Protein AF-A0A084IIQ9-F1 (afdb_monomer_lite)

Radius of gyration: 28.23 Å; chains: 1; bounding box: 60×78×90 Å

Structure (mmCIF, N/CA/C/O backbone):
data_AF-A0A084IIQ9-F1
#
_entry.id   AF-A0A084IIQ9-F1
#
loop_
_atom_site.group_PDB
_atom_site.id
_atom_site.type_symbol
_atom_site.label_atom_id
_atom_site.label_alt_id
_atom_site.label_comp_id
_atom_site.label_asym_id
_atom_site.label_entity_id
_atom_site.label_seq_id
_atom_site.pdbx_PDB_ins_code
_atom_site.Cartn_x
_atom_site.Cartn_y
_atom_site.Cartn_z
_atom_site.occupancy
_atom_site.B_iso_or_equiv
_atom_site.auth_seq_id
_atom_site.auth_comp_id
_atom_site.auth_asym_id
_atom_site.auth_atom_id
_atom_site.pdbx_PDB_model_num
ATOM 1 N N . MET A 1 1 ? -0.889 47.487 -22.069 1.00 46.62 1 MET A N 1
ATOM 2 C CA . MET A 1 1 ? -0.281 46.454 -21.205 1.00 46.62 1 MET A CA 1
ATOM 3 C C . MET A 1 1 ? 0.003 45.260 -22.097 1.00 46.62 1 MET A C 1
ATOM 5 O O . MET A 1 1 ? -0.938 44.614 -22.533 1.00 46.62 1 MET A O 1
ATOM 9 N N . ASN A 1 2 ? 1.267 45.083 -22.487 1.00 39.47 2 ASN A N 1
ATOM 10 C CA . ASN A 1 2 ? 1.692 44.071 -23.455 1.00 39.47 2 ASN A CA 1
ATOM 11 C C . ASN A 1 2 ? 1.788 42.705 -22.773 1.00 39.47 2 ASN A C 1
ATOM 13 O O . ASN A 1 2 ? 2.542 42.555 -21.815 1.00 39.47 2 ASN A O 1
ATOM 17 N N . GLN A 1 3 ? 1.028 41.733 -23.275 1.00 45.38 3 GLN A N 1
ATOM 18 C CA . GLN A 1 3 ? 1.189 40.323 -22.935 1.00 45.38 3 GLN A CA 1
ATOM 19 C C . GLN A 1 3 ? 2.325 39.754 -23.789 1.00 45.38 3 GLN A C 1
ATOM 21 O O . GLN A 1 3 ? 2.250 39.767 -25.017 1.00 45.38 3 GLN A O 1
ATOM 26 N N . SER A 1 4 ? 3.389 39.298 -23.133 1.00 41.50 4 SER A N 1
ATOM 27 C CA . SER A 1 4 ? 4.458 38.528 -23.768 1.00 41.50 4 SER A CA 1
ATOM 28 C C . SER A 1 4 ? 4.008 37.070 -23.931 1.00 41.50 4 SER A C 1
ATOM 30 O O . SER A 1 4 ? 3.464 36.515 -22.974 1.00 41.50 4 SER A O 1
ATOM 32 N N . PRO A 1 5 ? 4.222 36.434 -25.094 1.00 53.44 5 PRO A N 1
ATOM 33 C CA . PRO A 1 5 ? 3.907 35.023 -25.284 1.00 53.44 5 PRO A CA 1
ATOM 34 C C . PRO A 1 5 ? 4.903 34.139 -24.518 1.00 53.44 5 PRO A C 1
ATOM 36 O O . PRO A 1 5 ? 6.109 34.388 -24.527 1.00 53.44 5 PRO A O 1
ATOM 39 N N . VAL A 1 6 ? 4.376 33.118 -23.841 1.00 45.47 6 VAL A N 1
ATOM 40 C CA . VAL A 1 6 ? 5.144 32.052 -23.181 1.00 45.47 6 VAL A CA 1
ATOM 41 C C . VAL A 1 6 ? 5.704 31.125 -24.271 1.00 45.47 6 VAL A C 1
ATOM 43 O O . VAL A 1 6 ? 4.953 30.774 -25.181 1.00 45.47 6 VAL A O 1
ATOM 46 N N . PRO A 1 7 ? 6.995 30.751 -24.238 1.00 45.56 7 PRO A N 1
ATOM 47 C CA . PRO A 1 7 ? 7.568 29.867 -25.243 1.00 45.56 7 PRO A CA 1
ATOM 48 C C . PRO A 1 7 ? 7.088 28.427 -25.029 1.00 45.56 7 PRO A C 1
ATOM 50 O O . PRO A 1 7 ? 7.316 27.845 -23.970 1.00 45.56 7 PRO A O 1
ATOM 53 N N . ASP A 1 8 ? 6.458 27.862 -26.058 1.00 42.31 8 ASP A N 1
ATOM 54 C CA . ASP A 1 8 ? 6.234 26.424 -26.211 1.00 42.31 8 ASP A CA 1
ATOM 55 C C . ASP A 1 8 ? 7.598 25.723 -26.286 1.00 42.31 8 ASP A C 1
ATOM 57 O O . ASP A 1 8 ? 8.321 25.817 -27.283 1.00 42.31 8 ASP A O 1
ATOM 61 N N . THR A 1 9 ? 7.996 25.043 -25.212 1.00 41.66 9 THR A N 1
ATOM 62 C CA . THR A 1 9 ? 9.122 24.105 -25.242 1.00 41.66 9 THR A CA 1
ATOM 63 C C . THR A 1 9 ? 8.653 22.792 -25.849 1.00 41.66 9 THR A C 1
ATOM 65 O O . THR A 1 9 ? 8.338 21.835 -25.146 1.00 41.66 9 THR A O 1
ATOM 68 N N . ASP A 1 10 ? 8.629 22.769 -27.178 1.00 39.53 10 ASP A N 1
ATOM 69 C CA . ASP A 1 10 ? 8.542 21.557 -27.984 1.00 39.53 10 ASP A CA 1
ATOM 70 C C . ASP A 1 10 ? 9.721 20.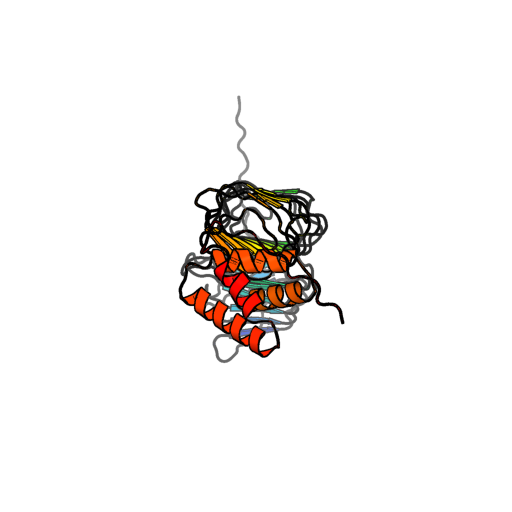637 -27.617 1.00 39.53 10 ASP A C 1
ATOM 72 O O . ASP A 1 10 ? 10.882 20.892 -27.958 1.00 39.53 10 ASP A O 1
ATOM 76 N N . HIS A 1 11 ? 9.438 19.559 -26.883 1.00 45.47 11 HIS A N 1
ATOM 77 C CA . HIS A 1 11 ? 10.379 18.466 -26.665 1.00 45.47 11 HIS A CA 1
ATOM 78 C C . HIS A 1 11 ? 10.622 17.751 -27.999 1.00 45.47 11 HIS A C 1
ATOM 80 O O . HIS A 1 11 ? 9.992 16.742 -28.308 1.00 45.47 11 HIS A O 1
ATOM 86 N N . GLN A 1 12 ? 11.555 18.270 -28.801 1.00 37.19 12 GLN A N 1
ATOM 87 C CA . GLN A 1 12 ? 12.036 17.566 -29.983 1.00 37.19 12 GLN A CA 1
ATOM 88 C C . GLN A 1 12 ? 12.604 16.200 -29.558 1.00 37.19 12 GLN A C 1
ATOM 90 O O . GLN A 1 12 ? 13.538 16.154 -28.747 1.00 37.19 12 GLN A O 1
ATOM 95 N N . PRO A 1 13 ? 12.079 15.079 -30.088 1.00 46.62 13 PRO A N 1
ATOM 96 C CA . PRO A 1 13 ? 12.610 13.760 -29.795 1.00 46.62 13 PRO A CA 1
ATOM 97 C C . PRO A 1 13 ? 14.047 13.690 -30.312 1.00 46.62 13 PRO A C 1
ATOM 99 O O . PRO A 1 13 ? 14.313 13.746 -31.511 1.00 46.62 13 PRO A O 1
ATOM 102 N N . SER A 1 14 ? 14.996 13.603 -29.380 1.00 53.78 14 SER A N 1
ATOM 103 C CA . SER A 1 14 ? 16.407 13.396 -29.683 1.00 53.78 14 SER A CA 1
ATOM 104 C C . SER A 1 14 ? 16.555 12.127 -30.525 1.00 53.78 14 SER A C 1
ATOM 106 O O . SER A 1 14 ? 16.294 11.023 -30.047 1.00 53.78 14 SER A O 1
ATOM 108 N N . CYS A 1 15 ? 16.983 12.281 -31.779 1.00 44.16 15 CYS A N 1
ATOM 109 C CA . CYS A 1 15 ? 17.329 11.181 -32.676 1.00 44.16 15 CYS A CA 1
ATOM 110 C C . CYS A 1 15 ? 18.582 10.447 -32.158 1.00 44.16 15 CYS A C 1
ATOM 112 O O . CYS A 1 15 ? 19.686 10.615 -32.682 1.00 44.16 15 CYS A O 1
ATOM 114 N N . ARG A 1 16 ? 18.435 9.641 -31.099 1.00 61.78 16 ARG A N 1
ATOM 115 C CA . ARG A 1 16 ? 19.479 8.729 -30.617 1.00 61.78 16 ARG A CA 1
ATOM 116 C C . ARG A 1 16 ? 19.756 7.695 -31.714 1.00 61.78 16 ARG A C 1
ATOM 118 O O . ARG A 1 16 ? 18.841 7.041 -32.210 1.00 61.78 16 ARG A O 1
ATOM 125 N N . ARG A 1 17 ? 21.029 7.547 -32.106 1.00 60.53 17 ARG A N 1
ATOM 126 C CA . ARG A 1 17 ? 21.465 6.490 -33.036 1.00 60.53 17 ARG A CA 1
ATOM 127 C C . ARG A 1 17 ? 21.003 5.130 -32.492 1.00 60.53 17 ARG A C 1
ATOM 129 O O . ARG A 1 17 ? 21.258 4.867 -31.316 1.00 60.53 17 ARG A O 1
ATOM 136 N N . PRO A 1 18 ? 20.370 4.268 -33.309 1.00 60.81 18 PRO A N 1
ATOM 137 C CA . PRO A 1 18 ? 19.913 2.968 -32.844 1.00 60.81 18 PRO A CA 1
ATOM 138 C C . PRO A 1 18 ? 21.125 2.147 -32.401 1.00 60.81 18 PRO A C 1
ATOM 140 O O . PRO A 1 18 ? 21.998 1.817 -33.206 1.00 60.81 18 PRO A O 1
ATOM 143 N N . GLY A 1 19 ? 21.203 1.865 -31.099 1.00 71.69 19 GLY A N 1
ATOM 144 C CA . GLY A 1 19 ? 22.172 0.925 -30.550 1.00 71.69 19 GLY A CA 1
ATOM 145 C C . GLY A 1 19 ? 21.992 -0.461 -31.173 1.00 71.69 19 GLY A C 1
ATOM 146 O O . GLY A 1 19 ? 20.952 -0.769 -31.761 1.00 71.69 19 GLY A O 1
ATOM 147 N N . ALA A 1 20 ? 23.013 -1.312 -31.053 1.00 81.44 20 ALA A N 1
ATOM 148 C CA . ALA A 1 20 ? 22.884 -2.711 -31.442 1.00 81.44 20 ALA A CA 1
ATOM 149 C C . ALA A 1 20 ? 21.659 -3.325 -30.743 1.00 81.44 20 ALA A C 1
ATOM 151 O O . ALA A 1 20 ? 21.501 -3.172 -29.530 1.00 81.44 20 ALA A O 1
ATOM 152 N N . ARG A 1 21 ? 20.790 -3.994 -31.512 1.00 87.75 21 ARG A N 1
ATOM 153 C CA . ARG A 1 21 ? 19.578 -4.617 -30.967 1.00 87.75 21 ARG A CA 1
ATOM 154 C C . ARG A 1 21 ? 19.957 -5.602 -29.849 1.00 87.75 21 ARG A C 1
ATOM 156 O O . ARG A 1 21 ? 20.894 -6.385 -30.051 1.00 87.75 21 ARG A O 1
ATOM 163 N N . PRO A 1 22 ? 19.259 -5.582 -28.699 1.00 91.50 22 PRO A N 1
ATOM 164 C CA . PRO A 1 22 ? 19.501 -6.546 -27.634 1.00 91.50 22 PRO A CA 1
ATOM 165 C C . PRO A 1 22 ? 19.290 -7.971 -28.164 1.00 91.50 22 PRO A C 1
ATOM 167 O O . PRO A 1 22 ? 18.373 -8.233 -28.942 1.00 91.50 22 PRO A O 1
ATOM 170 N N . LYS A 1 23 ? 20.172 -8.897 -27.779 1.00 94.12 23 LYS A N 1
ATOM 171 C CA . LYS A 1 23 ? 20.067 -10.308 -28.171 1.00 94.12 23 LYS A CA 1
ATOM 172 C C . LYS A 1 23 ? 19.203 -11.042 -27.153 1.00 94.12 23 LYS A C 1
ATOM 174 O O . LYS A 1 23 ? 19.655 -11.283 -26.038 1.00 94.12 23 LYS A O 1
ATOM 179 N N . LEU A 1 24 ? 17.990 -11.402 -27.553 1.00 96.38 24 LEU A N 1
ATOM 180 C CA . LEU A 1 24 ? 17.062 -12.165 -26.724 1.00 96.38 24 LEU A CA 1
ATOM 181 C C . LEU A 1 24 ? 17.251 -13.670 -26.921 1.00 96.38 24 LEU A C 1
ATOM 183 O O . LEU A 1 24 ? 17.437 -14.143 -28.044 1.00 96.38 24 LEU A O 1
ATOM 187 N N . LYS A 1 25 ? 17.169 -14.432 -25.829 1.00 96.69 25 LYS A N 1
ATOM 188 C CA . LYS A 1 25 ? 17.083 -15.895 -25.858 1.00 96.69 25 LYS A CA 1
ATOM 189 C C . LYS A 1 25 ? 15.618 -16.290 -25.699 1.00 96.69 25 LYS A C 1
ATOM 191 O O . LYS A 1 25 ? 15.070 -16.128 -24.618 1.00 96.69 25 LYS A O 1
ATOM 196 N N . ARG A 1 26 ? 14.994 -16.792 -26.763 1.00 95.75 26 ARG A N 1
ATOM 197 C CA . ARG A 1 26 ? 13.593 -17.242 -26.739 1.00 95.75 26 ARG A CA 1
ATOM 198 C C . ARG A 1 26 ? 13.432 -18.563 -25.987 1.00 95.75 26 ARG A C 1
ATOM 200 O O . ARG A 1 26 ? 14.339 -19.399 -26.019 1.00 95.75 26 ARG A O 1
ATOM 207 N N . ASP A 1 27 ? 12.278 -18.743 -25.357 1.00 92.81 27 ASP A N 1
ATOM 208 C CA . ASP A 1 27 ? 11.794 -20.048 -24.905 1.00 92.81 27 ASP A CA 1
ATOM 209 C C . ASP A 1 27 ? 10.733 -20.619 -25.868 1.00 92.81 27 ASP A C 1
ATOM 211 O O . ASP A 1 27 ? 10.528 -20.103 -26.967 1.00 92.81 27 ASP A O 1
ATOM 215 N N . HIS A 1 28 ? 10.111 -21.739 -25.492 1.00 84.94 28 HIS A N 1
ATOM 216 C CA . HIS A 1 28 ? 9.113 -22.434 -26.313 1.00 84.94 28 HIS A CA 1
ATOM 217 C C . HIS A 1 28 ? 7.677 -21.892 -26.165 1.00 84.94 28 HIS A C 1
ATOM 219 O O . HIS A 1 28 ? 6.777 -22.427 -26.808 1.00 84.94 28 HIS A O 1
ATOM 225 N N . SER A 1 29 ? 7.454 -20.869 -25.338 1.00 88.25 29 SER A N 1
ATOM 226 C CA . SER A 1 29 ? 6.131 -20.412 -24.890 1.00 88.25 29 SER A CA 1
ATOM 227 C C . SER A 1 29 ? 5.914 -18.912 -25.130 1.00 88.25 29 SER A C 1
ATOM 229 O O . SER A 1 29 ? 5.262 -18.242 -24.330 1.00 88.25 29 SER A O 1
ATOM 231 N N . ASP A 1 30 ? 6.477 -18.379 -26.217 1.00 89.12 30 ASP A N 1
ATOM 232 C CA . ASP A 1 30 ? 6.467 -16.947 -26.560 1.00 89.12 30 ASP A CA 1
ATOM 233 C C . ASP A 1 30 ? 7.113 -16.043 -25.491 1.00 89.12 30 ASP A C 1
ATOM 235 O O . ASP A 1 30 ? 6.855 -14.835 -25.437 1.00 89.12 30 ASP A O 1
ATOM 239 N N . GLY A 1 31 ? 7.968 -16.616 -24.642 1.00 95.56 31 GLY A N 1
ATOM 240 C CA . GLY A 1 31 ? 8.790 -15.911 -23.674 1.00 95.56 31 GLY A CA 1
ATOM 241 C C . GLY A 1 31 ? 10.207 -15.659 -24.186 1.00 95.56 31 GLY A C 1
ATOM 242 O O . GLY A 1 31 ? 10.683 -16.245 -25.171 1.00 95.56 31 GLY A O 1
ATOM 243 N N . ALA A 1 32 ? 10.902 -14.739 -23.525 1.00 97.69 32 ALA A N 1
ATOM 244 C CA . ALA A 1 32 ? 12.292 -14.439 -23.812 1.00 97.69 32 ALA A CA 1
ATOM 245 C C . ALA A 1 32 ? 13.073 -14.051 -22.559 1.00 97.69 32 ALA A C 1
ATOM 247 O O . ALA A 1 32 ? 12.538 -13.492 -21.607 1.00 97.69 32 ALA A O 1
ATOM 248 N N . PHE A 1 33 ? 14.381 -14.271 -22.621 1.00 97.88 33 PHE A N 1
ATOM 249 C CA . PHE A 1 33 ? 15.340 -13.815 -21.629 1.00 97.88 33 PHE A CA 1
ATOM 250 C C . PHE A 1 33 ? 16.270 -12.772 -22.246 1.00 97.88 33 PHE A C 1
ATOM 252 O O . PHE A 1 33 ? 16.843 -12.999 -23.320 1.00 97.88 33 PHE A O 1
ATOM 259 N N . LEU A 1 34 ? 16.489 -11.672 -21.529 1.00 97.62 34 LEU A N 1
ATOM 260 C CA . LEU A 1 34 ? 17.611 -10.766 -21.748 1.00 97.62 34 LEU A CA 1
ATOM 261 C C . LEU A 1 34 ? 18.610 -10.968 -20.606 1.00 97.62 34 LEU A C 1
ATOM 263 O O . LEU A 1 34 ? 18.353 -10.576 -19.470 1.00 97.62 34 LEU A O 1
ATOM 267 N N . ILE A 1 35 ? 19.742 -11.605 -20.911 1.00 97.44 35 ILE A N 1
ATOM 268 C CA . ILE A 1 35 ? 20.746 -11.990 -19.911 1.00 97.44 35 ILE A CA 1
ATOM 269 C C . ILE A 1 35 ? 22.044 -11.236 -20.165 1.00 97.44 35 ILE A C 1
ATOM 271 O O . ILE A 1 35 ? 22.569 -11.272 -21.281 1.00 97.44 35 ILE A O 1
ATOM 275 N N . GLY A 1 36 ? 22.601 -10.601 -19.131 1.00 95.38 36 GLY A N 1
ATOM 276 C CA . GLY A 1 36 ? 23.948 -10.032 -19.212 1.00 95.38 36 GLY A CA 1
ATOM 277 C C . GLY A 1 36 ? 24.076 -8.855 -20.179 1.00 95.38 36 GLY A C 1
ATOM 278 O O . GLY A 1 36 ? 25.163 -8.631 -20.722 1.00 95.38 36 GLY A O 1
ATOM 279 N N . HIS A 1 37 ? 22.986 -8.125 -20.443 1.00 96.12 37 HIS A N 1
ATOM 280 C CA . HIS A 1 37 ? 23.020 -6.960 -21.325 1.00 96.12 37 HIS A CA 1
ATOM 281 C C . HIS A 1 37 ? 23.962 -5.893 -20.764 1.00 96.12 37 HIS A C 1
ATOM 283 O O . HIS A 1 37 ? 23.861 -5.496 -19.604 1.00 96.12 37 HIS A O 1
ATOM 289 N N . ARG A 1 38 ? 24.892 -5.433 -21.606 1.00 94.44 38 ARG A N 1
ATOM 290 C CA . ARG A 1 38 ? 25.949 -4.471 -21.239 1.00 94.44 38 ARG A CA 1
ATOM 291 C C . ARG A 1 38 ? 25.661 -3.041 -21.704 1.00 94.44 38 ARG A C 1
ATOM 293 O O . ARG A 1 38 ? 26.490 -2.156 -21.547 1.00 94.44 38 ARG A O 1
ATOM 300 N N . GLY A 1 39 ? 24.527 -2.813 -22.360 1.00 95.06 39 GLY A N 1
ATOM 301 C CA . GLY A 1 39 ? 24.124 -1.469 -22.766 1.00 95.06 39 GLY A CA 1
ATOM 302 C C . GLY A 1 39 ? 23.380 -0.747 -21.638 1.00 95.06 39 GLY A C 1
ATOM 303 O O . GLY A 1 39 ? 22.670 -1.405 -20.880 1.00 95.06 39 GLY A O 1
ATOM 304 N N . PRO A 1 40 ? 23.466 0.594 -21.561 1.00 96.75 40 PRO A N 1
ATOM 305 C CA . PRO A 1 40 ? 22.658 1.383 -20.630 1.00 96.75 40 PRO A CA 1
ATOM 306 C C . PRO A 1 40 ? 21.173 1.401 -21.000 1.00 96.75 40 PRO A C 1
ATOM 308 O O . PRO A 1 40 ? 20.329 1.719 -20.173 1.00 96.75 40 PRO A O 1
ATOM 311 N N . THR A 1 41 ? 20.854 1.061 -22.246 1.00 97.00 41 THR A N 1
ATOM 312 C CA . THR A 1 41 ? 19.505 1.074 -22.805 1.00 97.00 41 THR A CA 1
ATOM 313 C C . THR A 1 41 ? 19.224 -0.253 -23.499 1.00 97.00 41 THR A C 1
ATOM 315 O O . THR A 1 41 ? 20.116 -0.831 -24.134 1.00 97.00 41 THR A O 1
ATOM 318 N N . ALA A 1 42 ? 17.991 -0.739 -23.400 1.00 96.94 42 ALA A N 1
ATOM 319 C CA . ALA A 1 42 ? 17.482 -1.849 -24.196 1.00 96.94 42 ALA A CA 1
ATOM 320 C C . ALA A 1 42 ? 16.098 -1.488 -24.736 1.00 96.94 42 ALA A C 1
ATOM 322 O O . ALA A 1 42 ? 15.206 -1.142 -23.970 1.00 96.94 42 ALA A O 1
ATOM 323 N N . VAL A 1 43 ? 15.931 -1.583 -26.054 1.00 97.12 43 VAL A N 1
ATOM 324 C CA . VAL A 1 43 ? 14.639 -1.398 -26.725 1.00 97.12 43 VAL A CA 1
ATOM 325 C C . VAL A 1 43 ? 14.221 -2.744 -27.294 1.00 97.12 43 VAL A C 1
ATOM 327 O O . VAL A 1 43 ? 14.947 -3.321 -28.110 1.00 97.12 43 VAL A O 1
ATOM 330 N N . ILE A 1 44 ? 13.074 -3.247 -26.851 1.00 97.31 44 ILE A N 1
ATOM 331 C CA . ILE A 1 44 ? 12.488 -4.508 -27.297 1.00 97.31 44 ILE A CA 1
ATOM 332 C C . ILE A 1 44 ? 11.094 -4.189 -27.833 1.00 97.31 44 ILE A C 1
ATOM 334 O O . ILE A 1 44 ? 10.229 -3.709 -27.111 1.00 97.31 44 ILE A O 1
ATOM 338 N N . ALA A 1 45 ? 10.897 -4.442 -29.122 1.00 96.81 45 ALA A N 1
ATOM 339 C CA . ALA A 1 45 ? 9.641 -4.203 -29.822 1.00 96.81 45 ALA A CA 1
ATOM 340 C C . ALA A 1 45 ? 9.218 -5.504 -30.507 1.00 96.81 45 ALA A C 1
ATOM 342 O O . ALA A 1 45 ? 9.448 -5.699 -31.702 1.00 96.81 45 ALA A O 1
ATOM 343 N N . GLU A 1 46 ? 8.694 -6.433 -29.711 1.00 96.25 46 GLU A N 1
ATOM 344 C CA . GLU A 1 46 ? 8.267 -7.755 -30.160 1.00 96.25 46 GLU A CA 1
ATOM 345 C C . GLU A 1 46 ? 6.774 -7.944 -29.836 1.00 96.25 46 GLU A C 1
ATOM 347 O O . GLU A 1 46 ? 6.438 -8.334 -28.717 1.00 96.25 46 GLU A O 1
ATOM 352 N N . PRO A 1 47 ? 5.866 -7.684 -30.798 1.00 95.94 47 PRO A N 1
ATOM 353 C CA . PRO A 1 47 ? 4.418 -7.670 -30.563 1.00 95.94 47 PRO A CA 1
ATOM 354 C C . PRO A 1 47 ? 3.815 -9.004 -30.125 1.00 95.94 47 PRO A C 1
ATOM 356 O O . PRO A 1 47 ? 2.693 -9.021 -29.641 1.00 95.94 47 PRO A O 1
ATOM 359 N N . ASP A 1 48 ? 4.534 -10.112 -30.292 1.00 96.00 48 ASP A N 1
ATOM 360 C CA . ASP A 1 48 ? 4.076 -11.442 -29.884 1.00 96.00 48 ASP A CA 1
ATOM 361 C C . ASP A 1 48 ? 4.650 -11.871 -28.521 1.00 96.00 48 ASP A C 1
ATOM 363 O O . ASP A 1 48 ? 4.236 -12.891 -27.976 1.00 96.00 48 ASP A O 1
ATOM 367 N N . LEU A 1 49 ? 5.580 -11.095 -27.946 1.00 96.88 49 LEU A N 1
ATOM 368 C CA . LEU A 1 49 ? 6.275 -11.432 -26.703 1.00 96.88 49 LEU A CA 1
ATOM 369 C C . LEU A 1 49 ? 5.326 -11.375 -25.502 1.00 96.88 49 LEU A C 1
ATOM 371 O O . LEU A 1 49 ? 4.821 -10.306 -25.157 1.00 96.88 49 LEU A O 1
ATOM 375 N N . ARG A 1 50 ? 5.105 -12.526 -24.859 1.00 97.25 50 ARG A N 1
ATOM 376 C CA . ARG A 1 50 ? 4.199 -12.677 -23.706 1.00 97.25 50 ARG A CA 1
ATOM 377 C C . ARG A 1 50 ? 4.890 -12.527 -22.361 1.00 97.25 50 ARG A C 1
ATOM 379 O O . ARG A 1 50 ? 4.288 -11.995 -21.431 1.00 97.25 50 ARG A O 1
ATOM 386 N N . CYS A 1 51 ? 6.139 -12.974 -22.271 1.00 97.94 51 CYS A N 1
ATOM 387 C CA . CYS A 1 51 ? 6.940 -12.916 -21.054 1.00 97.94 51 CYS A CA 1
ATOM 388 C C . CYS A 1 51 ? 8.356 -12.436 -21.377 1.00 97.94 51 CYS A C 1
ATOM 390 O O . CYS A 1 51 ? 8.952 -12.880 -22.359 1.00 97.94 51 CYS A O 1
ATOM 392 N N . LEU A 1 52 ? 8.914 -11.569 -20.539 1.00 98.31 52 LEU A N 1
ATOM 393 C CA . LEU A 1 52 ? 10.301 -11.135 -20.626 1.00 98.31 52 LEU A CA 1
ATOM 394 C C . LEU A 1 52 ? 10.964 -11.217 -19.255 1.00 98.31 52 LEU A C 1
ATOM 396 O O . LEU A 1 52 ? 10.577 -10.504 -18.332 1.00 98.31 52 LEU A O 1
ATOM 400 N N . ASP A 1 53 ? 12.024 -12.010 -19.166 1.00 98.38 53 ASP A N 1
ATOM 401 C CA . ASP A 1 53 ? 12.869 -12.086 -17.982 1.00 98.38 53 ASP A CA 1
ATOM 402 C C . ASP A 1 53 ? 14.178 -11.320 -18.222 1.00 98.38 53 ASP A C 1
ATOM 404 O O . ASP A 1 53 ? 15.001 -11.688 -19.069 1.00 98.38 53 ASP A O 1
ATOM 408 N N . LEU A 1 54 ? 14.395 -10.254 -17.453 1.00 98.19 54 LEU A N 1
ATOM 409 C CA . LEU A 1 54 ? 15.659 -9.530 -17.389 1.00 98.19 54 LEU A CA 1
ATOM 410 C C . LEU A 1 54 ? 16.489 -10.070 -16.239 1.00 98.19 54 LEU A C 1
ATOM 412 O O . LEU A 1 54 ? 16.102 -9.968 -15.074 1.00 98.19 54 LEU A O 1
ATOM 416 N N . VAL A 1 55 ? 17.647 -10.631 -16.574 1.00 97.75 55 VAL A N 1
ATOM 417 C CA . VAL A 1 55 ? 18.512 -11.305 -15.608 1.00 97.75 55 VAL A CA 1
ATOM 418 C C . VAL A 1 55 ? 19.929 -10.763 -15.716 1.00 97.75 55 VAL A C 1
ATOM 420 O O . VAL A 1 55 ? 20.529 -10.767 -16.792 1.00 97.75 55 VAL A O 1
ATOM 423 N N . ASP A 1 56 ? 20.466 -10.311 -14.585 1.00 97.25 56 ASP A N 1
ATOM 424 C CA . ASP A 1 56 ? 21.868 -9.915 -14.429 1.00 97.25 56 ASP A CA 1
ATOM 425 C C . ASP A 1 56 ? 22.316 -8.903 -15.497 1.00 97.25 56 ASP A C 1
ATOM 427 O O . ASP A 1 56 ? 23.332 -9.082 -16.171 1.00 97.25 56 ASP A O 1
ATOM 431 N N . CYS A 1 57 ? 21.535 -7.835 -15.680 1.00 97.44 57 CYS A N 1
ATOM 432 C CA . CYS A 1 57 ? 21.836 -6.727 -16.592 1.00 97.44 57 CYS A CA 1
ATOM 433 C C . CYS A 1 57 ? 22.295 -5.493 -15.788 1.00 97.44 57 CYS A C 1
ATOM 435 O O . CYS A 1 57 ? 21.556 -4.514 -15.682 1.00 97.44 57 CYS A O 1
ATOM 437 N N . PRO A 1 58 ? 23.507 -5.498 -15.194 1.00 96.69 58 PRO A N 1
ATOM 438 C CA . PRO A 1 58 ? 23.899 -4.528 -14.170 1.00 96.69 58 PRO A CA 1
ATOM 439 C C . PRO A 1 58 ? 24.072 -3.098 -14.678 1.00 96.69 58 PRO A C 1
ATOM 441 O O . PRO A 1 58 ? 24.064 -2.171 -13.877 1.00 96.69 58 PRO A O 1
ATOM 444 N N . GLN A 1 59 ? 24.264 -2.918 -15.985 1.00 96.94 59 GLN A N 1
ATOM 445 C CA . GLN A 1 59 ? 24.461 -1.607 -16.605 1.00 96.94 59 GLN A CA 1
ATOM 446 C C . GLN A 1 59 ? 23.175 -1.039 -17.205 1.00 96.94 59 GLN A C 1
ATOM 448 O O . GLN A 1 59 ? 23.173 0.127 -17.585 1.00 96.94 59 GLN A O 1
ATOM 453 N N . LEU A 1 60 ? 22.108 -1.838 -17.305 1.00 97.62 60 LEU A N 1
ATOM 454 C CA . LEU A 1 60 ? 20.853 -1.418 -17.916 1.00 97.62 60 LEU A CA 1
ATOM 455 C C . LEU A 1 60 ? 20.160 -0.387 -17.022 1.00 97.62 60 LEU A C 1
ATOM 457 O O . LEU A 1 60 ? 19.751 -0.717 -15.915 1.00 97.62 60 LEU A O 1
ATOM 461 N N . ALA A 1 61 ? 20.019 0.836 -17.527 1.00 97.69 61 ALA A N 1
ATOM 462 C CA . ALA A 1 61 ? 19.355 1.946 -16.855 1.00 97.69 61 ALA A CA 1
ATOM 463 C C . ALA A 1 61 ? 17.938 2.200 -17.391 1.00 97.69 61 ALA A C 1
ATOM 465 O O . ALA A 1 61 ? 17.034 2.497 -16.613 1.00 97.69 61 ALA A O 1
ATOM 466 N N . GLU A 1 62 ? 17.738 2.039 -18.702 1.00 98.12 62 GLU A N 1
ATOM 467 C CA . GLU A 1 62 ? 16.467 2.295 -19.387 1.00 98.12 62 GLU A CA 1
ATOM 468 C C . GLU A 1 62 ? 16.023 1.061 -20.188 1.00 98.12 62 GLU A C 1
ATOM 470 O O . GLU A 1 62 ? 16.762 0.559 -21.042 1.00 98.12 62 GLU A O 1
ATOM 475 N N . LEU A 1 63 ? 14.797 0.598 -19.952 1.00 98.38 63 LEU A N 1
ATOM 476 C CA . LEU A 1 63 ? 14.153 -0.474 -20.707 1.00 98.38 63 LEU A CA 1
ATOM 477 C C . LEU A 1 63 ? 12.916 0.065 -21.425 1.00 98.38 63 LEU A C 1
ATOM 479 O O . LEU A 1 63 ? 12.020 0.602 -20.782 1.00 98.38 63 LEU A O 1
ATOM 483 N N . ASP A 1 64 ? 12.838 -0.114 -22.739 1.00 98.44 64 ASP A N 1
ATOM 484 C CA . ASP A 1 64 ? 11.675 0.267 -23.541 1.00 98.44 64 ASP A CA 1
ATOM 485 C C . ASP A 1 64 ? 10.996 -0.968 -24.142 1.00 98.44 64 ASP A C 1
ATOM 487 O O . ASP A 1 64 ? 11.599 -1.695 -24.936 1.00 98.44 64 ASP A O 1
ATOM 491 N N . LEU A 1 65 ? 9.746 -1.191 -23.729 1.00 98.38 65 LEU A N 1
ATOM 492 C CA . LEU A 1 65 ? 8.860 -2.290 -24.120 1.00 98.38 65 LEU A CA 1
ATOM 493 C C . LEU A 1 65 ? 7.590 -1.777 -24.809 1.00 98.38 65 LEU A C 1
ATOM 495 O O . LEU A 1 65 ? 6.616 -2.515 -24.930 1.00 98.38 65 LEU A O 1
ATOM 499 N N . THR A 1 66 ? 7.558 -0.515 -25.243 1.00 98.12 66 THR A N 1
ATOM 500 C CA . THR A 1 66 ? 6.360 0.109 -25.834 1.00 98.12 66 THR A CA 1
ATOM 501 C C . THR A 1 66 ? 5.848 -0.613 -27.081 1.00 98.12 66 THR A C 1
ATOM 503 O O . THR A 1 66 ? 4.654 -0.565 -27.362 1.00 98.12 66 THR A O 1
ATOM 506 N N . GLY A 1 67 ? 6.728 -1.312 -27.808 1.00 97.25 67 GLY A N 1
ATOM 507 C CA . GLY A 1 67 ? 6.385 -2.128 -28.978 1.00 97.25 67 GLY A CA 1
ATOM 508 C C . GLY A 1 67 ? 6.010 -3.585 -28.676 1.00 97.25 67 GLY A C 1
ATOM 509 O O . GLY A 1 67 ? 5.931 -4.382 -29.611 1.00 97.25 67 GLY A O 1
ATOM 510 N N . CYS A 1 68 ? 5.848 -3.959 -27.405 1.00 97.69 68 CYS A N 1
ATOM 511 C CA . CYS A 1 68 ? 5.424 -5.294 -26.979 1.00 97.69 68 CYS A CA 1
ATOM 512 C C . CYS A 1 68 ? 3.907 -5.364 -26.733 1.00 97.69 68 CYS A C 1
ATOM 514 O O . CYS A 1 68 ? 3.177 -4.381 -26.861 1.00 97.69 68 CYS A O 1
ATOM 516 N N . ARG A 1 69 ? 3.430 -6.552 -26.353 1.00 97.00 69 ARG A N 1
ATOM 517 C CA . ARG A 1 69 ? 2.033 -6.784 -25.974 1.00 97.00 69 ARG A CA 1
ATOM 518 C C . ARG A 1 69 ? 1.634 -6.000 -24.721 1.00 97.00 69 ARG A C 1
ATOM 520 O O . ARG A 1 69 ? 2.401 -6.002 -23.759 1.00 97.00 69 ARG A O 1
ATOM 527 N N . PRO A 1 70 ? 0.417 -5.438 -24.655 1.00 96.62 70 PRO A N 1
ATOM 528 C CA . PRO A 1 70 ? -0.058 -4.768 -23.448 1.00 96.62 70 PRO A CA 1
ATOM 529 C C . PRO A 1 70 ? -0.148 -5.646 -22.199 1.00 96.62 70 PRO A C 1
ATOM 531 O O . PRO A 1 70 ? 0.066 -5.148 -21.104 1.00 96.62 70 PRO A O 1
ATOM 534 N N . ASP A 1 71 ? -0.430 -6.942 -22.355 1.00 96.56 71 ASP A N 1
ATOM 535 C CA . ASP A 1 71 ? -0.535 -7.934 -21.277 1.00 96.56 71 ASP A CA 1
ATOM 536 C C . ASP A 1 71 ? 0.802 -8.636 -20.958 1.00 96.56 71 ASP A C 1
ATOM 538 O O . ASP A 1 71 ? 0.811 -9.735 -20.408 1.00 96.56 71 ASP A O 1
ATOM 542 N N . LEU A 1 72 ? 1.938 -8.027 -21.325 1.00 97.81 72 LEU A N 1
ATOM 543 C CA . LEU A 1 72 ? 3.277 -8.577 -21.101 1.00 97.81 72 LEU A CA 1
ATOM 544 C C . LEU A 1 72 ? 3.545 -8.833 -19.609 1.00 97.81 72 LEU A C 1
ATOM 546 O O . LEU A 1 72 ? 3.350 -7.958 -18.762 1.00 97.81 72 LEU A O 1
ATOM 550 N N . HIS A 1 73 ? 4.093 -10.008 -19.308 1.00 98.25 73 HIS A N 1
ATOM 551 C CA . HIS A 1 73 ? 4.681 -10.318 -18.011 1.00 98.25 73 HIS A CA 1
ATOM 552 C C . HIS A 1 73 ? 6.173 -9.979 -18.024 1.00 98.25 73 HIS A C 1
ATOM 554 O O . HIS A 1 73 ? 6.932 -10.507 -18.834 1.00 98.25 73 HIS A O 1
ATOM 560 N N . LEU A 1 74 ? 6.602 -9.102 -17.125 1.00 98.56 74 LEU A N 1
ATOM 561 C CA . LEU A 1 74 ? 7.981 -8.649 -17.011 1.00 98.56 74 LEU A CA 1
ATOM 562 C C . LEU A 1 74 ? 8.564 -9.103 -15.676 1.00 98.56 74 LEU A C 1
ATOM 564 O O . LEU A 1 74 ? 8.067 -8.677 -14.640 1.00 98.56 74 LEU A O 1
ATOM 568 N N . THR A 1 75 ? 9.649 -9.872 -15.683 1.00 98.50 75 THR A N 1
ATOM 569 C CA . THR A 1 75 ? 10.429 -10.168 -14.472 1.00 98.50 75 THR A CA 1
ATOM 570 C C . THR A 1 75 ? 11.767 -9.451 -14.539 1.00 98.50 75 THR A C 1
ATOM 572 O O . THR A 1 75 ? 12.482 -9.558 -15.533 1.00 98.50 75 THR A O 1
ATOM 575 N N . VAL A 1 76 ? 12.149 -8.749 -13.477 1.00 98.38 76 VAL A N 1
ATOM 576 C CA . VAL A 1 76 ? 13.441 -8.062 -13.374 1.00 98.38 76 VAL A CA 1
ATOM 577 C C . VAL A 1 76 ? 14.206 -8.596 -12.176 1.00 98.38 76 VAL A C 1
ATOM 579 O O . VAL A 1 76 ? 13.729 -8.497 -11.051 1.00 98.38 76 VAL A O 1
ATOM 582 N N . ARG A 1 77 ? 15.417 -9.111 -12.405 1.00 97.88 77 ARG A N 1
ATOM 583 C CA . ARG A 1 77 ? 16.320 -9.581 -11.348 1.00 97.88 77 ARG A CA 1
ATOM 584 C C . ARG A 1 77 ? 17.758 -9.167 -11.629 1.00 97.88 77 ARG A C 1
ATOM 586 O O . ARG A 1 77 ? 18.244 -9.294 -12.753 1.00 97.88 77 ARG A O 1
ATOM 593 N N . GLY A 1 78 ? 18.460 -8.693 -10.601 1.00 96.06 78 GLY A N 1
ATOM 594 C CA . GLY A 1 78 ? 19.887 -8.362 -10.718 1.00 96.06 78 GLY A CA 1
ATOM 595 C C . GLY A 1 78 ? 20.168 -7.189 -11.668 1.00 96.06 78 GLY A C 1
ATOM 596 O O . GLY A 1 78 ? 21.168 -7.194 -12.385 1.00 96.06 78 GLY A O 1
ATOM 597 N N . CYS A 1 79 ? 19.278 -6.189 -11.698 1.00 97.69 79 CYS A N 1
ATOM 598 C CA . CYS A 1 79 ? 19.383 -4.995 -12.549 1.00 97.69 79 CYS A CA 1
ATOM 599 C C . CYS A 1 79 ? 19.493 -3.698 -11.707 1.00 97.69 79 CYS A C 1
ATOM 601 O O . CYS A 1 79 ? 18.582 -2.869 -11.738 1.00 97.69 79 CYS A O 1
ATOM 603 N N . PRO A 1 80 ? 20.584 -3.504 -10.936 1.00 96.50 80 PRO A N 1
ATOM 604 C CA . PRO A 1 80 ? 20.728 -2.406 -9.971 1.00 96.50 80 PRO A CA 1
ATOM 605 C C . PRO A 1 80 ? 20.758 -0.994 -10.576 1.00 96.50 80 PRO A C 1
ATOM 607 O O . PRO A 1 80 ? 20.513 -0.019 -9.872 1.00 96.50 80 PRO A O 1
ATOM 610 N N . ALA A 1 81 ? 21.105 -0.856 -11.859 1.00 96.62 81 ALA A N 1
ATOM 611 C CA . ALA A 1 81 ? 21.120 0.441 -12.537 1.00 96.62 81 ALA A CA 1
ATOM 612 C C . ALA A 1 81 ? 19.749 0.843 -13.105 1.00 96.62 81 ALA A C 1
ATOM 614 O O . ALA A 1 81 ? 19.595 1.992 -13.521 1.00 96.62 81 ALA A O 1
ATOM 615 N N . LEU A 1 82 ? 18.773 -0.075 -13.136 1.00 97.94 82 LEU A N 1
ATOM 616 C CA . LEU A 1 82 ? 17.497 0.139 -13.813 1.00 97.94 82 LEU A CA 1
ATOM 617 C C . LEU A 1 82 ? 16.675 1.197 -13.078 1.00 97.94 82 LEU A C 1
ATOM 619 O O . LEU A 1 82 ? 16.226 0.979 -11.953 1.00 97.94 82 LEU A O 1
ATOM 623 N N . SER A 1 83 ? 16.451 2.325 -13.740 1.00 97.25 83 SER A N 1
ATOM 624 C CA . SER A 1 83 ? 15.727 3.469 -13.186 1.00 97.25 83 SER A CA 1
ATOM 625 C C . SER A 1 83 ? 14.503 3.860 -14.006 1.00 97.25 83 SER A C 1
ATOM 627 O O . SER A 1 83 ? 13.659 4.608 -13.511 1.00 97.25 83 SER A O 1
ATOM 629 N N . LEU A 1 84 ? 14.360 3.332 -15.227 1.00 97.88 84 LEU A N 1
ATOM 630 C CA . LEU A 1 84 ? 13.231 3.627 -16.101 1.00 97.88 84 LEU A CA 1
ATOM 631 C C . LEU A 1 84 ? 12.785 2.401 -16.906 1.00 97.88 84 LEU A C 1
ATOM 633 O O . LEU A 1 84 ? 13.586 1.764 -17.590 1.00 97.88 84 LEU A O 1
ATOM 637 N N . ILE A 1 85 ? 11.484 2.114 -16.865 1.00 98.50 85 ILE A N 1
ATOM 638 C CA . ILE A 1 85 ? 10.809 1.122 -17.706 1.00 98.50 85 ILE A CA 1
ATOM 639 C C . ILE A 1 85 ? 9.686 1.828 -18.467 1.00 98.50 85 ILE A C 1
ATOM 641 O O . ILE A 1 85 ? 8.820 2.445 -17.852 1.00 98.50 85 ILE A O 1
ATOM 645 N N . HIS A 1 86 ? 9.662 1.708 -19.791 1.00 98.56 86 HIS A N 1
ATOM 646 C CA . HIS A 1 86 ? 8.516 2.079 -20.613 1.00 98.56 86 HIS A CA 1
ATOM 647 C C . HIS A 1 86 ? 7.726 0.827 -20.982 1.00 98.56 86 HIS A C 1
ATOM 649 O O . HIS A 1 86 ? 8.257 -0.096 -21.591 1.00 98.56 86 HIS A O 1
ATOM 655 N N . LEU A 1 87 ? 6.454 0.810 -20.613 1.00 98.50 87 LEU A N 1
ATOM 656 C CA . LEU A 1 87 ? 5.483 -0.229 -20.910 1.00 98.50 87 LEU A CA 1
ATOM 657 C C . LEU A 1 87 ? 4.543 0.225 -22.037 1.00 98.50 87 LEU A C 1
ATOM 659 O O . LEU A 1 87 ? 4.418 1.427 -22.306 1.00 98.50 87 LEU A O 1
ATOM 663 N N . PRO A 1 88 ? 3.831 -0.715 -22.677 1.00 97.50 88 PRO A N 1
ATOM 664 C CA . PRO A 1 88 ? 2.725 -0.383 -23.566 1.00 97.50 88 PRO A CA 1
ATOM 665 C C . PRO A 1 88 ? 1.625 0.435 -22.868 1.00 97.50 88 PRO A C 1
ATOM 667 O O . PRO A 1 88 ? 1.452 0.391 -21.646 1.00 97.50 88 PRO A O 1
ATOM 670 N N . HIS A 1 89 ? 0.867 1.182 -23.670 1.00 96.31 89 HIS A N 1
ATOM 671 C CA . HIS A 1 89 ? -0.253 2.006 -23.216 1.00 96.31 89 HIS A CA 1
ATOM 672 C C . HIS A 1 89 ? -1.549 1.470 -23.828 1.00 96.31 89 HIS A C 1
ATOM 674 O O . HIS A 1 89 ? -1.838 1.745 -24.987 1.00 96.31 89 HIS A O 1
ATOM 680 N N . GLU A 1 90 ? -2.326 0.715 -23.053 1.00 95.50 90 GLU A N 1
ATOM 681 C CA . GLU A 1 90 ? -3.628 0.178 -23.471 1.00 95.50 90 GLU A CA 1
ATOM 682 C C . GLU A 1 90 ? -4.672 0.403 -22.362 1.00 95.50 90 GLU A C 1
ATOM 684 O O . GLU A 1 90 ? -4.465 -0.064 -21.248 1.00 95.50 90 GLU A O 1
ATOM 689 N N . PRO A 1 91 ? -5.752 1.173 -22.554 1.00 91.38 91 PRO A N 1
ATOM 690 C CA . PRO A 1 91 ? -6.625 1.582 -21.444 1.00 91.38 91 PRO A CA 1
ATOM 691 C C . PRO A 1 91 ? -7.256 0.434 -20.641 1.00 91.38 91 PRO A C 1
ATOM 693 O O . PRO A 1 91 ? -7.450 0.573 -19.435 1.00 91.38 91 PRO A O 1
ATOM 696 N N . ASP A 1 92 ? -7.538 -0.696 -21.294 1.00 93.25 92 ASP A N 1
ATOM 697 C CA . ASP A 1 92 ? -8.292 -1.807 -20.702 1.00 93.25 92 ASP A CA 1
ATOM 698 C C . ASP A 1 92 ? -7.407 -2.963 -20.192 1.00 93.25 92 ASP A C 1
ATOM 700 O O . ASP A 1 92 ? -7.907 -3.920 -19.593 1.00 93.25 92 ASP A O 1
ATOM 704 N N . THR A 1 93 ? -6.091 -2.904 -20.412 1.00 95.31 93 THR A N 1
ATOM 705 C CA . THR A 1 93 ? -5.136 -3.931 -19.966 1.00 95.31 93 THR A CA 1
ATOM 706 C C . THR A 1 93 ? -3.748 -3.337 -19.735 1.00 95.31 93 THR A C 1
ATOM 708 O O . THR A 1 93 ? -3.412 -2.278 -20.244 1.00 95.31 93 THR A O 1
ATOM 711 N N . GLY A 1 94 ? -2.912 -3.991 -18.944 1.00 96.62 94 GLY A N 1
ATOM 712 C CA . GLY A 1 94 ? -1.579 -3.481 -18.650 1.00 96.62 94 GLY A CA 1
ATOM 713 C C . GLY A 1 94 ? -0.607 -4.596 -18.336 1.00 96.62 94 GLY A C 1
ATOM 714 O O . GLY A 1 94 ? -1.004 -5.740 -18.103 1.00 96.62 94 GLY A O 1
ATOM 715 N N . ALA A 1 95 ? 0.672 -4.241 -18.296 1.00 98.00 95 ALA A N 1
ATOM 716 C CA . ALA A 1 95 ? 1.712 -5.211 -18.019 1.00 98.00 95 ALA A CA 1
ATOM 717 C C . ALA A 1 95 ? 1.637 -5.668 -16.557 1.00 98.00 95 ALA A C 1
ATOM 719 O O . ALA A 1 95 ? 1.191 -4.929 -15.668 1.00 98.00 95 ALA A O 1
ATOM 720 N N . ILE A 1 96 ? 2.112 -6.882 -16.308 1.00 98.00 96 ILE A N 1
ATOM 721 C CA . ILE A 1 96 ? 2.334 -7.399 -14.960 1.00 98.00 96 ILE A CA 1
ATOM 722 C C . ILE A 1 96 ? 3.836 -7.393 -14.727 1.00 98.00 96 ILE A C 1
ATOM 724 O O . ILE A 1 96 ? 4.582 -8.041 -15.457 1.00 98.00 96 ILE A O 1
ATOM 728 N N . VAL A 1 97 ? 4.282 -6.639 -13.727 1.00 98.50 97 VAL A N 1
ATOM 729 C CA . VAL A 1 97 ? 5.706 -6.461 -13.444 1.00 98.50 97 VAL A CA 1
ATOM 730 C C . VAL A 1 97 ? 6.065 -7.152 -12.133 1.00 98.50 97 VAL A C 1
ATOM 732 O O . VAL A 1 97 ? 5.441 -6.913 -11.103 1.00 98.50 97 VAL A O 1
ATOM 735 N N . HIS A 1 98 ? 7.099 -7.983 -12.177 1.00 98.50 98 HIS A N 1
ATOM 736 C CA . HIS A 1 98 ? 7.723 -8.642 -11.042 1.00 98.50 98 HIS A CA 1
ATOM 737 C C . HIS A 1 98 ? 9.134 -8.076 -10.858 1.00 98.50 98 HIS A C 1
ATOM 739 O O . HIS A 1 98 ? 9.974 -8.199 -11.751 1.00 98.50 98 HIS A O 1
ATOM 745 N N . LEU A 1 99 ? 9.406 -7.442 -9.721 1.00 98.25 99 LEU A N 1
ATOM 746 C CA . LEU A 1 99 ? 10.712 -6.857 -9.412 1.00 98.25 99 LEU A CA 1
ATOM 747 C C . LEU A 1 99 ? 11.381 -7.621 -8.274 1.00 98.25 99 LEU A C 1
ATOM 749 O O . LEU A 1 99 ? 10.827 -7.728 -7.186 1.00 98.25 99 LEU A O 1
ATOM 753 N N . ASP A 1 100 ? 12.602 -8.082 -8.499 1.00 97.50 100 ASP A N 1
ATOM 754 C CA . ASP A 1 100 ? 13.491 -8.604 -7.466 1.00 97.50 100 ASP A CA 1
ATOM 755 C C . ASP A 1 100 ? 14.776 -7.769 -7.447 1.00 97.50 100 ASP A C 1
ATOM 757 O O . ASP A 1 100 ? 15.768 -8.045 -8.135 1.00 97.50 100 ASP A O 1
ATOM 761 N N . CYS A 1 101 ? 14.714 -6.681 -6.681 1.00 94.00 101 CYS A N 1
ATOM 762 C CA . CYS A 1 101 ? 15.813 -5.740 -6.486 1.00 94.00 101 CYS A CA 1
ATOM 763 C C . CYS A 1 101 ? 16.610 -6.039 -5.203 1.00 94.00 101 CYS A C 1
ATOM 765 O O . CYS A 1 101 ? 17.564 -5.320 -4.895 1.00 94.00 101 CYS A O 1
ATOM 767 N N . GLY A 1 102 ? 16.239 -7.072 -4.437 1.00 92.88 102 GLY A N 1
ATOM 768 C CA . GLY A 1 102 ? 16.853 -7.374 -3.144 1.00 92.88 102 GLY A CA 1
ATOM 769 C C . GLY A 1 102 ? 16.791 -6.187 -2.171 1.00 92.88 102 GLY A C 1
ATOM 770 O O . GLY A 1 102 ? 15.753 -5.548 -1.985 1.00 92.88 102 GLY A O 1
ATOM 771 N N . ASP A 1 103 ? 17.938 -5.865 -1.573 1.00 92.56 103 ASP A N 1
ATOM 772 C CA . ASP A 1 103 ? 18.094 -4.744 -0.634 1.00 92.56 103 ASP A CA 1
ATOM 773 C C . ASP A 1 103 ? 18.409 -3.406 -1.327 1.00 92.56 103 ASP A C 1
ATOM 775 O O . ASP A 1 103 ? 18.628 -2.389 -0.660 1.00 92.56 103 ASP A O 1
ATOM 779 N N . ALA A 1 104 ? 18.445 -3.373 -2.665 1.00 90.06 104 ALA A N 1
ATOM 780 C CA . ALA A 1 104 ? 18.742 -2.153 -3.400 1.00 90.06 104 ALA A CA 1
ATOM 781 C C . ALA A 1 104 ? 17.661 -1.088 -3.155 1.00 90.06 104 ALA A C 1
ATOM 783 O O . ALA A 1 104 ? 16.459 -1.346 -3.249 1.00 90.06 104 ALA A O 1
ATOM 784 N N . ARG A 1 105 ? 18.109 0.140 -2.872 1.00 88.44 105 ARG A N 1
ATOM 785 C CA . ARG A 1 105 ? 17.265 1.331 -2.672 1.00 88.44 105 ARG A CA 1
ATOM 786 C C . ARG A 1 105 ? 17.289 2.234 -3.906 1.00 88.44 105 ARG A C 1
ATOM 788 O O . ARG A 1 10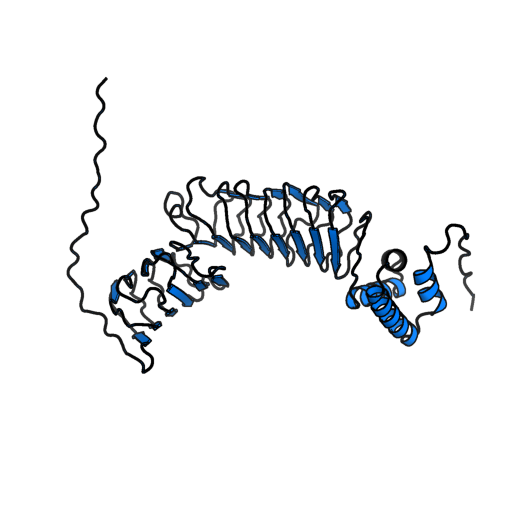5 ? 17.512 3.435 -3.792 1.00 88.44 105 ARG A O 1
ATOM 795 N N . GLN A 1 106 ? 17.144 1.640 -5.087 1.00 91.38 106 GLN A N 1
ATOM 796 C CA . GLN A 1 106 ? 17.142 2.391 -6.341 1.00 91.38 106 GLN A CA 1
ATOM 797 C C . GLN A 1 106 ? 15.794 3.079 -6.568 1.00 91.38 106 GLN A C 1
ATOM 799 O O . GLN A 1 106 ? 14.747 2.533 -6.223 1.00 91.38 106 GLN A O 1
ATOM 804 N N . THR A 1 107 ? 15.831 4.258 -7.182 1.00 95.06 107 THR A N 1
ATOM 805 C CA . THR A 1 107 ? 14.629 4.905 -7.710 1.00 95.06 107 THR A CA 1
ATOM 806 C C . THR A 1 107 ? 14.275 4.275 -9.051 1.00 95.06 107 THR A C 1
ATOM 808 O O . THR A 1 107 ? 15.140 4.159 -9.919 1.00 95.06 107 THR A O 1
ATOM 811 N N . LEU A 1 108 ? 13.012 3.903 -9.233 1.00 96.62 108 LEU A N 1
ATOM 812 C CA . LEU A 1 108 ? 12.485 3.321 -10.458 1.00 96.62 108 LEU A CA 1
ATOM 813 C C . LEU A 1 108 ? 11.205 4.042 -10.881 1.00 96.62 108 LEU A C 1
ATOM 815 O O . LEU A 1 108 ? 10.236 4.132 -10.129 1.00 96.62 108 LEU A O 1
ATOM 819 N N . HIS A 1 109 ? 11.200 4.497 -12.127 1.00 97.25 109 HIS A N 1
ATOM 820 C CA . HIS A 1 109 ? 10.022 4.985 -12.820 1.00 97.25 109 HIS A CA 1
ATOM 821 C C . HIS A 1 109 ? 9.523 3.919 -13.790 1.00 97.25 109 HIS A C 1
ATOM 823 O O . HIS A 1 109 ? 10.281 3.389 -14.601 1.00 97.25 109 HIS A O 1
ATOM 829 N N . ILE A 1 110 ? 8.227 3.649 -13.752 1.00 97.81 110 ILE A N 1
ATOM 830 C CA . ILE A 1 110 ? 7.538 2.837 -14.746 1.00 97.81 110 ILE A CA 1
ATOM 831 C C . ILE A 1 110 ? 6.559 3.758 -15.463 1.00 97.81 110 ILE A C 1
ATOM 833 O O . ILE A 1 110 ? 5.712 4.371 -14.820 1.00 97.81 110 ILE A O 1
ATOM 837 N N . ARG A 1 111 ? 6.678 3.882 -16.782 1.00 98.00 111 ARG A N 1
ATOM 838 C CA . ARG A 1 111 ? 5.780 4.680 -17.622 1.00 98.00 111 ARG A CA 1
ATOM 839 C C . ARG A 1 111 ? 4.925 3.760 -18.474 1.00 98.00 111 ARG A C 1
ATOM 841 O O . ARG A 1 111 ? 5.461 2.816 -19.038 1.00 98.00 111 ARG A O 1
ATOM 848 N N . GLY A 1 112 ? 3.632 4.035 -18.589 1.00 97.25 112 GLY A N 1
ATOM 849 C CA . GLY A 1 112 ? 2.670 3.175 -19.285 1.00 97.25 112 GLY A CA 1
ATOM 850 C C . GLY A 1 112 ? 1.653 2.539 -18.346 1.00 97.25 112 GLY A C 1
ATOM 851 O O . GLY A 1 112 ? 1.479 2.985 -17.209 1.00 97.25 112 GLY A O 1
ATOM 852 N N . HIS A 1 113 ? 0.931 1.531 -18.833 1.00 97.75 113 HIS A N 1
ATOM 853 C CA . HIS A 1 113 ? -0.180 0.935 -18.092 1.00 97.75 113 HIS A CA 1
ATOM 854 C C . HIS A 1 113 ? 0.230 -0.353 -17.377 1.00 97.75 113 HIS A C 1
ATOM 856 O O . HIS A 1 113 ? 0.763 -1.289 -17.972 1.00 97.75 113 HIS A O 1
ATOM 862 N N . LEU A 1 114 ? -0.058 -0.392 -16.080 1.00 97.38 114 LEU A N 1
ATOM 863 C CA . LEU A 1 114 ? 0.207 -1.505 -15.179 1.00 97.38 114 LEU A CA 1
ATOM 864 C C . LEU A 1 114 ? -1.103 -2.185 -14.799 1.00 97.38 114 LEU A C 1
ATOM 866 O O . LEU A 1 114 ? -2.018 -1.551 -14.272 1.00 97.38 114 LEU A O 1
ATOM 870 N N . HIS A 1 115 ? -1.170 -3.496 -14.995 1.00 96.81 115 HIS A N 1
ATOM 871 C CA . HIS A 1 115 ? -2.226 -4.308 -14.404 1.00 96.81 115 HIS A CA 1
ATOM 872 C C . HIS A 1 115 ? -1.848 -4.770 -12.993 1.00 96.81 115 HIS A C 1
ATOM 874 O O . HIS A 1 115 ? -2.703 -4.835 -12.109 1.00 96.81 115 HIS A O 1
ATOM 880 N N . GLY A 1 116 ? -0.566 -5.050 -12.754 1.00 96.62 116 GLY A N 1
ATOM 881 C CA . GLY A 1 116 ? -0.068 -5.454 -11.446 1.00 96.62 116 GLY A CA 1
ATOM 882 C C . GLY A 1 116 ? 1.426 -5.224 -11.284 1.00 96.62 116 GLY A C 1
ATOM 883 O O . GLY A 1 116 ? 2.176 -5.173 -12.258 1.00 96.62 116 GLY A O 1
ATOM 884 N N . LEU A 1 117 ? 1.835 -5.078 -10.031 1.00 98.06 117 LEU A N 1
ATOM 885 C CA . LEU A 1 117 ? 3.218 -4.943 -9.616 1.00 98.06 117 LEU A CA 1
ATOM 886 C C . LEU A 1 117 ? 3.430 -5.776 -8.354 1.00 98.06 117 LEU A C 1
ATOM 888 O O . LEU A 1 117 ? 2.796 -5.518 -7.333 1.00 98.06 117 LEU A O 1
ATOM 892 N N . ASP A 1 118 ? 4.325 -6.749 -8.431 1.00 97.88 118 ASP A N 1
ATOM 893 C CA . ASP A 1 118 ? 4.810 -7.545 -7.306 1.00 97.88 118 ASP A CA 1
ATOM 894 C C . ASP A 1 118 ? 6.310 -7.295 -7.174 1.00 97.88 118 ASP A C 1
ATOM 896 O O . ASP A 1 118 ? 7.057 -7.470 -8.132 1.00 97.88 118 ASP A O 1
ATOM 900 N N . ALA A 1 119 ? 6.757 -6.791 -6.033 1.00 97.56 119 ALA A N 1
ATOM 901 C CA . ALA A 1 119 ? 8.110 -6.283 -5.899 1.00 97.56 119 ALA A CA 1
ATOM 902 C C . ALA A 1 119 ? 8.727 -6.652 -4.555 1.00 97.56 119 ALA A C 1
ATOM 904 O O . ALA A 1 119 ? 8.133 -6.436 -3.501 1.00 97.56 119 ALA A O 1
ATOM 905 N N . TYR A 1 120 ? 9.968 -7.126 -4.606 1.00 97.00 120 TYR A N 1
ATOM 906 C CA . TYR A 1 120 ? 10.898 -7.180 -3.492 1.00 97.00 120 TYR A CA 1
ATOM 907 C C . TYR A 1 120 ? 11.945 -6.074 -3.683 1.00 97.00 120 TYR A C 1
ATOM 909 O O . TYR A 1 120 ? 12.840 -6.184 -4.523 1.00 97.00 120 TYR A O 1
ATOM 917 N N . ILE A 1 121 ? 11.803 -4.971 -2.946 1.00 94.94 121 ILE A N 1
ATOM 918 C CA . ILE A 1 121 ? 12.673 -3.790 -3.052 1.00 94.94 121 ILE A CA 1
ATOM 919 C C . ILE A 1 121 ? 12.983 -3.240 -1.664 1.00 94.94 121 ILE A C 1
ATOM 921 O O . ILE A 1 121 ? 12.145 -3.312 -0.764 1.00 94.94 121 ILE A O 1
ATOM 925 N N . ALA A 1 122 ? 14.195 -2.709 -1.479 1.00 93.50 122 ALA A N 1
ATOM 926 C CA . ALA A 1 122 ? 14.674 -2.227 -0.185 1.00 93.50 122 ALA A CA 1
ATOM 927 C C . ALA A 1 122 ? 14.485 -3.252 0.962 1.00 93.50 122 ALA A C 1
ATOM 929 O O . ALA A 1 122 ? 14.242 -2.868 2.106 1.00 93.50 122 ALA A O 1
ATOM 930 N N . GLY A 1 123 ? 14.582 -4.553 0.655 1.00 93.75 123 GLY A N 1
ATOM 931 C CA . GLY A 1 123 ? 14.435 -5.643 1.626 1.00 93.75 123 GLY A CA 1
ATOM 932 C C . GLY A 1 123 ? 12.990 -5.967 2.029 1.00 93.75 123 GLY A C 1
ATOM 933 O O . GLY A 1 123 ? 12.769 -6.668 3.020 1.00 93.75 123 GLY A O 1
ATOM 934 N N . ARG A 1 124 ? 11.986 -5.456 1.302 1.00 94.50 124 ARG A N 1
ATOM 935 C CA . ARG A 1 124 ? 10.563 -5.645 1.617 1.00 94.50 124 ARG A CA 1
ATOM 936 C C . ARG A 1 124 ? 9.767 -6.140 0.410 1.00 94.50 124 ARG A C 1
ATOM 938 O O . ARG A 1 124 ? 9.893 -5.564 -0.670 1.00 94.50 124 ARG A O 1
ATOM 945 N N . PRO A 1 125 ? 8.885 -7.140 0.595 1.00 95.62 125 PRO A N 1
ATOM 946 C CA . PRO A 1 125 ? 7.894 -7.481 -0.407 1.00 95.62 125 PRO A CA 1
ATOM 947 C C . PRO A 1 125 ? 6.692 -6.534 -0.325 1.00 95.62 125 PRO A C 1
ATOM 949 O O . PRO A 1 125 ? 6.176 -6.250 0.762 1.00 95.62 125 PRO A O 1
ATOM 952 N N . PHE A 1 126 ? 6.175 -6.124 -1.473 1.00 94.56 126 PHE A N 1
ATOM 953 C CA . PHE A 1 126 ? 4.831 -5.581 -1.596 1.00 94.56 126 PHE A CA 1
ATOM 954 C C . PHE A 1 126 ? 4.221 -6.013 -2.926 1.00 94.56 126 PHE A C 1
ATOM 956 O O . PHE A 1 126 ? 4.925 -6.271 -3.895 1.00 94.56 126 PHE A O 1
ATOM 963 N N . ALA A 1 127 ? 2.894 -6.054 -2.975 1.00 94.75 127 ALA A N 1
ATOM 964 C CA . ALA A 1 127 ? 2.177 -6.340 -4.202 1.00 94.75 127 ALA A CA 1
ATOM 965 C C . ALA A 1 127 ? 0.953 -5.439 -4.325 1.00 94.75 127 ALA A C 1
ATOM 967 O O . ALA A 1 127 ? 0.240 -5.183 -3.346 1.00 94.75 127 ALA A O 1
ATOM 968 N N . THR A 1 128 ? 0.690 -4.997 -5.546 1.00 94.19 128 THR A N 1
ATOM 969 C CA . THR A 1 128 ? -0.566 -4.374 -5.931 1.00 94.19 128 THR A CA 1
ATOM 970 C C . THR A 1 128 ? -1.042 -4.899 -7.279 1.00 94.19 128 THR A C 1
ATOM 972 O O . THR A 1 128 ? -0.260 -5.316 -8.128 1.00 94.19 128 THR A O 1
ATOM 975 N N . GLN A 1 129 ? -2.355 -4.900 -7.462 1.00 92.75 129 GLN A N 1
ATOM 976 C CA . GLN A 1 129 ? -3.000 -5.304 -8.697 1.00 92.75 129 GLN A CA 1
ATOM 977 C C . GLN A 1 129 ? -4.286 -4.505 -8.866 1.00 92.75 129 GLN A C 1
ATOM 979 O O . GLN A 1 129 ? -5.029 -4.269 -7.902 1.00 92.75 129 GLN A O 1
ATOM 984 N N . ALA A 1 130 ? -4.577 -4.140 -10.110 1.00 86.75 130 ALA A N 1
ATOM 985 C CA . ALA A 1 130 ? -5.861 -3.597 -10.491 1.00 86.75 130 ALA A CA 1
ATOM 986 C C . ALA A 1 130 ? -6.989 -4.549 -10.068 1.00 86.75 130 ALA A C 1
ATOM 988 O O . ALA A 1 130 ? -6.969 -5.755 -10.304 1.00 86.75 130 ALA A O 1
ATOM 989 N N . ARG A 1 131 ? -8.000 -4.001 -9.392 1.00 78.12 131 ARG A N 1
ATOM 990 C CA . ARG A 1 131 ? -9.019 -4.812 -8.702 1.00 78.12 131 ARG A CA 1
ATOM 991 C C . ARG A 1 131 ? -10.219 -5.183 -9.557 1.00 78.12 131 ARG A C 1
ATOM 993 O O . ARG A 1 131 ? -11.075 -5.945 -9.107 1.00 78.12 131 ARG A O 1
ATOM 1000 N N . ARG A 1 132 ? -10.352 -4.561 -10.721 1.00 83.75 132 ARG A N 1
ATOM 1001 C CA . ARG A 1 132 ? -11.473 -4.743 -11.639 1.00 83.75 132 ARG A CA 1
ATOM 1002 C C . ARG A 1 132 ? -10.910 -5.073 -13.009 1.00 83.75 132 ARG A C 1
ATOM 1004 O O . ARG A 1 132 ? -9.890 -4.513 -13.397 1.00 83.75 132 ARG A O 1
ATOM 1011 N N . ALA A 1 133 ? -11.604 -5.945 -13.731 1.00 82.12 133 ALA A N 1
ATOM 1012 C CA . ALA A 1 133 ? -11.357 -6.111 -15.156 1.00 82.12 133 ALA A CA 1
ATOM 1013 C C . ALA A 1 133 ? -11.470 -4.741 -15.848 1.00 82.12 133 ALA A C 1
ATOM 1015 O O . ALA A 1 133 ? -12.377 -3.972 -15.518 1.00 82.12 133 ALA A O 1
ATOM 1016 N N . GLY A 1 134 ? -10.527 -4.427 -16.736 1.00 85.69 134 GLY A N 1
ATOM 1017 C CA . GLY A 1 134 ? -10.457 -3.133 -17.421 1.00 85.69 134 GLY A CA 1
ATOM 1018 C C . GLY A 1 134 ? -9.876 -1.979 -16.596 1.00 85.69 134 GLY A C 1
ATOM 1019 O O . GLY A 1 134 ? -9.822 -0.862 -17.088 1.00 85.69 134 GLY A O 1
ATOM 1020 N N . GLN A 1 135 ? -9.463 -2.193 -15.339 1.00 90.44 135 GLN A N 1
ATOM 1021 C CA . GLN A 1 135 ? -8.736 -1.169 -14.585 1.00 90.44 135 GLN A CA 1
ATOM 1022 C C . GLN A 1 135 ? -7.226 -1.359 -14.773 1.00 90.44 135 GLN A C 1
ATOM 1024 O O . GLN A 1 135 ? -6.722 -2.480 -14.701 1.00 90.44 135 GLN A O 1
ATOM 1029 N N . VAL A 1 136 ? -6.511 -0.249 -14.947 1.00 94.81 136 VAL A N 1
ATOM 1030 C CA . VAL A 1 136 ? -5.046 -0.181 -14.978 1.00 94.81 136 VAL A CA 1
ATOM 1031 C C . VAL A 1 136 ? -4.556 0.962 -14.091 1.00 94.81 136 VAL A C 1
ATOM 1033 O O . VAL A 1 136 ? -5.273 1.937 -13.853 1.00 94.81 136 VAL A O 1
ATOM 1036 N N . LEU A 1 137 ? -3.338 0.834 -13.578 1.00 95.56 137 LEU A N 1
ATOM 1037 C CA . LEU A 1 137 ? -2.594 1.919 -12.949 1.00 95.56 137 LEU A CA 1
ATOM 1038 C C . LEU A 1 137 ? -1.744 2.590 -14.030 1.00 95.56 137 LEU A C 1
ATOM 1040 O O . LEU A 1 137 ? -1.040 1.915 -14.777 1.00 95.56 137 LEU A O 1
ATOM 1044 N N . VAL A 1 138 ? -1.824 3.913 -14.131 1.00 96.44 138 VAL A N 1
ATOM 1045 C CA . VAL A 1 138 ? -1.058 4.684 -15.117 1.00 96.44 138 VAL A CA 1
ATOM 1046 C C . VAL A 1 138 ? 0.212 5.180 -14.455 1.00 96.44 138 VAL A C 1
ATOM 1048 O O . VAL A 1 138 ? 0.135 5.991 -13.539 1.00 96.44 138 VAL A O 1
ATOM 1051 N N . ASN A 1 139 ? 1.361 4.713 -14.931 1.00 97.12 139 ASN A N 1
ATOM 1052 C CA . ASN A 1 139 ? 2.684 4.984 -14.378 1.00 97.12 139 ASN A CA 1
ATOM 1053 C C . ASN A 1 139 ? 2.869 4.512 -12.914 1.00 97.12 139 ASN A C 1
ATOM 1055 O O . ASN A 1 139 ? 1.930 4.412 -12.119 1.00 97.12 139 ASN A O 1
ATOM 1059 N N . ALA A 1 140 ? 4.116 4.252 -12.527 1.00 97.12 140 ALA A N 1
ATOM 1060 C CA . ALA A 1 140 ? 4.494 4.003 -11.140 1.00 97.12 140 ALA A CA 1
ATOM 1061 C C . ALA A 1 140 ? 5.815 4.679 -10.776 1.00 97.12 140 ALA A C 1
ATOM 1063 O O . ALA A 1 140 ? 6.760 4.682 -11.563 1.00 97.12 140 ALA A O 1
ATOM 1064 N N . TYR A 1 141 ? 5.861 5.242 -9.575 1.00 96.62 141 TYR A N 1
ATOM 1065 C CA . TYR A 1 141 ? 7.070 5.754 -8.950 1.00 96.62 141 TYR A CA 1
ATOM 1066 C C . TYR A 1 141 ? 7.421 4.879 -7.755 1.00 96.62 141 TYR A C 1
ATOM 1068 O O . TYR A 1 141 ? 6.584 4.675 -6.876 1.00 96.62 141 TYR A O 1
ATOM 1076 N N . LEU A 1 142 ? 8.646 4.370 -7.720 1.00 96.75 142 LEU A N 1
ATOM 1077 C CA . LEU A 1 142 ? 9.201 3.647 -6.587 1.00 96.75 142 LEU A CA 1
ATOM 1078 C C . LEU A 1 142 ? 10.492 4.359 -6.186 1.00 96.75 142 LEU A C 1
ATOM 1080 O O . LEU A 1 142 ? 11.433 4.397 -6.976 1.00 96.75 142 LEU A O 1
ATOM 1084 N N . GLY A 1 143 ? 10.573 4.915 -4.984 1.00 95.06 143 GLY A N 1
ATOM 1085 C CA . GLY A 1 143 ? 11.805 5.556 -4.538 1.00 95.06 143 GLY A CA 1
ATOM 1086 C C . GLY A 1 143 ? 11.727 6.183 -3.151 1.00 95.06 143 GLY A C 1
ATOM 1087 O O . GLY A 1 143 ? 10.689 6.129 -2.494 1.00 95.06 143 GLY A O 1
ATOM 1088 N N . PRO A 1 144 ? 12.816 6.822 -2.695 1.00 91.81 144 PRO A N 1
ATOM 1089 C CA . PRO A 1 144 ? 12.746 7.778 -1.594 1.00 91.81 144 PRO A CA 1
ATOM 1090 C C . PRO A 1 144 ? 11.852 8.976 -1.952 1.00 91.81 144 PRO A C 1
ATOM 1092 O O . PRO A 1 144 ? 11.411 9.126 -3.090 1.00 91.81 144 PRO A O 1
ATOM 1095 N N . TRP A 1 145 ? 11.589 9.867 -0.992 1.00 88.06 145 TRP A N 1
ATOM 1096 C CA . TRP A 1 145 ? 10.909 11.121 -1.314 1.00 88.06 145 TRP A CA 1
ATOM 1097 C C . TRP A 1 145 ? 11.729 11.946 -2.312 1.00 88.06 145 TRP A C 1
ATOM 1099 O O . TRP A 1 145 ? 12.909 12.213 -2.088 1.00 88.06 145 TRP A O 1
ATOM 1109 N N . ALA A 1 146 ? 11.076 12.396 -3.378 1.00 77.19 146 ALA A N 1
ATOM 1110 C CA . ALA A 1 146 ? 11.582 13.425 -4.268 1.00 77.19 146 ALA A CA 1
ATOM 1111 C C . ALA A 1 146 ? 10.615 14.611 -4.208 1.00 77.19 146 ALA A C 1
ATOM 1113 O O . ALA A 1 146 ? 9.432 14.463 -4.516 1.00 77.19 146 ALA A O 1
ATOM 1114 N N . GLU A 1 147 ? 11.099 15.780 -3.784 1.00 66.12 147 GLU A N 1
ATOM 1115 C CA . GLU A 1 147 ? 10.298 17.006 -3.812 1.00 66.12 147 GLU A CA 1
ATOM 1116 C C . GLU A 1 147 ? 9.885 17.356 -5.256 1.00 66.12 147 GLU A C 1
ATOM 1118 O O . GLU A 1 147 ? 10.675 17.217 -6.191 1.00 66.12 147 GLU A O 1
ATOM 1123 N N . GLY A 1 148 ? 8.657 17.858 -5.440 1.00 60.78 148 GLY A N 1
ATOM 1124 C CA . GLY A 1 148 ? 8.205 18.477 -6.694 1.00 60.78 148 GLY A CA 1
ATOM 1125 C C . GLY A 1 148 ? 7.272 17.633 -7.575 1.00 60.78 148 GLY A C 1
ATOM 1126 O O . GLY A 1 148 ? 6.533 16.772 -7.104 1.00 60.78 148 GLY A O 1
ATOM 1127 N N . GLU A 1 149 ? 7.270 17.938 -8.880 1.00 59.62 149 GLU A N 1
ATOM 1128 C CA . GLU A 1 149 ? 6.357 17.381 -9.899 1.00 59.62 149 GLU A CA 1
ATOM 1129 C C . GLU A 1 149 ? 6.568 15.889 -10.197 1.00 59.62 149 GLU A C 1
ATOM 1131 O O . GLU A 1 149 ? 5.730 15.261 -10.841 1.00 59.62 149 GLU A O 1
ATOM 1136 N N . ALA A 1 150 ? 7.652 15.294 -9.693 1.00 67.38 150 ALA A N 1
ATOM 1137 C CA . ALA A 1 150 ? 8.111 13.962 -10.080 1.00 67.38 150 ALA A CA 1
ATOM 1138 C C . ALA A 1 150 ? 7.095 12.836 -9.829 1.00 67.38 150 ALA A C 1
ATOM 1140 O O . ALA A 1 150 ? 7.153 11.820 -10.513 1.00 67.38 150 ALA A O 1
ATOM 1141 N N . ILE A 1 151 ? 6.163 13.000 -8.885 1.00 82.44 151 ILE A N 1
ATOM 1142 C CA . ILE A 1 151 ? 5.145 11.988 -8.557 1.00 82.44 151 ILE A CA 1
ATOM 1143 C C . ILE A 1 151 ? 3.742 12.332 -9.068 1.00 82.44 151 ILE A C 1
ATOM 1145 O O . ILE A 1 151 ? 2.853 11.488 -8.984 1.00 82.44 151 ILE A O 1
ATOM 1149 N N . LYS A 1 152 ? 3.529 13.538 -9.615 1.00 85.50 152 LYS A N 1
ATOM 1150 C CA . LYS A 1 152 ? 2.185 14.037 -9.951 1.00 85.50 152 LYS A CA 1
ATOM 1151 C C . LYS A 1 152 ? 1.469 13.165 -10.977 1.00 85.50 152 LYS A C 1
ATOM 1153 O O . LYS A 1 152 ? 0.289 12.888 -10.802 1.00 85.50 152 LYS A O 1
ATOM 1158 N N . ASP A 1 153 ? 2.191 12.661 -11.970 1.00 91.00 153 ASP A N 1
ATOM 1159 C CA . ASP A 1 153 ? 1.612 11.869 -13.063 1.00 91.00 153 ASP A CA 1
ATOM 1160 C C . ASP A 1 153 ? 1.591 10.358 -12.783 1.00 91.00 153 ASP A C 1
ATOM 1162 O O . ASP A 1 153 ? 1.326 9.558 -13.683 1.00 91.00 153 ASP A O 1
ATOM 1166 N N . HIS A 1 154 ? 1.905 9.941 -11.551 1.00 92.50 154 HIS A N 1
ATOM 1167 C CA . HIS A 1 154 ? 2.026 8.531 -11.193 1.00 92.50 154 HIS A CA 1
ATOM 1168 C C . HIS A 1 154 ? 0.798 8.045 -10.428 1.00 92.50 154 HIS A C 1
ATOM 1170 O O . HIS A 1 154 ? 0.525 8.474 -9.306 1.00 92.50 154 HIS A O 1
ATOM 1176 N N . GLY A 1 155 ? 0.078 7.103 -11.036 1.00 94.94 155 GLY A N 1
ATOM 1177 C CA . GLY A 1 155 ? -1.078 6.418 -10.471 1.00 94.94 155 GLY A CA 1
ATOM 1178 C C . GLY A 1 155 ? -0.717 5.516 -9.292 1.00 94.94 155 GLY A C 1
ATOM 1179 O O . GLY A 1 155 ? -1.523 5.380 -8.371 1.00 94.94 155 GLY A O 1
ATOM 1180 N N . LEU A 1 156 ? 0.495 4.958 -9.279 1.00 96.75 156 LEU A N 1
ATOM 1181 C CA . LEU A 1 156 ? 1.067 4.242 -8.139 1.00 96.75 156 LEU A CA 1
ATOM 1182 C C . LEU A 1 156 ? 2.313 4.965 -7.621 1.00 96.75 156 LEU A C 1
ATOM 1184 O O . LEU A 1 156 ? 3.246 5.219 -8.378 1.00 96.75 156 LEU A O 1
ATOM 1188 N N . VAL A 1 157 ? 2.352 5.242 -6.321 1.00 96.50 157 VAL A N 1
ATOM 1189 C CA . VAL A 1 157 ? 3.506 5.850 -5.653 1.00 96.50 157 VAL A CA 1
ATOM 1190 C C . VAL A 1 157 ? 3.915 4.976 -4.470 1.00 96.50 157 VAL A C 1
ATOM 1192 O O . VAL A 1 157 ? 3.112 4.710 -3.576 1.00 96.50 157 VAL A O 1
ATOM 1195 N N . VAL A 1 158 ? 5.167 4.524 -4.471 1.00 97.00 158 VAL A N 1
ATOM 1196 C CA . VAL A 1 158 ? 5.769 3.682 -3.434 1.00 97.00 158 VAL A CA 1
ATOM 1197 C C . VAL A 1 158 ? 6.967 4.416 -2.841 1.00 97.00 158 VAL A C 1
ATOM 1199 O O . VAL A 1 158 ? 7.932 4.689 -3.552 1.00 97.00 158 VAL A O 1
ATOM 1202 N N . LEU A 1 159 ? 6.893 4.740 -1.550 1.00 96.75 159 LEU A N 1
ATOM 1203 C CA . LEU A 1 159 ? 7.877 5.563 -0.845 1.00 96.75 159 LEU A CA 1
ATOM 1204 C C . LEU A 1 159 ? 8.515 4.815 0.325 1.00 96.75 159 LEU A C 1
ATOM 1206 O O . LEU A 1 159 ? 7.823 4.116 1.067 1.00 96.75 159 LEU A O 1
ATOM 1210 N N . TRP A 1 160 ? 9.816 5.016 0.534 1.00 96.12 160 TRP A N 1
ATOM 1211 C CA . TRP A 1 160 ? 10.535 4.467 1.687 1.00 96.12 160 TRP A CA 1
ATOM 1212 C C . TRP A 1 160 ? 11.712 5.333 2.145 1.00 96.12 160 TRP A C 1
ATOM 1214 O O . TRP A 1 160 ? 12.170 6.223 1.429 1.00 96.12 160 TRP A O 1
ATOM 1224 N N . GLY A 1 161 ? 12.240 5.036 3.335 1.00 94.12 161 GLY A N 1
ATOM 1225 C CA . GLY A 1 161 ? 13.420 5.698 3.890 1.00 94.12 161 GLY A CA 1
ATOM 1226 C C . GLY A 1 161 ? 13.119 7.057 4.524 1.00 94.12 161 GLY A C 1
ATOM 1227 O O . GLY A 1 161 ? 12.095 7.239 5.185 1.00 94.12 161 GLY A O 1
ATOM 1228 N N . ASP A 1 162 ? 14.041 8.006 4.353 1.00 93.31 162 ASP A N 1
ATOM 1229 C CA . ASP A 1 162 ? 13.970 9.331 4.974 1.00 93.31 162 ASP A CA 1
ATOM 1230 C C . ASP A 1 162 ? 12.978 10.228 4.223 1.00 93.31 162 ASP A C 1
ATOM 1232 O O . ASP A 1 162 ? 13.330 10.973 3.308 1.00 93.31 162 ASP A O 1
ATOM 1236 N N . LEU A 1 163 ? 11.704 10.128 4.602 1.00 94.81 163 LEU A N 1
ATOM 1237 C CA . LEU A 1 163 ? 10.647 11.001 4.100 1.00 94.81 163 LEU A CA 1
ATOM 1238 C C . LEU A 1 163 ? 10.583 12.310 4.905 1.00 94.81 163 LEU A C 1
ATOM 1240 O O . LEU A 1 163 ? 10.985 12.342 6.078 1.00 94.81 163 LEU A O 1
ATOM 1244 N N . PRO A 1 164 ? 10.032 13.393 4.318 1.00 95.06 164 PRO A N 1
ATOM 1245 C CA . PRO A 1 164 ? 9.684 14.579 5.085 1.00 95.06 164 PRO A CA 1
ATOM 1246 C C . PRO A 1 164 ? 8.759 14.187 6.236 1.00 95.06 164 PRO A C 1
ATOM 1248 O O . PRO A 1 164 ? 7.917 13.297 6.105 1.00 95.06 164 PRO A O 1
ATOM 1251 N N . ARG A 1 165 ? 8.882 14.888 7.368 1.00 97.00 165 ARG A N 1
ATOM 1252 C CA . ARG A 1 165 ? 8.003 14.659 8.525 1.00 97.00 165 ARG A CA 1
ATOM 1253 C C . ARG A 1 165 ? 6.533 14.776 8.136 1.00 97.00 165 ARG A C 1
ATOM 1255 O O . ARG A 1 165 ? 5.701 14.051 8.668 1.00 97.00 165 ARG A O 1
ATOM 1262 N N . HIS A 1 166 ? 6.220 15.689 7.219 1.00 96.56 166 HIS A N 1
ATOM 1263 C CA . HIS A 1 166 ? 4.882 15.891 6.685 1.00 96.56 166 HIS A CA 1
ATOM 1264 C C . HIS A 1 166 ? 4.885 15.542 5.195 1.00 96.56 166 HIS A C 1
ATOM 1266 O O . HIS A 1 166 ? 5.491 16.245 4.387 1.00 96.56 166 HIS A O 1
ATOM 1272 N N . LEU A 1 167 ? 4.212 14.451 4.842 1.00 95.50 167 LEU A N 1
ATOM 1273 C CA . LEU A 1 167 ? 4.010 14.025 3.466 1.00 95.50 167 LEU A CA 1
ATOM 1274 C C . LEU A 1 167 ? 2.651 14.528 2.980 1.00 95.50 167 LEU A C 1
ATOM 1276 O O . LEU A 1 167 ? 1.618 14.071 3.466 1.00 95.50 167 LEU A O 1
ATOM 1280 N N . THR A 1 168 ? 2.649 15.418 1.992 1.00 94.44 168 THR A N 1
ATOM 1281 C CA . THR A 1 168 ? 1.419 15.944 1.387 1.00 94.44 168 THR A CA 1
ATOM 1282 C C . THR A 1 168 ? 1.359 15.565 -0.087 1.00 94.44 168 THR A C 1
ATOM 1284 O O . THR A 1 168 ? 2.251 15.918 -0.859 1.00 94.44 168 THR A O 1
ATOM 1287 N N . LEU A 1 169 ? 0.293 14.874 -0.497 1.00 92.38 169 LEU A N 1
ATOM 1288 C CA . LEU A 1 169 ? -0.009 14.661 -1.912 1.00 92.38 169 LEU A CA 1
ATOM 1289 C C . LEU A 1 169 ? -0.726 15.884 -2.485 1.00 92.38 169 LEU A C 1
ATOM 1291 O O . LEU A 1 169 ? -1.712 16.365 -1.918 1.00 92.38 169 LEU A O 1
ATOM 1295 N N . ALA A 1 170 ? -0.231 16.376 -3.620 1.00 86.69 170 ALA A N 1
ATOM 1296 C CA . ALA A 1 170 ? -0.808 17.522 -4.308 1.00 86.69 170 ALA A CA 1
ATOM 1297 C C . ALA A 1 170 ? -2.243 17.231 -4.787 1.00 86.69 170 ALA A C 1
ATOM 1299 O O . ALA A 1 170 ? -2.573 16.099 -5.132 1.00 86.69 170 ALA A O 1
ATOM 1300 N N . HIS A 1 171 ? -3.096 18.260 -4.815 1.00 85.44 171 HIS A N 1
ATOM 1301 C CA . HIS A 1 171 ? -4.522 18.146 -5.167 1.00 85.44 171 HIS A CA 1
ATOM 1302 C C . HIS A 1 171 ? -4.761 17.726 -6.627 1.00 85.44 171 HIS A C 1
ATOM 1304 O O . HIS A 1 171 ? -5.831 17.225 -6.959 1.00 85.44 171 HIS A O 1
ATOM 1310 N N . ASP A 1 172 ? -3.778 17.964 -7.490 1.00 83.06 172 ASP A N 1
ATOM 1311 C CA . ASP A 1 172 ? -3.755 17.645 -8.917 1.00 83.06 172 ASP A CA 1
ATOM 1312 C C . ASP A 1 172 ? -3.063 16.304 -9.218 1.00 83.06 172 ASP A C 1
ATOM 1314 O O . ASP A 1 172 ? -2.941 15.934 -10.382 1.00 83.06 172 ASP A O 1
ATOM 1318 N N . ALA A 1 173 ? -2.613 15.562 -8.200 1.00 87.00 173 ALA A N 1
ATOM 1319 C CA . ALA A 1 173 ? -1.918 14.298 -8.411 1.00 87.00 173 ALA A CA 1
ATOM 1320 C C . ALA A 1 173 ? -2.845 13.227 -9.017 1.00 87.00 173 ALA A C 1
ATOM 1322 O O . ALA A 1 173 ? -3.948 12.973 -8.529 1.00 87.00 173 ALA A O 1
ATOM 1323 N N . ALA A 1 174 ? -2.351 12.526 -10.038 1.00 92.69 174 ALA A N 1
ATOM 1324 C CA . ALA A 1 174 ? -2.989 11.366 -10.660 1.00 92.69 174 ALA A CA 1
ATOM 1325 C C . ALA A 1 174 ? -2.931 10.102 -9.780 1.00 92.69 174 ALA A C 1
ATOM 1327 O O . ALA A 1 174 ? -3.481 9.060 -10.150 1.00 92.69 174 ALA A O 1
ATOM 1328 N N . THR A 1 175 ? -2.270 10.179 -8.622 1.00 95.00 175 THR A N 1
ATOM 1329 C CA . THR A 1 175 ? -2.082 9.065 -7.695 1.00 95.00 175 THR A CA 1
ATOM 1330 C C . THR A 1 175 ? -3.411 8.452 -7.279 1.00 95.00 175 THR A C 1
ATOM 1332 O O . THR A 1 175 ? -4.318 9.124 -6.794 1.00 95.00 175 THR A O 1
ATOM 1335 N N . ARG A 1 176 ? -3.512 7.136 -7.465 1.00 95.62 176 ARG A N 1
ATOM 1336 C CA . ARG A 1 176 ? -4.622 6.287 -7.021 1.00 95.62 176 ARG A CA 1
ATOM 1337 C C . ARG A 1 176 ? -4.203 5.387 -5.875 1.00 95.62 176 ARG A C 1
ATOM 1339 O O . ARG A 1 176 ? -5.026 5.090 -5.014 1.00 95.62 176 ARG A O 1
ATOM 1346 N N . GLU A 1 177 ? -2.944 4.975 -5.836 1.00 97.00 177 GLU A N 1
ATOM 1347 C CA . GLU A 1 177 ? -2.419 4.127 -4.777 1.00 97.00 177 GLU A CA 1
ATOM 1348 C C . GLU A 1 177 ? -1.128 4.696 -4.191 1.00 97.00 177 GLU A C 1
ATOM 1350 O O . GLU A 1 177 ? -0.189 5.015 -4.919 1.00 97.00 177 GLU A O 1
ATOM 1355 N N . LEU A 1 178 ? -1.095 4.800 -2.861 1.00 97.31 178 LEU A N 1
ATOM 1356 C CA . LEU A 1 178 ? 0.069 5.217 -2.088 1.00 97.31 178 LEU A CA 1
ATOM 1357 C C . LEU A 1 178 ? 0.505 4.075 -1.167 1.00 97.31 178 LEU A C 1
ATOM 1359 O O . LEU A 1 178 ? -0.270 3.612 -0.324 1.00 97.31 178 LEU A O 1
ATOM 1363 N N . ILE A 1 179 ? 1.755 3.648 -1.292 1.00 97.62 179 ILE A N 1
ATOM 1364 C CA . ILE A 1 179 ? 2.389 2.671 -0.408 1.00 97.62 179 ILE A CA 1
ATOM 1365 C C . ILE A 1 179 ? 3.593 3.347 0.242 1.00 97.62 179 ILE A C 1
ATOM 1367 O O . ILE A 1 179 ? 4.436 3.911 -0.443 1.00 97.62 179 ILE A O 1
ATOM 1371 N N . VAL A 1 180 ? 3.675 3.296 1.565 1.00 97.75 180 VAL A N 1
ATOM 1372 C CA . VAL A 1 180 ? 4.760 3.889 2.348 1.00 97.75 180 VAL A CA 1
ATOM 1373 C C . VAL A 1 180 ? 5.293 2.843 3.315 1.00 97.75 180 VAL A C 1
ATOM 1375 O O . VAL A 1 180 ? 4.501 2.219 4.030 1.00 97.75 180 VAL A O 1
ATOM 1378 N N . PHE A 1 181 ? 6.608 2.632 3.355 1.00 97.69 181 PHE A N 1
ATOM 1379 C CA . PHE A 1 181 ? 7.203 1.716 4.327 1.00 97.69 181 PHE A CA 1
ATOM 1380 C C . PHE A 1 181 ? 8.605 2.102 4.801 1.00 97.69 181 PHE A C 1
ATOM 1382 O O . PHE A 1 181 ? 9.342 2.773 4.089 1.00 97.69 181 PHE A O 1
ATOM 1389 N N . ASP A 1 182 ? 8.980 1.650 6.002 1.00 96.75 182 ASP A N 1
ATOM 1390 C CA . ASP A 1 182 ? 10.296 1.897 6.612 1.00 96.75 182 ASP A CA 1
ATOM 1391 C C . ASP A 1 182 ? 10.646 3.396 6.676 1.00 96.75 182 ASP A C 1
ATOM 1393 O O . ASP A 1 182 ? 11.699 3.839 6.211 1.00 96.75 182 ASP A O 1
ATOM 1397 N N . THR A 1 183 ? 9.733 4.186 7.253 1.00 96.94 183 THR A N 1
ATOM 1398 C CA . THR A 1 183 ? 9.816 5.655 7.315 1.00 96.94 183 THR A CA 1
ATOM 1399 C C . THR A 1 183 ? 9.823 6.139 8.768 1.00 96.94 183 THR A C 1
ATOM 1401 O O . THR A 1 183 ? 8.775 6.521 9.305 1.00 96.94 183 THR A O 1
ATOM 1404 N N . PRO A 1 184 ? 10.980 6.106 9.456 1.00 97.19 184 PRO A N 1
ATOM 1405 C CA . PRO A 1 184 ? 11.052 6.323 10.902 1.00 97.19 184 PRO A CA 1
ATOM 1406 C C . PRO A 1 184 ? 10.715 7.751 11.341 1.00 97.19 184 PRO A C 1
ATOM 1408 O O . PRO A 1 184 ? 10.328 7.948 12.488 1.00 97.19 184 PRO A O 1
ATOM 1411 N N . THR A 1 185 ? 10.853 8.733 10.448 1.00 97.12 185 THR A N 1
ATOM 1412 C CA . THR A 1 185 ? 10.670 10.168 10.724 1.00 97.12 185 THR A CA 1
ATOM 1413 C C . THR A 1 185 ? 9.336 10.729 10.244 1.00 97.12 185 THR A C 1
ATOM 1415 O O . THR A 1 185 ? 9.049 11.894 10.506 1.00 97.12 185 THR A O 1
ATOM 1418 N N . LEU A 1 186 ? 8.536 9.949 9.513 1.00 98.12 186 LEU A N 1
ATOM 1419 C CA . LEU A 1 186 ? 7.261 10.409 8.972 1.00 98.12 186 LEU A CA 1
ATOM 1420 C C . LEU A 1 186 ? 6.255 10.585 10.113 1.00 98.12 186 LEU A C 1
ATOM 1422 O O . LEU A 1 186 ? 5.911 9.611 10.772 1.00 98.12 186 LEU A O 1
ATOM 1426 N N . GLU A 1 187 ? 5.772 11.807 10.323 1.00 98.44 187 GLU A N 1
ATOM 1427 C CA . GLU A 1 187 ? 4.851 12.176 11.405 1.00 98.44 187 GLU A CA 1
ATOM 1428 C C . GLU A 1 187 ? 3.411 12.368 10.910 1.00 98.44 187 GLU A C 1
ATOM 1430 O O . GLU A 1 187 ? 2.467 12.066 11.647 1.00 98.44 187 GLU A O 1
ATOM 1435 N N . ILE A 1 188 ? 3.232 12.857 9.676 1.00 98.38 188 ILE A N 1
ATOM 1436 C CA . ILE A 1 188 ? 1.927 13.209 9.100 1.00 98.38 188 ILE A CA 1
ATOM 1437 C C . ILE A 1 188 ? 1.843 12.773 7.633 1.00 98.38 188 ILE A C 1
ATOM 1439 O O . ILE A 1 188 ? 2.757 13.036 6.854 1.00 98.38 188 ILE A O 1
ATOM 1443 N N . VAL A 1 189 ? 0.713 12.175 7.244 1.00 98.06 189 VAL A N 1
ATOM 1444 C CA . VAL A 1 189 ? 0.338 11.946 5.837 1.00 98.06 189 VAL A CA 1
ATOM 1445 C C . VAL A 1 189 ? -0.954 12.688 5.521 1.00 98.06 189 VAL A C 1
ATOM 1447 O O . VAL A 1 189 ? -1.974 12.450 6.167 1.00 98.06 189 VAL A O 1
ATOM 1450 N N . GLU A 1 190 ? -0.938 13.537 4.498 1.00 97.31 190 GLU A N 1
ATOM 1451 C CA . GLU A 1 190 ? -2.108 14.264 4.007 1.00 97.31 190 GLU A CA 1
ATOM 1452 C C . GLU A 1 190 ? -2.340 14.008 2.517 1.00 97.31 190 GLU A C 1
ATOM 1454 O O . GLU A 1 190 ? -1.433 14.125 1.693 1.00 97.31 190 GLU A O 1
ATOM 1459 N N . ALA A 1 191 ? -3.579 13.684 2.158 1.00 96.31 191 ALA A N 1
ATOM 1460 C CA . ALA A 1 191 ? -3.996 13.513 0.777 1.00 96.31 191 ALA A CA 1
ATOM 1461 C C . ALA A 1 191 ? -5.394 14.099 0.555 1.00 96.31 191 ALA A C 1
ATOM 1463 O O . ALA A 1 191 ? -6.395 13.603 1.081 1.00 96.31 191 ALA A O 1
ATOM 1464 N N . ALA A 1 192 ? -5.450 15.144 -0.270 1.00 95.25 192 ALA A N 1
ATOM 1465 C CA . ALA A 1 192 ? -6.694 15.767 -0.715 1.00 95.25 192 ALA A CA 1
ATOM 1466 C C . ALA A 1 192 ? -7.233 15.175 -2.032 1.00 95.25 192 ALA A C 1
ATOM 1468 O O . ALA A 1 192 ? -8.325 15.527 -2.471 1.00 95.25 192 ALA A O 1
ATOM 1469 N N . VAL A 1 193 ? -6.486 14.253 -2.646 1.00 94.44 193 VAL A N 1
ATOM 1470 C CA . VAL A 1 193 ? -6.898 13.475 -3.822 1.00 94.44 193 VAL A CA 1
ATOM 1471 C C . VAL A 1 193 ? -7.605 12.185 -3.423 1.00 94.44 193 VAL A C 1
ATOM 1473 O O . VAL A 1 193 ? -7.368 11.638 -2.345 1.00 94.44 193 VAL A O 1
ATOM 1476 N N . SER A 1 194 ? -8.472 11.685 -4.304 1.00 96.00 194 SER A N 1
ATOM 1477 C CA . SER A 1 194 ? -9.195 10.435 -4.067 1.00 96.00 194 SER A CA 1
ATOM 1478 C C . SER A 1 194 ? -8.341 9.215 -4.399 1.00 96.00 194 SER A C 1
ATOM 1480 O O . SER A 1 194 ? -7.966 9.003 -5.557 1.00 96.00 194 SER A O 1
ATOM 1482 N N . LEU A 1 195 ? -8.086 8.395 -3.379 1.00 96.56 195 LEU A N 1
ATOM 1483 C CA . LEU A 1 195 ? -7.216 7.223 -3.452 1.00 96.56 195 LEU A CA 1
ATOM 1484 C C . LEU A 1 195 ? -8.025 5.916 -3.417 1.00 96.56 195 LEU A C 1
ATOM 1486 O O . LEU A 1 195 ? -8.960 5.735 -2.635 1.00 96.56 195 LEU A O 1
ATOM 1490 N N . ASP A 1 196 ? -7.627 4.943 -4.226 1.00 94.62 196 ASP A N 1
ATOM 1491 C CA . ASP A 1 196 ? -8.116 3.566 -4.153 1.00 94.62 196 ASP A CA 1
ATOM 1492 C C . ASP A 1 196 ? -7.475 2.791 -2.990 1.00 94.62 196 ASP A C 1
ATOM 1494 O O . ASP A 1 196 ? -8.106 1.896 -2.400 1.00 94.62 196 ASP A O 1
ATOM 1498 N N . ALA A 1 197 ? -6.226 3.118 -2.653 1.00 96.12 197 ALA A N 1
ATOM 1499 C CA . ALA A 1 197 ? -5.503 2.492 -1.557 1.00 96.12 197 ALA A CA 1
ATOM 1500 C C . ALA A 1 197 ? -4.438 3.406 -0.946 1.00 96.12 197 ALA A C 1
ATOM 1502 O O . ALA A 1 197 ? -3.690 4.074 -1.651 1.00 96.12 197 ALA A O 1
ATOM 1503 N N . VAL A 1 198 ? -4.339 3.359 0.378 1.00 98.00 198 VAL A N 1
ATOM 1504 C CA . VAL A 1 198 ? -3.216 3.880 1.156 1.00 98.00 198 VAL A CA 1
ATOM 1505 C C . VAL A 1 198 ? -2.734 2.768 2.073 1.00 98.00 198 VAL A C 1
ATOM 1507 O O . VAL A 1 198 ? -3.525 2.222 2.845 1.00 98.00 198 VAL A O 1
ATOM 1510 N N . SER A 1 199 ? -1.456 2.419 1.992 1.00 97.94 199 SER A N 1
ATOM 1511 C CA . SER A 1 199 ? -0.826 1.428 2.860 1.00 97.94 199 SER A CA 1
ATOM 1512 C C . SER A 1 199 ? 0.410 2.028 3.507 1.00 97.94 199 SER A C 1
ATOM 1514 O O . SER A 1 199 ? 1.331 2.412 2.799 1.00 97.94 199 SER A O 1
ATOM 1516 N N . VAL A 1 200 ? 0.449 2.078 4.836 1.00 98.31 200 VAL A N 1
ATOM 1517 C CA . VAL A 1 200 ? 1.612 2.533 5.604 1.00 98.31 200 VAL A CA 1
ATOM 1518 C C . VAL A 1 200 ? 2.104 1.405 6.503 1.00 98.31 200 VAL A C 1
ATOM 1520 O O . VAL A 1 200 ? 1.323 0.822 7.257 1.00 98.31 200 VAL A O 1
ATOM 1523 N N . THR A 1 201 ? 3.389 1.076 6.418 1.00 98.12 201 THR A N 1
ATOM 1524 C CA . THR A 1 201 ? 4.010 -0.002 7.199 1.00 98.12 201 THR A CA 1
ATOM 1525 C C . THR A 1 201 ? 5.291 0.485 7.865 1.00 98.12 201 THR A C 1
ATOM 1527 O O . THR A 1 201 ? 6.070 1.169 7.226 1.00 98.12 201 THR A O 1
ATOM 1530 N N . ASP A 1 202 ? 5.550 0.137 9.126 1.00 97.88 202 ASP A N 1
ATOM 1531 C CA . ASP A 1 202 ? 6.812 0.506 9.799 1.00 97.88 202 ASP A CA 1
ATOM 1532 C C . ASP A 1 202 ? 7.095 2.024 9.792 1.00 97.88 202 ASP A C 1
ATOM 1534 O O . ASP A 1 202 ? 8.170 2.490 9.412 1.00 97.88 202 ASP A O 1
ATOM 1538 N N . ALA A 1 203 ? 6.104 2.804 10.231 1.00 98.19 203 ALA A N 1
ATOM 1539 C CA . ALA A 1 203 ? 6.197 4.257 10.386 1.00 98.19 203 ALA A CA 1
ATOM 1540 C C . ALA A 1 203 ? 6.011 4.639 11.869 1.00 98.19 203 ALA A C 1
ATOM 1542 O O . ALA A 1 203 ? 4.933 5.084 12.266 1.00 98.19 203 ALA A O 1
ATOM 1543 N N . PRO A 1 204 ? 7.022 4.411 12.730 1.00 98.19 204 PRO A N 1
ATOM 1544 C CA . PRO A 1 204 ? 6.887 4.540 14.181 1.00 98.19 204 PRO A CA 1
ATOM 1545 C C . PRO A 1 204 ? 6.546 5.948 14.672 1.00 98.19 204 PRO A C 1
ATOM 1547 O O . PRO A 1 204 ? 5.914 6.060 15.717 1.00 98.19 204 PRO A O 1
ATOM 1550 N N . ALA A 1 205 ? 6.926 6.998 13.940 1.00 98.25 205 ALA A N 1
ATOM 1551 C CA . ALA A 1 205 ? 6.626 8.384 14.298 1.00 98.25 205 ALA A CA 1
ATOM 1552 C C . ALA A 1 205 ? 5.285 8.898 13.743 1.00 98.25 205 ALA A C 1
ATOM 1554 O O . ALA A 1 205 ? 4.885 10.008 14.087 1.00 98.25 205 ALA A O 1
ATOM 1555 N N . LEU A 1 206 ? 4.577 8.125 12.909 1.00 98.69 206 LEU A N 1
ATOM 1556 C CA . LEU A 1 206 ? 3.376 8.607 12.228 1.00 98.69 206 LEU A CA 1
ATOM 1557 C C . LEU A 1 206 ? 2.234 8.751 13.230 1.00 98.69 206 LEU A C 1
ATOM 1559 O O . LEU A 1 206 ? 1.696 7.759 13.719 1.00 98.69 206 LEU A O 1
ATOM 1563 N N . THR A 1 207 ? 1.858 9.996 13.509 1.00 98.69 207 THR A N 1
ATOM 1564 C CA . THR A 1 207 ? 0.819 10.354 14.481 1.00 98.69 207 THR A CA 1
ATOM 1565 C C . THR A 1 207 ? -0.520 10.644 13.824 1.00 98.69 207 THR A C 1
ATOM 1567 O O . THR A 1 207 ? -1.564 10.367 14.418 1.00 98.69 207 THR A O 1
ATOM 1570 N N . ARG A 1 208 ? -0.511 11.163 12.590 1.00 98.56 208 ARG A N 1
ATOM 1571 C CA . ARG A 1 208 ? -1.720 11.639 11.917 1.00 98.56 208 ARG A CA 1
ATOM 1572 C C . ARG A 1 208 ? -1.777 11.234 10.451 1.00 98.56 208 ARG A C 1
ATOM 1574 O O . ARG A 1 208 ? -0.833 11.433 9.694 1.00 98.56 208 ARG A O 1
ATOM 1581 N N . VAL A 1 209 ? -2.939 10.749 10.029 1.00 98.69 209 VAL A N 1
ATOM 1582 C CA . VAL A 1 209 ? -3.278 10.524 8.620 1.00 98.69 209 VAL A CA 1
ATOM 1583 C C . VAL A 1 209 ? -4.551 11.298 8.291 1.00 98.69 209 VAL A C 1
ATOM 1585 O O . VAL A 1 209 ? -5.542 11.168 9.002 1.00 98.69 209 VAL A O 1
ATOM 1588 N N . ASN A 1 210 ? -4.542 12.094 7.223 1.00 98.25 210 ASN A N 1
ATOM 1589 C CA . ASN A 1 210 ? -5.679 12.886 6.761 1.00 98.25 210 ASN A CA 1
ATOM 1590 C C . ASN A 1 210 ? -5.961 12.619 5.275 1.00 98.25 210 ASN A C 1
ATOM 1592 O O . ASN A 1 210 ? -5.222 13.064 4.402 1.00 98.25 210 ASN A O 1
ATOM 1596 N N . LEU A 1 211 ? -7.040 11.893 4.990 1.00 98.00 211 LEU A N 1
ATOM 1597 C CA . LEU A 1 211 ? -7.461 11.477 3.649 1.00 98.00 211 LEU A CA 1
ATOM 1598 C C . LEU A 1 211 ? -8.739 12.227 3.253 1.00 98.00 211 LEU A C 1
ATOM 1600 O O . LEU A 1 211 ? -9.799 11.626 3.058 1.00 98.00 211 LEU A O 1
ATOM 1604 N N . SER A 1 212 ? -8.659 13.556 3.184 1.00 96.88 212 SER A N 1
ATOM 1605 C CA . SER A 1 212 ? -9.799 14.435 2.888 1.00 96.88 212 SER A CA 1
ATOM 1606 C C . SER A 1 212 ? -10.325 14.294 1.455 1.00 96.88 212 SER A C 1
ATOM 1608 O O . SER A 1 212 ? -11.498 14.568 1.212 1.00 96.88 212 SER A O 1
ATOM 1610 N N . GLY A 1 213 ? -9.506 13.805 0.517 1.00 95.94 213 GLY A N 1
ATOM 1611 C CA . GLY A 1 213 ? -9.956 13.398 -0.823 1.00 95.94 213 GLY A CA 1
ATOM 1612 C C . GLY A 1 213 ? -10.686 12.050 -0.860 1.00 95.94 213 GLY A C 1
ATOM 1613 O O . GLY A 1 213 ? -11.216 11.641 -1.896 1.00 95.94 213 GLY A O 1
ATOM 1614 N N . GLY A 1 214 ? -10.724 11.355 0.277 1.00 97.00 214 GLY A N 1
ATOM 1615 C CA . GLY A 1 214 ? -11.293 10.030 0.425 1.00 97.00 214 GLY A CA 1
ATOM 1616 C C . GLY A 1 214 ? -10.316 8.917 0.068 1.00 97.00 214 GLY A C 1
ATOM 1617 O O . GLY A 1 214 ? -9.464 9.043 -0.811 1.00 97.00 214 GLY A O 1
ATOM 1618 N N . SER A 1 215 ? -10.469 7.779 0.738 1.00 97.12 215 SER A N 1
ATOM 1619 C CA . SER A 1 215 ? -9.732 6.567 0.413 1.00 97.12 215 SER A CA 1
ATOM 1620 C C . SER A 1 215 ? -10.630 5.348 0.447 1.00 97.12 215 SER A C 1
ATOM 1622 O O . SER A 1 215 ? -1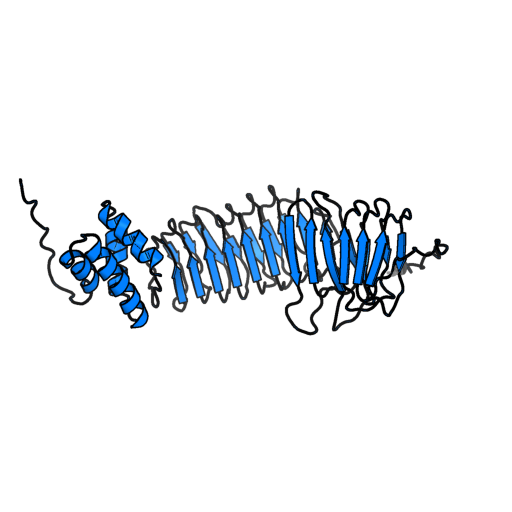1.277 5.041 1.448 1.00 97.12 215 SER A O 1
ATOM 1624 N N . ARG A 1 216 ? -10.658 4.568 -0.633 1.00 95.31 216 ARG A N 1
ATOM 1625 C CA . ARG A 1 216 ? -11.415 3.315 -0.617 1.00 95.31 216 ARG A CA 1
ATOM 1626 C C . ARG A 1 216 ? -10.848 2.350 0.427 1.00 95.31 216 ARG A C 1
ATOM 1628 O O . ARG A 1 216 ? -11.630 1.639 1.062 1.00 95.31 216 ARG A O 1
ATOM 1635 N N . ARG A 1 217 ? -9.526 2.319 0.616 1.00 95.62 217 ARG A N 1
ATOM 1636 C CA . ARG A 1 217 ? -8.848 1.444 1.577 1.00 95.62 217 ARG A CA 1
ATOM 1637 C C . ARG A 1 217 ? -7.684 2.153 2.244 1.00 95.62 217 ARG A C 1
ATOM 1639 O O . ARG A 1 217 ? -6.740 2.537 1.568 1.00 95.62 217 ARG A O 1
ATOM 1646 N N . PHE A 1 218 ? -7.692 2.175 3.565 1.00 98.25 218 PHE A N 1
ATOM 1647 C CA . PHE A 1 218 ? -6.536 2.542 4.364 1.00 98.25 218 PHE A CA 1
ATOM 1648 C C . PHE A 1 218 ? -6.037 1.324 5.142 1.00 98.25 218 PHE A C 1
ATOM 1650 O O . PHE A 1 218 ? -6.834 0.602 5.749 1.00 98.25 218 PHE A O 1
ATOM 1657 N N . ARG A 1 219 ? -4.726 1.087 5.127 1.00 97.94 219 ARG A N 1
ATOM 1658 C CA . ARG A 1 219 ? -4.064 0.070 5.942 1.00 97.94 219 ARG A CA 1
ATOM 1659 C C . ARG A 1 219 ? -2.854 0.672 6.647 1.00 97.94 219 ARG A C 1
ATOM 1661 O O . ARG A 1 219 ? -1.982 1.227 5.993 1.00 97.94 219 ARG A O 1
ATOM 1668 N N . ALA A 1 220 ? -2.779 0.482 7.957 1.00 98.38 220 ALA A N 1
ATOM 1669 C CA . ALA A 1 220 ? -1.609 0.760 8.776 1.00 98.38 220 ALA A CA 1
ATOM 1670 C C . ALA A 1 220 ? -1.127 -0.536 9.441 1.00 98.38 220 ALA A C 1
ATOM 1672 O O . ALA A 1 220 ? -1.928 -1.337 9.934 1.00 98.38 220 ALA A O 1
ATOM 1673 N N . THR A 1 221 ? 0.177 -0.791 9.422 1.00 97.88 221 THR A N 1
ATOM 1674 C CA . THR A 1 221 ? 0.796 -1.955 10.072 1.00 97.88 221 THR A CA 1
ATOM 1675 C C . THR A 1 221 ? 2.086 -1.528 10.765 1.00 97.88 221 THR A C 1
ATOM 1677 O O . THR A 1 221 ? 2.924 -0.890 10.138 1.00 97.88 221 THR A O 1
ATOM 1680 N N . ARG A 1 222 ? 2.255 -1.865 12.051 1.00 97.81 222 ARG A N 1
ATOM 1681 C CA . ARG A 1 222 ? 3.374 -1.374 12.877 1.00 97.81 222 ARG A CA 1
ATOM 1682 C C . ARG A 1 222 ? 3.509 0.160 12.838 1.00 97.81 222 ARG A C 1
ATOM 1684 O O . ARG A 1 222 ? 4.580 0.706 12.588 1.00 97.81 222 ARG A O 1
ATOM 1691 N N . VAL A 1 223 ? 2.393 0.852 13.085 1.00 98.44 223 VAL A N 1
ATOM 1692 C CA . VAL A 1 223 ? 2.307 2.322 13.188 1.00 98.44 223 VAL A CA 1
ATOM 1693 C C . VAL A 1 223 ? 1.871 2.720 14.613 1.00 98.44 223 VAL A C 1
ATOM 1695 O O . VAL A 1 223 ? 0.716 3.104 14.828 1.00 98.44 223 VAL A O 1
ATOM 1698 N N . PRO A 1 224 ? 2.747 2.547 15.620 1.00 98.19 224 PRO A N 1
ATOM 1699 C CA . PRO A 1 224 ? 2.396 2.643 17.040 1.00 98.19 224 PRO A CA 1
ATOM 1700 C C . PRO A 1 224 ? 2.051 4.051 17.531 1.00 98.19 224 PRO A C 1
ATOM 1702 O O . PRO A 1 224 ? 1.394 4.172 18.556 1.00 98.19 224 PRO A O 1
ATOM 1705 N N . ALA A 1 225 ? 2.475 5.116 16.847 1.00 98.25 225 ALA A N 1
ATOM 1706 C CA . ALA A 1 225 ? 2.177 6.488 17.270 1.00 98.25 225 ALA A CA 1
ATOM 1707 C C . ALA A 1 225 ? 0.861 7.044 16.699 1.00 98.25 225 ALA A C 1
ATOM 1709 O O . ALA A 1 225 ? 0.474 8.154 17.064 1.00 98.25 225 ALA A O 1
ATOM 1710 N N . LEU A 1 226 ? 0.164 6.297 15.830 1.00 98.62 226 LEU A N 1
ATOM 1711 C CA . LEU A 1 226 ? -0.998 6.799 15.094 1.00 98.62 226 LEU A CA 1
ATOM 1712 C C . LEU A 1 226 ? -2.165 7.098 16.039 1.00 98.62 226 LEU A C 1
ATOM 1714 O O . LEU A 1 226 ? -2.865 6.187 16.474 1.00 98.62 226 LEU A O 1
ATOM 1718 N N . SER A 1 227 ? -2.393 8.372 16.336 1.00 98.50 227 SER A N 1
ATOM 1719 C CA . SER A 1 227 ? -3.451 8.838 17.236 1.00 98.50 227 SER A CA 1
ATOM 1720 C C . SER A 1 227 ? -4.651 9.413 16.490 1.00 98.50 227 SER A C 1
ATOM 1722 O O . SER A 1 227 ? -5.741 9.483 17.059 1.00 98.50 227 SER A O 1
ATOM 1724 N N . GLN A 1 228 ? -4.495 9.783 15.214 1.00 98.50 228 GLN A N 1
ATOM 1725 C CA . GLN A 1 228 ? -5.576 10.358 14.418 1.00 98.50 228 GLN A CA 1
ATOM 1726 C C . GLN A 1 228 ? -5.620 9.815 12.983 1.00 98.50 228 GLN A C 1
ATOM 1728 O O . GLN A 1 228 ? -4.642 9.890 12.238 1.00 98.50 228 GLN A O 1
ATOM 1733 N N . LEU A 1 229 ? -6.798 9.345 12.573 1.00 98.50 229 LEU A N 1
ATOM 1734 C CA . LEU A 1 229 ? -7.157 9.039 11.189 1.00 98.50 229 LEU A CA 1
ATOM 1735 C C . LEU A 1 229 ? -8.355 9.906 10.790 1.00 98.50 229 LEU A C 1
ATOM 1737 O O . LEU A 1 229 ? -9.463 9.668 11.253 1.00 98.50 229 LEU A O 1
ATOM 1741 N N . ALA A 1 230 ? -8.143 10.885 9.919 1.00 98.25 230 ALA A N 1
ATOM 1742 C CA . ALA A 1 230 ? -9.184 11.746 9.375 1.00 98.25 230 ALA A CA 1
ATOM 1743 C C . ALA A 1 230 ? -9.495 11.399 7.908 1.00 98.25 230 ALA A C 1
ATOM 1745 O O . ALA A 1 230 ? -8.602 10.996 7.160 1.00 98.25 230 ALA A O 1
ATOM 1746 N N . GLY A 1 231 ? -10.746 11.575 7.480 1.00 97.00 231 GLY A N 1
ATOM 1747 C CA . GLY A 1 231 ? -11.179 11.408 6.088 1.00 97.00 231 GLY A CA 1
ATOM 1748 C C . GLY A 1 231 ? -12.410 10.517 5.944 1.00 97.00 231 GLY A C 1
ATOM 1749 O O . GLY A 1 231 ? -13.104 10.232 6.916 1.00 97.00 231 GLY A O 1
ATOM 1750 N N . TYR A 1 232 ? -12.690 10.066 4.724 1.00 97.25 232 TYR A N 1
ATOM 1751 C CA . TYR A 1 232 ? -13.796 9.144 4.453 1.00 97.25 232 TYR A CA 1
ATOM 1752 C C . TYR A 1 232 ? -13.359 7.975 3.577 1.00 97.25 232 TYR A C 1
ATOM 1754 O O . TYR A 1 232 ? -12.433 8.087 2.774 1.00 97.25 232 TYR A O 1
ATOM 1762 N N . GLY A 1 233 ? -14.026 6.831 3.718 1.00 96.69 233 GLY A N 1
ATOM 1763 C CA . GLY A 1 233 ? -13.601 5.630 3.019 1.00 96.69 233 GLY A CA 1
ATOM 1764 C C . GLY A 1 233 ? -14.458 4.391 3.212 1.00 96.69 233 GLY A C 1
ATOM 1765 O O . GLY A 1 233 ? -15.439 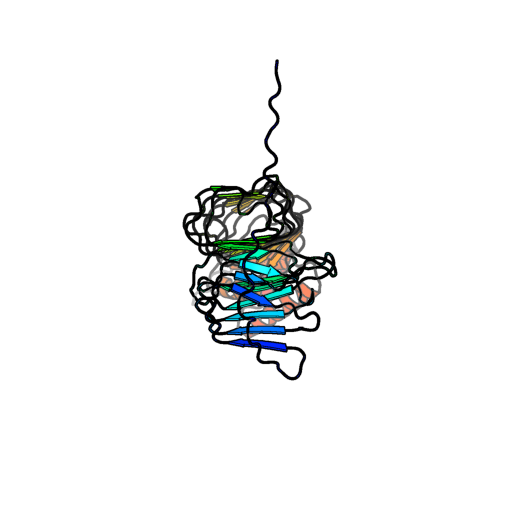4.371 3.955 1.00 96.69 233 GLY A O 1
ATOM 1766 N N . ARG A 1 234 ? -14.092 3.301 2.522 1.00 95.06 234 ARG A N 1
ATOM 1767 C CA . ARG A 1 234 ? -14.806 2.023 2.702 1.00 95.06 234 ARG A CA 1
ATOM 1768 C C . ARG A 1 234 ? -14.241 1.211 3.853 1.00 95.06 234 ARG A C 1
ATOM 1770 O O . ARG A 1 234 ? -15.014 0.687 4.645 1.00 95.06 234 ARG A O 1
ATOM 1777 N N . THR A 1 235 ? -12.925 1.055 3.919 1.00 97.00 235 THR A N 1
ATOM 1778 C CA . THR A 1 235 ? -12.295 0.193 4.926 1.00 97.00 235 THR A CA 1
ATOM 1779 C C . THR A 1 235 ? -11.012 0.812 5.456 1.00 97.00 235 THR A C 1
ATOM 1781 O O . THR A 1 235 ? -10.105 1.071 4.665 1.00 97.00 235 THR A O 1
ATOM 1784 N N . ALA A 1 236 ? -10.908 0.960 6.771 1.00 98.06 236 ALA A N 1
ATOM 1785 C CA . ALA A 1 236 ? -9.670 1.261 7.477 1.00 98.06 236 ALA A CA 1
ATOM 1786 C C . ALA A 1 236 ? -9.224 0.025 8.269 1.00 98.06 236 ALA A C 1
ATOM 1788 O O . ALA A 1 236 ? -10.031 -0.591 8.963 1.00 98.06 236 ALA A O 1
ATOM 1789 N N . VAL A 1 237 ? -7.954 -0.360 8.157 1.00 97.56 237 VAL A N 1
ATOM 1790 C CA . VAL A 1 237 ? -7.374 -1.502 8.876 1.00 97.56 237 VAL A CA 1
ATOM 1791 C C . VAL A 1 237 ? -6.117 -1.053 9.605 1.00 97.56 237 VAL A C 1
ATOM 1793 O O . VAL A 1 237 ? -5.166 -0.612 8.969 1.00 97.56 237 VAL A O 1
ATOM 1796 N N . LEU A 1 238 ? -6.091 -1.206 10.922 1.00 98.06 238 LEU A N 1
ATOM 1797 C CA . LEU A 1 238 ? -4.920 -0.977 11.760 1.00 98.06 238 LEU A CA 1
ATOM 1798 C C . LEU A 1 238 ? -4.535 -2.313 12.393 1.00 98.06 238 LEU A C 1
ATOM 1800 O O . LEU A 1 238 ? -5.357 -2.937 13.064 1.00 98.06 238 LEU A O 1
ATOM 1804 N N . ALA A 1 239 ? -3.313 -2.779 12.139 1.00 95.50 239 ALA A N 1
ATOM 1805 C CA . ALA A 1 239 ? -2.866 -4.111 12.543 1.00 95.50 239 ALA A CA 1
ATOM 1806 C C . ALA A 1 239 ? -1.472 -4.115 13.186 1.00 95.50 239 ALA A C 1
ATOM 1808 O O . ALA A 1 239 ? -0.682 -3.196 12.953 1.00 95.50 239 ALA A O 1
ATOM 1809 N N . ALA A 1 240 ? -1.159 -5.184 13.925 1.00 93.25 240 ALA A N 1
ATOM 1810 C CA . ALA A 1 240 ? 0.174 -5.508 14.441 1.00 93.25 240 ALA A CA 1
ATOM 1811 C C . ALA A 1 240 ? 0.827 -4.331 15.186 1.00 93.25 240 ALA A C 1
ATOM 1813 O O . ALA A 1 240 ? 1.796 -3.737 14.709 1.00 93.25 240 ALA A O 1
ATOM 1814 N N . GLY A 1 241 ? 0.247 -3.943 16.321 1.00 92.81 241 GLY A N 1
ATOM 1815 C CA . GLY A 1 241 ? 0.757 -2.849 17.148 1.00 92.81 241 GLY A CA 1
ATOM 1816 C C . GLY A 1 241 ? 0.477 -1.448 16.599 1.00 92.81 241 GLY A C 1
ATOM 1817 O O . GLY A 1 241 ? 1.124 -0.496 17.020 1.00 92.81 241 GLY A O 1
ATOM 1818 N N . SER A 1 242 ? -0.442 -1.299 15.638 1.00 95.19 242 SER A N 1
ATOM 1819 C CA . SER A 1 242 ? -0.816 0.024 15.113 1.00 95.19 242 SER A CA 1
ATOM 1820 C C . SER A 1 242 ? -1.859 0.716 15.986 1.00 95.19 242 SER A C 1
ATOM 1822 O O . SER A 1 242 ? -2.795 0.070 16.464 1.00 95.19 242 SER A O 1
ATOM 1824 N N . GLY A 1 243 ? -1.742 2.039 16.095 1.00 90.19 243 GLY A N 1
ATOM 1825 C CA . GLY A 1 243 ? -2.589 2.894 16.926 1.00 90.19 243 GLY A CA 1
ATOM 1826 C C . GLY A 1 243 ? -1.890 3.312 18.221 1.00 90.19 243 GLY A C 1
ATOM 1827 O O . GLY A 1 243 ? -1.237 2.493 18.861 1.00 90.19 243 GLY A O 1
ATOM 1828 N N . ALA A 1 244 ? -2.035 4.581 18.599 1.00 92.44 244 ALA A N 1
ATOM 1829 C CA . ALA A 1 244 ? -1.440 5.146 19.803 1.00 92.44 244 ALA A CA 1
ATOM 1830 C C . ALA A 1 244 ? -2.000 4.480 21.063 1.00 92.44 244 ALA A C 1
ATOM 1832 O O . ALA A 1 244 ? -3.213 4.420 21.250 1.00 92.44 244 ALA A O 1
ATOM 1833 N N . ALA A 1 245 ? -1.110 4.041 21.960 1.00 90.25 245 ALA A N 1
ATOM 1834 C CA . ALA A 1 245 ? -1.484 3.307 23.173 1.00 90.25 245 ALA A CA 1
ATOM 1835 C C . ALA A 1 245 ? -2.499 4.052 24.066 1.00 90.25 245 ALA A C 1
ATOM 1837 O O . ALA A 1 245 ? -3.322 3.441 24.740 1.00 90.25 245 ALA A O 1
ATOM 1838 N N . GLY A 1 246 ? -2.484 5.386 24.051 1.00 94.62 246 GLY A N 1
ATOM 1839 C CA . GLY A 1 246 ? -3.528 6.194 24.678 1.00 94.62 246 GLY A CA 1
ATOM 1840 C C . GLY A 1 246 ? -4.822 6.145 23.869 1.00 94.62 246 GLY A C 1
ATOM 1841 O O . GLY A 1 246 ? -5.673 5.279 24.056 1.00 94.62 246 GLY A O 1
ATOM 1842 N N . ARG A 1 247 ? -4.969 7.099 22.954 1.00 97.19 247 ARG A N 1
ATOM 1843 C CA . ARG A 1 247 ? -6.215 7.315 22.228 1.00 97.19 247 ARG A CA 1
ATOM 1844 C C . ARG A 1 247 ? -5.999 7.287 20.725 1.00 97.19 247 ARG A C 1
ATOM 1846 O O . ARG A 1 247 ? -5.080 7.930 20.220 1.00 97.19 247 ARG A O 1
ATOM 1853 N N . LEU A 1 248 ? -6.909 6.613 20.031 1.00 98.25 248 LEU A N 1
ATOM 1854 C CA . LEU A 1 248 ? -7.078 6.693 18.588 1.00 98.25 248 LEU A CA 1
ATOM 1855 C C . LEU A 1 248 ? -8.411 7.367 18.266 1.00 98.25 248 LEU A C 1
ATOM 1857 O O . LEU A 1 248 ? -9.476 6.877 18.644 1.00 98.25 248 LEU A O 1
ATOM 1861 N N . THR A 1 249 ? -8.349 8.453 17.507 1.00 98.38 249 THR A N 1
ATOM 1862 C CA . THR A 1 249 ? -9.521 9.136 16.965 1.00 98.38 249 THR A CA 1
ATOM 1863 C C . THR A 1 249 ? -9.631 8.865 15.466 1.00 98.38 249 THR A C 1
ATOM 1865 O O . THR A 1 249 ? -8.686 9.086 14.710 1.00 98.38 249 THR A O 1
ATOM 1868 N N . VAL A 1 250 ? -10.794 8.385 15.032 1.00 98.19 250 VAL A N 1
ATOM 1869 C CA . VAL A 1 250 ? -11.161 8.190 13.629 1.00 98.19 250 VAL A CA 1
ATOM 1870 C C . VAL A 1 250 ? -12.230 9.218 13.265 1.00 98.19 250 VAL A C 1
ATOM 1872 O O . VAL A 1 250 ? -13.419 9.028 13.531 1.00 98.19 250 VAL A O 1
ATOM 1875 N N . ASP A 1 251 ? -11.782 10.321 12.672 1.00 96.31 251 ASP A N 1
ATOM 1876 C CA . ASP A 1 251 ? -12.605 11.460 12.283 1.00 96.31 251 ASP A CA 1
ATOM 1877 C C . ASP A 1 251 ? -13.098 11.309 10.836 1.00 96.31 251 ASP A C 1
ATOM 1879 O O . ASP A 1 251 ? -12.319 11.302 9.885 1.00 96.31 251 ASP A O 1
ATOM 1883 N N . GLY A 1 252 ? -14.415 11.245 10.650 1.00 95.31 252 GLY A N 1
ATOM 1884 C CA . GLY A 1 252 ? -15.053 11.178 9.331 1.00 95.31 252 GLY A CA 1
ATOM 1885 C C . GLY A 1 252 ? -15.697 9.827 9.020 1.00 95.31 252 GLY A C 1
ATOM 1886 O O . GLY A 1 252 ? -15.841 8.973 9.893 1.00 95.31 252 GLY A O 1
ATOM 1887 N N . GLU A 1 253 ? -16.195 9.671 7.793 1.00 97.44 253 GLU A N 1
ATOM 1888 C CA . GLU A 1 253 ? -17.130 8.595 7.445 1.00 97.44 253 GLU A CA 1
ATOM 1889 C C . GLU A 1 253 ? -16.425 7.354 6.904 1.00 97.44 253 GLU A C 1
ATOM 1891 O O . GLU A 1 253 ? -15.963 7.328 5.762 1.00 97.44 253 GLU A O 1
ATOM 1896 N N . TRP A 1 254 ? -16.409 6.282 7.695 1.00 98.06 254 TRP A N 1
ATOM 1897 C CA . TRP A 1 254 ? -15.876 4.992 7.260 1.00 98.06 254 TRP A CA 1
ATOM 1898 C C . TRP A 1 254 ? -16.942 3.911 7.315 1.00 98.06 254 TRP A C 1
ATOM 1900 O O . TRP A 1 254 ? -17.601 3.712 8.335 1.00 98.06 254 TRP A O 1
ATOM 1910 N N . ARG A 1 255 ? -17.080 3.134 6.236 1.00 96.25 255 ARG A N 1
ATOM 1911 C CA . ARG A 1 255 ? -18.010 1.994 6.249 1.00 96.25 255 ARG A CA 1
ATOM 1912 C C . ARG A 1 255 ? -17.548 0.885 7.200 1.00 96.25 255 ARG A C 1
ATOM 1914 O O . ARG A 1 255 ? -18.387 0.232 7.812 1.00 96.25 255 ARG A O 1
ATOM 1921 N N . ALA A 1 256 ? -16.244 0.653 7.311 1.00 96.06 256 ALA A N 1
ATOM 1922 C CA . ALA A 1 256 ? -15.689 -0.338 8.221 1.00 96.06 256 ALA A CA 1
ATOM 1923 C C . ALA A 1 256 ? -14.324 0.088 8.773 1.00 96.06 256 ALA A C 1
ATOM 1925 O O . ALA A 1 256 ? -13.465 0.558 8.025 1.00 96.06 256 ALA A O 1
ATOM 1926 N N . LEU A 1 257 ? -14.112 -0.160 10.061 1.00 97.81 257 LEU A N 1
ATOM 1927 C CA . LEU A 1 257 ? -12.839 -0.053 10.762 1.00 97.81 257 LEU A CA 1
ATOM 1928 C C . LEU A 1 257 ? -12.489 -1.417 11.350 1.00 97.81 257 LEU A C 1
ATOM 1930 O O . LEU A 1 257 ? -13.310 -2.028 12.027 1.00 97.81 257 LEU A O 1
ATOM 1934 N N . ARG A 1 258 ? -11.266 -1.890 11.125 1.00 96.94 258 ARG A N 1
ATOM 1935 C CA . ARG A 1 258 ? -10.729 -3.094 11.760 1.00 96.94 258 ARG A CA 1
ATOM 1936 C C . ARG A 1 258 ? -9.481 -2.741 12.553 1.00 96.94 258 ARG A C 1
ATOM 1938 O O . ARG A 1 258 ? -8.504 -2.276 11.974 1.00 96.94 258 ARG A O 1
AT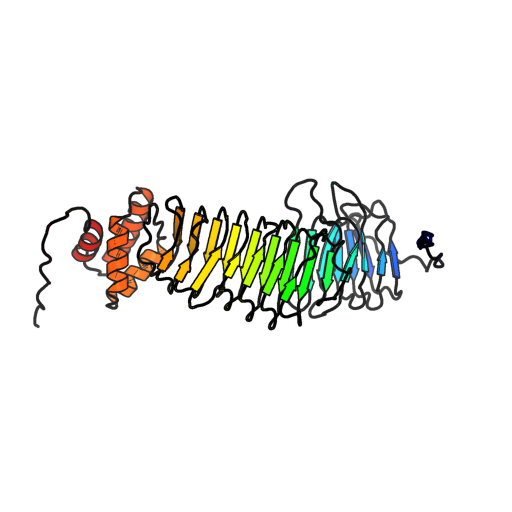OM 1945 N N . LEU A 1 259 ? -9.509 -3.025 13.846 1.00 97.25 259 LEU A N 1
ATOM 1946 C CA . LEU A 1 259 ? -8.376 -2.934 14.759 1.00 97.25 259 LEU A CA 1
ATOM 1947 C C . LEU A 1 259 ? -7.947 -4.356 15.105 1.00 97.25 259 LEU A C 1
ATOM 1949 O O . LEU A 1 259 ? -8.774 -5.161 15.521 1.00 97.25 259 LEU A O 1
ATOM 1953 N N . SER A 1 260 ? -6.678 -4.681 14.882 1.00 95.25 260 SER A N 1
ATOM 1954 C CA . SER A 1 260 ? -6.121 -6.007 15.144 1.00 95.25 260 SER A CA 1
ATOM 1955 C C . SER A 1 260 ? -4.823 -5.875 15.922 1.00 95.25 260 SER A C 1
ATOM 1957 O O . SER A 1 260 ? -3.915 -5.201 15.440 1.00 95.25 260 SER A O 1
ATOM 1959 N N . GLU A 1 261 ? -4.713 -6.524 17.081 1.00 94.31 261 GLU A N 1
ATOM 1960 C CA . GLU A 1 261 ? -3.493 -6.491 17.909 1.00 94.31 261 GLU A CA 1
ATOM 1961 C C . GLU A 1 261 ? -3.035 -5.046 18.183 1.00 94.31 261 GLU A C 1
ATOM 1963 O O . GLU A 1 261 ? -1.861 -4.700 18.061 1.00 94.31 261 GLU A O 1
ATOM 1968 N N . SER A 1 262 ? -4.001 -4.165 18.443 1.00 96.12 262 SER A N 1
ATOM 1969 C CA . SER A 1 262 ? -3.775 -2.734 18.648 1.00 96.12 262 SER A CA 1
ATOM 1970 C C . SER A 1 262 ? -3.606 -2.434 20.142 1.00 96.12 262 SER A C 1
ATOM 1972 O O . SER A 1 262 ? -4.407 -2.949 20.926 1.00 96.12 262 SER A O 1
ATOM 1974 N N . PRO A 1 263 ? -2.628 -1.595 20.543 1.00 95.50 263 PRO A N 1
ATOM 1975 C CA . PRO A 1 263 ? -2.399 -1.240 21.945 1.00 95.50 263 PRO A CA 1
ATOM 1976 C C . PRO A 1 263 ? -3.313 -0.099 22.430 1.00 95.50 263 PRO A C 1
ATOM 1978 O O . PRO A 1 263 ? -3.136 0.403 23.535 1.00 95.50 263 PRO A O 1
ATOM 1981 N N . VAL A 1 264 ? -4.243 0.371 21.590 1.00 96.88 264 VAL A N 1
ATOM 1982 C CA . VAL A 1 264 ? -5.138 1.498 21.884 1.00 96.88 264 VAL A CA 1
ATOM 1983 C C . VAL A 1 264 ? -5.983 1.210 23.126 1.00 96.88 264 VAL A C 1
ATOM 1985 O O . VAL A 1 264 ? -6.666 0.189 23.181 1.00 96.88 264 VAL A O 1
ATOM 1988 N N . THR A 1 265 ? -6.003 2.147 24.078 1.00 95.44 265 THR A N 1
ATOM 1989 C CA . THR A 1 265 ? -6.850 2.062 25.282 1.00 95.44 265 THR A CA 1
ATOM 1990 C C . THR A 1 265 ? -8.194 2.783 25.122 1.00 95.44 265 THR A C 1
ATOM 1992 O O . THR A 1 265 ? -9.198 2.341 25.687 1.00 95.44 265 THR A O 1
ATOM 1995 N N . GLU A 1 266 ? -8.259 3.833 24.299 1.00 95.75 266 GLU A N 1
ATOM 1996 C CA . GLU A 1 266 ? -9.485 4.570 23.963 1.00 95.75 266 GLU A CA 1
ATOM 1997 C C . GLU A 1 266 ? -9.651 4.728 22.444 1.00 95.75 266 GLU A C 1
ATOM 1999 O O . GLU A 1 266 ? -8.799 5.300 21.763 1.00 95.75 266 GLU A O 1
ATOM 2004 N N . LEU A 1 267 ? -10.784 4.271 21.907 1.00 96.94 267 LEU A N 1
ATOM 2005 C CA . LEU A 1 267 ? -11.172 4.468 20.512 1.00 96.94 267 LEU A CA 1
ATOM 2006 C C . LEU A 1 267 ? -12.320 5.476 20.417 1.00 96.94 267 LEU A C 1
ATOM 2008 O O . LEU A 1 267 ? -13.392 5.249 20.970 1.00 96.94 267 LEU A O 1
ATOM 2012 N N . ALA A 1 268 ? -12.142 6.544 19.644 1.00 96.94 268 ALA A N 1
ATOM 2013 C CA . ALA A 1 268 ? -13.215 7.462 19.276 1.00 96.94 268 ALA A CA 1
ATOM 2014 C C . ALA A 1 268 ? -13.496 7.380 17.773 1.00 96.94 268 ALA A C 1
ATOM 2016 O O . ALA A 1 268 ? -12.690 7.826 16.967 1.00 96.94 268 ALA A O 1
ATOM 2017 N N . ALA A 1 269 ? -14.633 6.803 17.392 1.00 97.00 269 ALA A N 1
ATOM 2018 C CA . ALA A 1 269 ? -15.006 6.520 16.008 1.00 97.00 269 ALA A CA 1
ATOM 2019 C C . ALA A 1 269 ? -16.516 6.770 15.765 1.00 97.00 269 ALA A C 1
ATOM 2021 O O . ALA A 1 269 ? -17.250 5.850 15.393 1.00 97.00 269 ALA A O 1
ATOM 2022 N N . PRO A 1 270 ? -17.022 8.003 15.978 1.00 96.44 270 PRO A N 1
ATOM 2023 C CA . PRO A 1 270 ? -18.461 8.289 16.021 1.00 96.44 270 PRO A CA 1
ATOM 2024 C C . PRO A 1 270 ? -19.185 8.120 14.677 1.00 96.44 270 PRO A C 1
ATOM 2026 O O . PRO A 1 270 ? -20.400 7.967 14.651 1.00 96.44 270 PRO A O 1
ATOM 2029 N N . ARG A 1 271 ? -18.459 8.157 13.553 1.00 96.88 271 ARG A N 1
ATOM 2030 C CA . ARG A 1 271 ? -19.018 8.107 12.187 1.00 96.88 271 ARG A CA 1
ATOM 2031 C C . ARG A 1 271 ? -18.587 6.860 11.412 1.00 96.88 271 ARG A C 1
ATOM 2033 O O . ARG A 1 271 ? -18.556 6.852 10.182 1.00 96.88 271 ARG A O 1
ATOM 2040 N N . VAL A 1 272 ? -18.238 5.798 12.134 1.00 97.06 272 VAL A N 1
ATOM 2041 C CA . VAL A 1 272 ? -17.885 4.509 11.540 1.00 97.06 272 VAL A CA 1
ATOM 2042 C C . VAL A 1 272 ? -19.096 3.583 11.576 1.00 97.06 272 VAL A C 1
ATOM 2044 O O . VAL A 1 272 ? -19.644 3.326 12.643 1.00 97.06 272 VAL A O 1
ATOM 2047 N N . ALA A 1 273 ? -19.507 3.048 10.426 1.00 94.50 273 ALA A N 1
ATOM 2048 C CA . ALA A 1 273 ? -20.702 2.202 10.351 1.00 94.50 273 ALA A CA 1
ATOM 2049 C C . ALA A 1 273 ? -20.480 0.796 10.942 1.00 94.50 273 ALA A C 1
ATOM 2051 O O . ALA A 1 273 ? -21.404 0.192 11.480 1.00 94.50 273 ALA A O 1
ATOM 2052 N N . SER A 1 274 ? -19.257 0.261 10.861 1.00 93.94 274 SER A N 1
ATOM 2053 C CA . SER A 1 274 ? -18.911 -1.039 11.441 1.00 93.94 274 SER A CA 1
ATOM 2054 C C . SER A 1 274 ? -17.500 -1.057 12.026 1.00 93.94 274 SER A C 1
ATOM 2056 O O . SER A 1 274 ? -16.553 -0.640 11.364 1.00 93.94 274 SER A O 1
ATOM 2058 N N . ILE A 1 275 ? -17.348 -1.570 13.247 1.00 95.12 275 ILE A N 1
ATOM 2059 C CA . ILE A 1 275 ? -16.064 -1.704 13.943 1.00 95.12 275 ILE A CA 1
ATOM 2060 C C . ILE A 1 275 ? -15.805 -3.186 14.237 1.00 95.12 275 ILE A C 1
ATOM 2062 O O . ILE A 1 275 ? -16.627 -3.866 14.846 1.00 95.12 275 ILE A O 1
ATOM 2066 N N . ALA A 1 276 ? -14.650 -3.691 13.815 1.00 92.50 276 ALA A N 1
ATOM 2067 C CA . ALA A 1 276 ? -14.150 -5.018 14.147 1.00 92.50 276 ALA A CA 1
ATOM 2068 C C . ALA A 1 276 ? -12.915 -4.898 15.044 1.00 92.50 276 ALA A C 1
ATOM 2070 O O . ALA A 1 276 ? -11.900 -4.341 14.628 1.00 92.50 276 ALA A O 1
ATOM 2071 N N . LEU A 1 277 ? -13.004 -5.434 16.257 1.00 93.44 277 LEU A N 1
ATOM 2072 C CA . LEU A 1 277 ? -11.932 -5.470 17.248 1.00 93.44 277 LEU A CA 1
ATOM 2073 C C . LEU A 1 277 ? -11.382 -6.891 17.311 1.00 93.44 277 LEU A C 1
ATOM 2075 O O . LEU A 1 277 ? -12.148 -7.824 17.528 1.00 93.44 277 LEU A O 1
ATOM 2079 N N . ILE A 1 278 ? -10.087 -7.076 17.080 1.00 89.56 278 ILE A N 1
ATOM 2080 C CA . ILE A 1 278 ? -9.467 -8.400 16.990 1.00 89.56 278 ILE A CA 1
ATOM 2081 C C . ILE A 1 278 ? -8.227 -8.439 17.880 1.00 89.56 278 ILE A C 1
ATOM 2083 O O . ILE A 1 278 ? -7.219 -7.818 17.563 1.00 89.56 278 ILE A O 1
ATOM 2087 N N . HIS A 1 279 ? -8.289 -9.178 18.985 1.00 88.44 279 HIS A N 1
ATOM 2088 C CA . HIS A 1 279 ? -7.223 -9.260 19.985 1.00 88.44 279 HIS A CA 1
ATOM 2089 C C . HIS A 1 279 ? -6.759 -7.860 20.434 1.00 88.44 279 HIS A C 1
ATOM 2091 O O . HIS A 1 279 ? -5.597 -7.497 20.272 1.00 88.44 279 HIS A O 1
ATOM 2097 N N . CYS A 1 280 ? -7.683 -7.063 20.976 1.00 92.19 280 CYS A N 1
ATOM 2098 C CA . CYS A 1 280 ? -7.434 -5.710 21.492 1.00 92.19 280 CYS A CA 1
ATOM 2099 C C . CYS A 1 280 ? -7.570 -5.701 23.029 1.00 92.19 280 CYS A C 1
ATOM 2101 O O . CYS A 1 280 ? -8.566 -5.172 23.538 1.00 92.19 280 CYS A O 1
ATOM 2103 N N . PRO A 1 281 ? -6.628 -6.320 23.771 1.00 86.88 281 PRO A N 1
ATOM 2104 C CA . PRO A 1 281 ? -6.764 -6.549 25.210 1.00 86.88 281 PRO A CA 1
ATOM 2105 C C . PRO A 1 281 ? -6.738 -5.254 26.028 1.00 86.88 281 PRO A C 1
ATOM 2107 O O . PRO A 1 281 ? -7.372 -5.191 27.077 1.00 86.88 281 PRO A O 1
ATOM 2110 N N . ASP A 1 282 ? -6.046 -4.225 25.537 1.00 90.94 282 ASP A N 1
ATOM 2111 C CA . ASP A 1 282 ? -5.853 -2.963 26.257 1.00 90.94 282 ASP A CA 1
ATOM 2112 C C . ASP A 1 282 ? -6.998 -1.966 26.050 1.00 90.94 282 ASP A C 1
ATOM 2114 O O . ASP A 1 282 ? -7.099 -0.985 26.786 1.00 90.94 282 ASP A O 1
ATOM 2118 N N . LEU A 1 283 ? -7.887 -2.222 25.085 1.00 93.19 283 LEU A N 1
ATOM 2119 C CA . LEU A 1 283 ? -8.995 -1.331 24.763 1.00 93.19 283 LEU A CA 1
ATOM 2120 C C . LEU A 1 283 ? -10.028 -1.333 25.891 1.00 93.19 283 LEU A C 1
ATOM 2122 O O . LEU A 1 283 ? -10.586 -2.380 26.211 1.00 93.19 283 LEU A O 1
ATOM 2126 N N . ARG A 1 284 ? -10.294 -0.154 26.463 1.00 88.50 284 ARG A N 1
ATOM 2127 C CA . ARG A 1 284 ? -11.212 0.059 27.597 1.00 88.50 284 ARG A CA 1
ATOM 2128 C C . ARG A 1 284 ? -12.439 0.873 27.227 1.00 88.50 284 ARG A C 1
ATOM 2130 O O . ARG A 1 284 ? -13.508 0.615 27.765 1.00 88.50 284 ARG A O 1
ATOM 2137 N N . TYR A 1 285 ? -12.293 1.833 26.317 1.00 90.06 285 TYR A N 1
ATOM 2138 C CA . TYR A 1 285 ? -13.361 2.768 25.972 1.00 90.06 285 TYR A CA 1
ATOM 2139 C C . TYR A 1 285 ? -13.553 2.845 24.465 1.00 90.06 285 TYR A C 1
ATOM 2141 O O . TYR A 1 285 ? -12.583 2.962 23.713 1.00 90.06 285 TYR A O 1
ATOM 2149 N N . VAL A 1 286 ? -14.812 2.811 24.025 1.00 92.56 286 VAL A N 1
ATOM 2150 C CA . VAL A 1 286 ? -15.180 2.973 22.616 1.00 92.56 286 VAL A CA 1
ATOM 2151 C C . VAL A 1 286 ? -16.316 3.982 22.491 1.00 92.56 286 VAL A C 1
ATOM 2153 O O . VAL A 1 286 ? -17.455 3.697 22.847 1.00 92.56 286 VAL A O 1
ATOM 2156 N N . THR A 1 287 ? -16.012 5.154 21.937 1.00 93.69 287 THR A N 1
ATOM 2157 C CA . THR A 1 287 ? -17.011 6.139 21.505 1.00 93.69 287 THR A CA 1
ATOM 2158 C C . THR A 1 287 ? -17.413 5.834 20.064 1.00 93.69 287 THR A C 1
ATOM 2160 O O . THR A 1 287 ? -16.560 5.822 19.175 1.00 93.69 287 THR A O 1
ATOM 2163 N N . ARG A 1 288 ? -18.703 5.606 19.814 1.00 93.12 288 ARG A N 1
ATOM 2164 C CA . ARG A 1 288 ? -19.257 5.213 18.507 1.00 93.12 288 ARG A CA 1
ATOM 2165 C C . ARG A 1 288 ? -20.572 5.932 18.211 1.00 93.12 288 ARG A C 1
ATOM 2167 O O . ARG A 1 288 ? -21.154 6.524 19.115 1.00 93.12 288 ARG A O 1
ATOM 2174 N N . GLY A 1 289 ? -21.040 5.848 16.967 1.00 91.19 289 GLY A N 1
ATOM 2175 C CA . GLY A 1 289 ? -22.400 6.252 16.612 1.00 91.19 289 GLY A CA 1
ATOM 2176 C C . GLY A 1 289 ? -23.433 5.246 17.125 1.00 91.19 289 GLY A C 1
ATOM 2177 O O . GLY A 1 289 ? -23.100 4.081 17.371 1.00 91.19 289 GLY A O 1
ATOM 2178 N N . GLU A 1 290 ? -24.684 5.688 17.281 1.00 88.81 290 GLU A N 1
ATOM 2179 C CA . GLU A 1 290 ? -25.795 4.848 17.762 1.00 88.81 290 GLU A CA 1
ATOM 2180 C C . GLU A 1 290 ? -25.961 3.592 16.888 1.00 88.81 290 GLU A C 1
ATOM 2182 O O . GLU A 1 290 ? -25.939 2.479 17.414 1.00 88.81 290 GLU A O 1
ATOM 2187 N N . ASP A 1 291 ? -25.933 3.760 15.562 1.00 90.06 291 ASP A N 1
ATOM 2188 C CA . ASP A 1 291 ? -26.102 2.688 14.566 1.00 90.06 291 ASP A CA 1
ATOM 2189 C C . ASP A 1 291 ? -24.812 1.902 14.234 1.00 90.06 291 ASP A C 1
ATOM 2191 O O . ASP A 1 291 ? -24.767 1.116 13.281 1.00 90.06 291 ASP A O 1
ATOM 2195 N N . THR A 1 292 ? -23.711 2.127 14.960 1.00 90.88 292 THR A N 1
ATOM 2196 C CA . THR A 1 292 ? -22.434 1.460 14.668 1.00 90.88 292 THR A CA 1
ATOM 2197 C C . THR A 1 292 ? -22.471 -0.019 15.065 1.00 90.88 292 THR A C 1
ATOM 2199 O O . THR A 1 292 ? -22.496 -0.362 16.248 1.00 90.88 292 THR A O 1
ATOM 2202 N N . ALA A 1 293 ? -22.337 -0.913 14.082 1.00 88.12 293 ALA A N 1
ATOM 2203 C CA . ALA A 1 293 ? -22.228 -2.348 14.326 1.00 88.12 293 ALA A CA 1
ATOM 2204 C C . ALA A 1 293 ? -20.830 -2.728 14.846 1.00 88.12 293 ALA A C 1
ATOM 2206 O O . ALA A 1 293 ? -19.838 -2.580 14.128 1.00 88.12 293 ALA A O 1
ATOM 2207 N N . ILE A 1 294 ? -20.742 -3.287 16.056 1.00 88.12 294 ILE A N 1
ATOM 2208 C CA . ILE A 1 294 ? -19.478 -3.768 16.635 1.00 88.12 294 ILE A CA 1
ATOM 2209 C C . ILE A 1 294 ? -19.378 -5.290 16.533 1.00 88.12 294 ILE A C 1
ATOM 2211 O O . ILE A 1 294 ? -20.328 -6.010 16.829 1.00 88.12 294 ILE A O 1
ATOM 2215 N N . SER A 1 295 ? -18.195 -5.777 16.166 1.00 83.75 295 SER A N 1
ATOM 2216 C CA . SER A 1 295 ? -17.790 -7.176 16.295 1.00 83.75 295 SER A CA 1
ATOM 2217 C C . SER A 1 295 ? -16.471 -7.267 17.055 1.00 83.75 295 SER A C 1
ATOM 2219 O O . SER A 1 295 ? -15.588 -6.429 16.875 1.00 83.75 295 SER A O 1
ATOM 2221 N N . VAL A 1 296 ? -16.340 -8.279 17.907 1.00 84.25 296 VAL A N 1
ATOM 2222 C CA . VAL A 1 296 ? -15.169 -8.490 18.762 1.00 84.25 296 VAL A CA 1
ATOM 2223 C C . VAL A 1 296 ? -14.707 -9.926 18.606 1.00 84.25 296 VAL A C 1
ATOM 2225 O O . VAL A 1 296 ? -15.520 -10.830 18.711 1.00 84.25 296 VAL A O 1
ATOM 2228 N N . VAL A 1 297 ? -13.415 -10.125 18.385 1.00 80.00 297 VAL A N 1
ATOM 2229 C CA . VAL A 1 297 ? -12.739 -11.419 18.311 1.00 80.00 297 VAL A CA 1
ATOM 2230 C C . VAL A 1 297 ? -11.519 -11.337 19.221 1.00 80.00 297 VAL A C 1
ATOM 2232 O O . VAL A 1 297 ? -10.772 -10.367 19.162 1.00 80.00 297 VAL A O 1
ATOM 2235 N N . GLY A 1 298 ? -11.272 -12.327 20.064 1.00 75.44 298 GLY A N 1
ATOM 2236 C CA . GLY A 1 298 ? -10.165 -12.291 21.016 1.00 75.44 298 GLY A CA 1
ATOM 2237 C C . GLY A 1 298 ? -10.441 -11.458 22.269 1.00 75.44 298 GLY A C 1
ATOM 2238 O O . GLY A 1 298 ? -11.492 -10.841 22.431 1.00 75.44 298 GLY A O 1
ATOM 2239 N N . ALA A 1 299 ? -9.460 -11.443 23.172 1.00 73.44 299 ALA A N 1
ATOM 2240 C CA . ALA A 1 299 ? -9.540 -10.684 24.415 1.00 73.44 299 ALA A CA 1
ATOM 2241 C C . ALA A 1 299 ? -9.716 -9.178 24.146 1.00 73.44 299 ALA A C 1
ATOM 2243 O O . ALA A 1 299 ? -8.954 -8.583 23.380 1.00 73.44 299 ALA A O 1
ATOM 2244 N N . THR A 1 300 ? -10.701 -8.572 24.809 1.00 75.31 300 THR A N 1
ATOM 2245 C CA . THR A 1 300 ? -10.890 -7.122 24.906 1.00 75.31 300 THR A CA 1
ATOM 2246 C C . THR A 1 300 ? -11.491 -6.774 26.265 1.00 75.31 300 THR A C 1
ATOM 2248 O O . THR A 1 300 ? -12.240 -7.578 26.820 1.00 75.31 300 THR A O 1
ATOM 2251 N N . ARG A 1 301 ? -11.159 -5.597 26.799 1.00 73.25 301 ARG A N 1
ATOM 2252 C CA . ARG A 1 301 ? -11.665 -5.079 28.084 1.00 73.25 301 ARG A CA 1
ATOM 2253 C C . ARG A 1 301 ? -12.618 -3.898 27.897 1.00 73.25 301 ARG A C 1
ATOM 2255 O O . ARG A 1 301 ? -12.829 -3.110 28.813 1.00 73.25 301 ARG A O 1
ATOM 2262 N N . ALA A 1 302 ? -13.144 -3.724 26.687 1.00 69.19 302 ALA A N 1
ATOM 2263 C CA . ALA A 1 302 ? -13.878 -2.525 26.329 1.00 69.19 302 ALA A CA 1
ATOM 2264 C C . ALA A 1 302 ? -15.236 -2.481 27.050 1.00 69.19 302 ALA A C 1
ATOM 2266 O O . ALA A 1 302 ? -16.140 -3.260 26.753 1.00 69.19 302 ALA A O 1
ATOM 2267 N N . VAL A 1 303 ? -15.365 -1.547 27.992 1.00 55.78 303 VAL A N 1
ATOM 2268 C CA . VAL A 1 303 ? -16.580 -1.260 28.762 1.00 55.78 303 VAL A CA 1
ATOM 2269 C C . VAL A 1 303 ? -17.451 -0.275 27.976 1.00 55.78 303 VAL A C 1
ATOM 2271 O O . VAL A 1 303 ? -16.943 0.594 27.266 1.00 55.78 303 VAL A O 1
ATOM 2274 N N . GLY A 1 304 ? -18.778 -0.393 28.089 1.00 55.06 304 GLY A N 1
ATOM 2275 C CA . GLY A 1 304 ? -19.716 0.530 27.432 1.00 55.06 304 GLY A CA 1
ATOM 2276 C C . GLY A 1 304 ? -19.918 0.263 25.940 1.00 55.06 304 GLY A C 1
ATOM 2277 O O . GLY A 1 304 ? -20.568 1.042 25.241 1.00 55.06 304 GLY A O 1
ATOM 2278 N N . LEU A 1 305 ? -19.413 -0.865 25.440 1.00 61.78 305 LEU A N 1
ATOM 2279 C CA . LEU A 1 305 ? -19.901 -1.409 24.191 1.00 61.78 305 LEU A CA 1
ATOM 2280 C C . LEU A 1 305 ? -21.378 -1.787 24.434 1.00 61.78 305 LEU A C 1
ATOM 2282 O O . LEU A 1 305 ? -21.668 -2.777 25.095 1.00 61.78 305 LEU A O 1
ATOM 2286 N N . GLY A 1 306 ? -22.336 -0.997 23.948 1.00 52.81 306 GLY A N 1
ATOM 2287 C CA . GLY A 1 306 ? -23.699 -1.497 23.745 1.00 52.81 306 GLY A CA 1
ATOM 2288 C C . GLY A 1 306 ? -23.620 -2.556 22.651 1.00 52.81 306 GLY A C 1
ATOM 2289 O O . GLY A 1 306 ? -23.695 -2.211 21.471 1.00 52.81 306 GLY A O 1
ATOM 2290 N N . ILE A 1 307 ? -23.271 -3.795 23.001 1.00 52.97 307 ILE A N 1
ATOM 2291 C CA . ILE A 1 307 ? -22.887 -4.793 22.007 1.00 52.97 307 ILE A CA 1
ATOM 2292 C C . ILE A 1 307 ? -24.145 -5.478 21.491 1.00 52.97 307 ILE A C 1
ATOM 2294 O O . ILE A 1 307 ? -24.543 -6.517 21.993 1.00 52.97 307 ILE A O 1
ATOM 2298 N N . GLU A 1 308 ? -24.726 -4.966 20.410 1.00 46.53 308 GLU A N 1
ATOM 2299 C CA . GLU A 1 308 ? -25.867 -5.646 19.782 1.00 46.53 308 GLU A CA 1
ATOM 2300 C C . GLU A 1 308 ? -25.499 -7.028 19.204 1.00 46.53 308 GLU A C 1
ATOM 2302 O O . GLU A 1 308 ? -26.374 -7.863 18.973 1.00 46.53 308 GLU A O 1
ATOM 2307 N N . ARG A 1 309 ? -24.208 -7.291 18.930 1.00 48.56 309 ARG A N 1
ATOM 2308 C CA . ARG A 1 309 ? -23.713 -8.562 18.364 1.00 48.56 309 ARG A CA 1
ATOM 2309 C C . ARG A 1 309 ? -22.315 -8.942 18.869 1.00 48.56 309 ARG A C 1
ATOM 2311 O O . ARG A 1 309 ? -21.339 -8.864 18.119 1.00 48.56 309 ARG A O 1
ATOM 2318 N N . LEU A 1 310 ? -22.195 -9.401 20.120 1.00 52.41 310 LEU A N 1
ATOM 2319 C CA . LEU A 1 310 ? -20.914 -9.908 20.629 1.00 52.41 310 LEU A CA 1
ATOM 2320 C C . LEU A 1 310 ? -20.676 -11.314 20.065 1.00 52.41 310 LEU A C 1
ATOM 2322 O O . LEU A 1 310 ? -21.221 -12.304 20.547 1.00 52.41 310 LEU A O 1
ATOM 2326 N N . ARG A 1 311 ? -19.866 -11.410 19.008 1.00 54.66 311 ARG A N 1
ATOM 2327 C CA . ARG A 1 311 ? -19.387 -12.692 18.474 1.00 54.66 311 ARG A CA 1
ATOM 2328 C C . ARG A 1 311 ? -18.045 -13.065 19.091 1.00 54.66 311 ARG A C 1
ATOM 2330 O O . ARG A 1 311 ? -17.043 -13.064 18.389 1.00 54.66 311 ARG A O 1
ATOM 2337 N N . LEU A 1 312 ? -18.029 -13.404 20.381 1.00 59.03 312 LEU A N 1
ATOM 2338 C CA . LEU A 1 312 ? -16.840 -14.036 20.951 1.00 59.03 312 LEU A CA 1
ATOM 2339 C C . LEU A 1 312 ? -16.623 -15.382 20.266 1.00 59.03 312 LEU A C 1
ATOM 2341 O O . LEU A 1 312 ? -17.523 -16.218 20.219 1.00 59.03 312 LEU A O 1
ATOM 2345 N N . ASP A 1 313 ? -15.431 -15.582 19.719 1.00 65.38 313 ASP A N 1
ATOM 2346 C CA . ASP A 1 313 ? -15.044 -16.895 19.233 1.00 65.38 313 ASP A CA 1
ATOM 2347 C C . ASP A 1 313 ? -14.693 -17.826 20.408 1.00 65.38 313 ASP A C 1
ATOM 2349 O O . ASP A 1 313 ? -14.408 -17.395 21.534 1.00 65.38 313 ASP A O 1
ATOM 2353 N N . ALA A 1 314 ? -14.665 -19.132 20.139 1.00 65.75 314 ALA A N 1
ATOM 2354 C CA . ALA A 1 314 ? -14.330 -20.138 21.144 1.00 65.75 314 ALA A CA 1
ATOM 2355 C C . ALA A 1 314 ? -12.945 -19.915 21.786 1.00 65.75 314 ALA A C 1
ATOM 2357 O O . ALA A 1 314 ? -12.710 -20.323 22.924 1.00 65.75 314 ALA A O 1
ATOM 2358 N N . SER A 1 315 ? -12.010 -19.265 21.081 1.00 66.19 315 SER A N 1
ATOM 2359 C CA . SER A 1 315 ? -10.670 -18.985 21.607 1.00 66.19 315 SER A CA 1
ATOM 2360 C C . SER A 1 315 ? -10.703 -17.934 22.723 1.00 66.19 315 SER A C 1
ATOM 2362 O O . SER A 1 315 ? -10.026 -18.086 23.743 1.00 66.19 315 SER A O 1
ATOM 2364 N N . THR A 1 316 ? -11.559 -16.925 22.571 1.00 71.50 316 THR A N 1
ATOM 2365 C CA . THR A 1 316 ? -11.751 -15.832 23.525 1.00 71.50 316 THR A CA 1
ATOM 2366 C C . THR A 1 316 ? -12.407 -16.324 24.799 1.00 71.50 316 THR A C 1
ATOM 2368 O O . THR A 1 316 ? -11.922 -16.040 25.893 1.00 71.50 316 THR A O 1
ATOM 2371 N N . LEU A 1 317 ? -13.455 -17.137 24.659 1.00 71.94 317 LEU A N 1
ATOM 2372 C CA . LEU A 1 317 ? -14.141 -17.759 25.790 1.00 71.94 317 LEU A CA 1
ATOM 2373 C C . LEU A 1 317 ? -13.188 -18.639 26.597 1.00 71.94 317 LEU A C 1
ATOM 2375 O O . LEU A 1 317 ? -13.129 -18.542 27.823 1.00 71.94 317 LEU A O 1
ATOM 2379 N N . ARG A 1 318 ? -12.359 -19.436 25.908 1.00 73.62 318 ARG A N 1
ATOM 2380 C CA . ARG A 1 318 ? -11.319 -20.243 26.558 1.00 73.62 318 ARG A CA 1
ATOM 2381 C C . ARG A 1 318 ? -10.302 -19.382 27.306 1.00 73.62 318 ARG A C 1
ATOM 2383 O O . ARG A 1 318 ? -9.850 -19.794 28.373 1.00 73.62 318 ARG A O 1
ATOM 2390 N N . HIS A 1 319 ? -9.915 -18.228 26.767 1.00 78.62 319 HIS A N 1
ATOM 2391 C CA . HIS A 1 319 ? -8.986 -17.320 27.439 1.00 78.62 319 HIS A CA 1
ATOM 2392 C C . HIS A 1 319 ? -9.610 -16.690 28.693 1.00 78.62 319 HIS A C 1
ATOM 2394 O O . HIS A 1 319 ? -9.032 -16.815 29.774 1.00 78.62 319 HIS A O 1
ATOM 2400 N N . LEU A 1 320 ? -10.802 -16.097 28.572 1.00 75.25 320 LEU A N 1
ATOM 2401 C CA . LEU A 1 320 ? -11.516 -15.460 29.686 1.00 75.25 320 LEU A CA 1
ATOM 2402 C C . LEU A 1 320 ? -11.786 -16.447 30.825 1.00 75.25 320 LEU A C 1
ATOM 2404 O O . LEU A 1 320 ? -11.506 -16.143 31.981 1.00 75.25 320 LEU A O 1
ATOM 2408 N N . ALA A 1 321 ? -12.224 -17.668 30.510 1.00 71.88 321 ALA A N 1
ATOM 2409 C CA . ALA A 1 321 ? -12.462 -18.692 31.522 1.00 71.88 321 ALA A CA 1
ATOM 2410 C C . ALA A 1 321 ? -11.184 -19.114 32.270 1.00 71.88 321 ALA A C 1
ATOM 2412 O O . ALA A 1 321 ? -11.215 -19.342 33.482 1.00 71.88 321 ALA A O 1
ATOM 2413 N N . ARG A 1 322 ? -10.037 -19.201 31.577 1.00 76.31 322 ARG A N 1
ATOM 2414 C CA . ARG A 1 322 ? -8.743 -19.494 32.223 1.00 76.31 322 ARG A CA 1
ATOM 2415 C C . ARG A 1 322 ? -8.297 -18.354 33.136 1.00 76.31 322 ARG A C 1
ATOM 2417 O O . ARG A 1 322 ? -7.854 -18.633 34.246 1.00 76.31 322 ARG A O 1
ATOM 2424 N N . ALA A 1 323 ? -8.421 -17.105 32.683 1.00 75.69 323 ALA A N 1
ATOM 2425 C CA . ALA A 1 323 ? -8.068 -15.929 33.475 1.00 75.69 323 ALA A CA 1
ATOM 2426 C C . ALA A 1 323 ? -8.960 -15.808 34.722 1.00 75.69 323 ALA A C 1
ATOM 2428 O O . ALA A 1 323 ? -8.445 -15.687 35.832 1.00 75.69 323 ALA A O 1
ATOM 2429 N N . ALA A 1 324 ? -10.277 -15.979 34.568 1.00 71.50 324 ALA A N 1
ATOM 2430 C CA . ALA A 1 324 ? -11.232 -15.986 35.675 1.00 71.50 324 ALA A CA 1
ATOM 2431 C C . ALA A 1 324 ? -10.861 -17.014 36.760 1.00 71.50 324 ALA A C 1
ATOM 2433 O O . ALA A 1 324 ? -10.854 -16.699 37.950 1.00 71.50 324 ALA A O 1
ATOM 2434 N N . ARG A 1 325 ? -10.452 -18.228 36.362 1.00 67.81 325 ARG A N 1
ATOM 2435 C CA . ARG A 1 325 ? -9.970 -19.263 37.296 1.00 67.81 325 ARG A CA 1
ATOM 2436 C C . ARG A 1 325 ? -8.668 -18.893 37.997 1.00 67.81 325 ARG A C 1
ATOM 2438 O O . ARG A 1 325 ? -8.463 -19.302 39.137 1.00 67.81 325 ARG A O 1
ATOM 2445 N N . ALA A 1 326 ? -7.791 -18.145 37.335 1.00 75.75 326 ALA A N 1
ATOM 2446 C CA . ALA A 1 326 ? -6.572 -17.629 37.949 1.00 75.75 326 ALA A CA 1
ATOM 2447 C C . ALA A 1 326 ? -6.844 -16.498 38.964 1.00 75.75 326 ALA A C 1
ATOM 2449 O O . ALA A 1 326 ? -5.901 -15.968 39.545 1.00 75.75 326 ALA A O 1
ATOM 2450 N N . GLY A 1 327 ? -8.114 -16.147 39.201 1.00 72.12 327 GLY A N 1
ATOM 2451 C CA . GLY A 1 327 ? -8.529 -15.096 40.125 1.00 72.12 327 GLY A CA 1
ATOM 2452 C C . GLY A 1 327 ? -8.718 -13.734 39.459 1.00 72.12 327 GLY A C 1
ATOM 2453 O O . GLY A 1 327 ? -8.917 -12.752 40.171 1.00 72.12 327 GLY A O 1
ATOM 2454 N N . ASP A 1 328 ? -8.675 -13.654 38.123 1.00 74.12 328 ASP A N 1
ATOM 2455 C CA . ASP A 1 328 ? -8.977 -12.421 37.393 1.00 74.12 328 ASP A CA 1
ATOM 2456 C C . ASP A 1 328 ? -10.488 -12.137 37.433 1.00 74.12 328 ASP A C 1
ATOM 2458 O O . ASP A 1 328 ? -11.289 -12.667 36.658 1.00 74.12 328 ASP A O 1
ATOM 2462 N N . THR A 1 329 ? -10.886 -11.289 38.378 1.00 71.81 329 THR A N 1
ATOM 2463 C CA . THR A 1 329 ? -12.280 -10.881 38.577 1.00 71.81 329 THR A CA 1
ATOM 2464 C C . THR A 1 329 ? -12.848 -10.087 37.402 1.00 71.81 329 THR A C 1
ATOM 2466 O O . THR A 1 329 ? -14.058 -10.114 37.180 1.00 71.81 329 THR A O 1
ATOM 2469 N N . GLU A 1 330 ? -12.003 -9.389 36.640 1.00 67.06 330 GLU A N 1
ATOM 2470 C CA . GLU A 1 330 ? -12.420 -8.641 35.450 1.00 67.06 330 GLU A CA 1
ATOM 2471 C C . GLU A 1 330 ? -12.780 -9.620 34.328 1.00 67.06 330 GLU A C 1
ATOM 2473 O O . GLU A 1 330 ? -13.863 -9.535 33.752 1.00 67.06 330 GLU A O 1
ATOM 2478 N N . ALA A 1 331 ? -11.939 -10.635 34.103 1.00 68.06 331 ALA A N 1
ATOM 2479 C CA . ALA A 1 331 ? -12.236 -11.713 33.161 1.00 68.06 331 ALA A CA 1
ATOM 2480 C C . ALA A 1 331 ? -13.506 -12.495 33.538 1.00 68.06 331 ALA A C 1
ATOM 2482 O O . ALA A 1 331 ? -14.280 -12.865 32.656 1.00 68.06 331 ALA A O 1
ATOM 2483 N N . ALA A 1 332 ? -13.741 -12.722 34.836 1.00 66.44 332 ALA A N 1
ATOM 2484 C CA . ALA A 1 332 ? -14.967 -13.358 35.321 1.00 66.44 332 ALA A CA 1
ATOM 2485 C C . ALA A 1 332 ? -16.216 -12.503 35.042 1.00 66.44 332 ALA A C 1
ATOM 2487 O O . ALA A 1 332 ? -17.241 -13.041 34.628 1.00 66.44 332 ALA A O 1
ATOM 2488 N N . THR A 1 333 ? -16.115 -11.183 35.225 1.00 65.44 333 THR A N 1
ATOM 2489 C CA . THR A 1 333 ? -17.204 -10.234 34.941 1.00 65.44 333 THR A CA 1
ATOM 2490 C C . THR A 1 333 ? -17.518 -10.202 33.444 1.00 65.44 333 THR A C 1
ATOM 2492 O O . THR A 1 333 ? -18.660 -10.416 33.061 1.00 65.44 333 THR A O 1
ATOM 2495 N N . LEU A 1 334 ? -16.495 -10.080 32.589 1.00 69.38 334 LEU A N 1
ATOM 2496 C CA . LEU A 1 334 ? -16.649 -10.094 31.128 1.00 69.38 334 LEU A CA 1
ATOM 2497 C C . LEU A 1 334 ? -17.260 -11.402 30.606 1.00 69.38 334 LEU A C 1
ATOM 2499 O O . LEU A 1 334 ? -18.043 -11.388 29.656 1.00 69.38 334 LEU A O 1
ATOM 2503 N N . LEU A 1 335 ? -16.904 -12.537 31.217 1.00 70.38 335 LEU A N 1
ATOM 2504 C CA . LEU A 1 335 ? -17.503 -13.830 30.890 1.00 70.38 335 LEU A CA 1
ATOM 2505 C C . LEU A 1 335 ? -19.005 -13.842 31.227 1.00 70.38 335 LEU A C 1
ATOM 2507 O O . LEU A 1 335 ? -19.794 -14.328 30.420 1.00 70.38 335 LEU A O 1
ATOM 2511 N N . GLY A 1 336 ? -19.394 -13.298 32.387 1.00 66.31 336 GLY A N 1
ATOM 2512 C CA . GLY A 1 336 ? -20.792 -13.193 32.816 1.00 66.31 336 GLY A CA 1
ATOM 2513 C C . GLY A 1 336 ? -21.615 -12.246 31.940 1.00 66.31 336 GLY A C 1
ATOM 2514 O O . GLY A 1 336 ? -22.676 -12.632 31.450 1.00 66.31 336 GLY A O 1
ATOM 2515 N N . ASP A 1 337 ? -21.086 -11.053 31.663 1.00 63.31 337 ASP A N 1
ATOM 2516 C CA . ASP A 1 337 ? -21.725 -10.061 30.791 1.00 63.31 337 ASP A CA 1
ATOM 2517 C C . ASP A 1 337 ? -21.966 -10.636 29.387 1.00 63.31 337 ASP A C 1
ATOM 2519 O O . ASP A 1 337 ? -23.047 -10.489 28.818 1.00 63.31 337 ASP A O 1
ATOM 2523 N N . TRP A 1 338 ? -20.993 -11.374 28.838 1.00 69.06 338 TRP A N 1
ATOM 2524 C CA . TRP A 1 338 ? -21.157 -11.993 27.524 1.00 69.06 338 TRP A CA 1
ATOM 2525 C C . TRP A 1 338 ? -22.256 -13.045 27.481 1.00 69.06 338 TRP A C 1
ATOM 2527 O O . TRP A 1 338 ? -23.048 -13.062 26.536 1.00 69.06 338 TRP A O 1
ATOM 2537 N N . CYS A 1 339 ? -22.295 -13.939 28.470 1.00 64.94 339 CYS A N 1
ATOM 2538 C CA . CYS A 1 339 ? -23.330 -14.968 28.498 1.00 64.94 339 CYS A CA 1
ATOM 2539 C C . CYS A 1 339 ? -24.721 -14.355 28.525 1.00 64.94 339 CYS A C 1
ATOM 2541 O O . CYS A 1 339 ? -25.660 -14.920 27.969 1.00 64.94 339 CYS A O 1
ATOM 2543 N N . GLY A 1 340 ? -24.820 -13.184 29.146 1.00 62.66 340 GLY A N 1
ATOM 2544 C CA . GLY A 1 340 ? -26.044 -12.432 29.199 1.00 62.66 340 GLY A CA 1
ATOM 2545 C C . GLY A 1 340 ? -26.531 -11.854 27.887 1.00 62.66 340 GLY A C 1
ATOM 2546 O O . GLY A 1 340 ? -27.728 -11.858 27.614 1.00 62.66 340 GLY A O 1
ATOM 2547 N N . GLU A 1 341 ? -25.592 -11.389 27.073 1.00 56.59 341 GLU A N 1
ATOM 2548 C CA . GLU A 1 341 ? -25.853 -10.704 25.806 1.00 56.59 341 GLU A CA 1
ATOM 2549 C C . GLU A 1 341 ? -25.853 -11.659 24.598 1.00 56.59 341 GLU A C 1
ATOM 2551 O O . GLU A 1 341 ? -26.161 -11.269 23.466 1.00 56.59 341 GLU A O 1
ATOM 2556 N N . ALA A 1 342 ? -25.509 -12.935 24.797 1.00 58.12 342 ALA A N 1
ATOM 2557 C CA . ALA A 1 342 ? -25.552 -13.944 23.750 1.00 58.12 342 ALA A CA 1
ATOM 2558 C C . ALA A 1 342 ? -27.010 -14.193 23.315 1.00 58.12 342 ALA A C 1
ATOM 2560 O O . ALA A 1 342 ? -27.716 -15.023 23.867 1.00 58.12 342 ALA A O 1
ATOM 2561 N N . THR A 1 343 ? -27.482 -13.495 22.284 1.00 54.84 343 THR A N 1
ATOM 2562 C CA . THR A 1 343 ? -28.871 -13.603 21.787 1.00 54.84 343 THR A CA 1
ATOM 2563 C C . THR A 1 343 ? -29.027 -14.538 20.579 1.00 54.84 343 THR A C 1
ATOM 2565 O O . THR A 1 343 ? -30.140 -14.777 20.113 1.00 54.84 343 THR A O 1
ATOM 2568 N N . HIS A 1 344 ? -27.932 -15.100 20.046 1.00 60.88 344 HIS A N 1
ATOM 2569 C CA . HIS A 1 344 ? -27.948 -15.891 18.808 1.00 60.88 344 HIS A CA 1
ATOM 2570 C C . HIS A 1 344 ? -27.727 -17.404 19.056 1.00 60.88 344 HIS A C 1
ATOM 2572 O O . HIS A 1 344 ? -26.702 -17.766 19.637 1.00 60.88 344 HIS A O 1
ATOM 2578 N N . PRO A 1 345 ? -28.568 -18.318 18.512 1.00 64.06 345 PRO A N 1
ATOM 2579 C CA . PRO A 1 345 ? -28.494 -19.768 18.774 1.00 64.06 345 PRO A CA 1
ATOM 2580 C C . PRO A 1 345 ? -27.140 -20.430 18.472 1.00 64.06 345 PRO A C 1
ATOM 2582 O O . PRO A 1 345 ? -26.690 -21.306 19.199 1.00 64.06 345 PRO A O 1
ATOM 2585 N N . ARG A 1 346 ? -26.455 -20.000 17.402 1.00 62.03 346 ARG A N 1
ATOM 2586 C CA . ARG A 1 346 ? -25.087 -20.474 17.108 1.00 62.03 346 ARG A CA 1
ATOM 2587 C C . ARG A 1 346 ? -24.057 -20.056 18.164 1.00 62.03 346 ARG A C 1
ATOM 2589 O O . ARG A 1 346 ? -23.214 -20.865 18.508 1.00 62.03 346 ARG A O 1
ATOM 2596 N N . GLY A 1 347 ? -24.158 -18.835 18.697 1.00 63.78 347 GLY A N 1
ATOM 2597 C CA . GLY A 1 347 ? -23.264 -18.376 19.765 1.00 63.78 347 GLY A CA 1
ATOM 2598 C C . GLY A 1 347 ? -23.492 -19.141 21.068 1.00 63.78 347 GLY A C 1
ATOM 2599 O O . GLY A 1 347 ? -22.538 -19.398 21.788 1.00 63.78 347 GLY A O 1
ATOM 2600 N N . TRP A 1 348 ? -24.731 -19.581 21.321 1.00 68.50 348 TRP A N 1
ATOM 2601 C CA . TRP A 1 348 ? -25.058 -20.475 22.436 1.00 68.50 348 TRP A CA 1
ATOM 2602 C C . TRP A 1 348 ? -24.409 -21.848 22.307 1.00 68.50 348 TRP A C 1
ATOM 2604 O O . TRP A 1 348 ? -23.913 -22.366 23.297 1.00 68.50 348 TRP A O 1
ATOM 2614 N N . LEU A 1 349 ? -24.398 -22.449 21.115 1.00 70.06 349 LEU A N 1
ATOM 2615 C CA . LEU A 1 349 ? -23.737 -23.742 20.918 1.00 70.06 349 LEU A CA 1
ATOM 2616 C C . LEU A 1 349 ? -22.232 -23.635 21.173 1.00 70.06 349 LEU A C 1
ATOM 2618 O O . LEU A 1 349 ? -21.708 -24.417 21.957 1.00 70.06 349 LEU A O 1
ATOM 2622 N N . ASP A 1 350 ? -21.577 -22.615 20.616 1.00 65.44 350 ASP A N 1
ATOM 2623 C CA . ASP A 1 350 ? -20.154 -22.366 20.868 1.00 65.44 350 ASP A CA 1
ATOM 2624 C C . ASP A 1 350 ? -19.891 -22.092 22.369 1.00 65.44 350 ASP A C 1
ATOM 2626 O O . ASP A 1 350 ? -18.911 -22.585 22.931 1.00 65.44 350 ASP A O 1
ATOM 2630 N N . ALA A 1 351 ? -20.790 -21.362 23.049 1.00 68.88 351 ALA A N 1
ATOM 2631 C CA . ALA A 1 351 ? -20.751 -21.142 24.501 1.00 68.88 351 ALA A CA 1
ATOM 2632 C C . ALA A 1 351 ? -20.810 -22.456 25.281 1.00 68.88 351 ALA A C 1
ATOM 2634 O O . ALA A 1 351 ? -19.988 -22.710 26.159 1.00 68.88 351 ALA A O 1
ATOM 2635 N N . LEU A 1 352 ? -21.804 -23.283 24.958 1.00 74.81 352 LEU A N 1
ATOM 2636 C CA . LEU A 1 352 ? -22.095 -24.537 25.636 1.00 74.81 352 LEU A CA 1
ATOM 2637 C C . LEU A 1 352 ? -20.995 -25.566 25.391 1.00 74.81 352 LEU A C 1
ATOM 2639 O O . LEU A 1 352 ? -20.640 -26.282 26.321 1.00 74.81 352 LEU A O 1
ATOM 2643 N N . GLU A 1 353 ? -20.414 -25.614 24.191 1.00 75.31 353 GLU A N 1
ATOM 2644 C CA . GLU A 1 353 ? -19.240 -26.441 23.903 1.00 75.31 353 GLU A CA 1
ATOM 2645 C C . GLU A 1 353 ? -18.049 -26.023 24.767 1.00 75.31 353 GLU A C 1
ATOM 2647 O O . GLU A 1 353 ? -17.409 -26.871 25.393 1.00 75.31 353 GLU A O 1
ATOM 2652 N N . VAL A 1 354 ? -17.787 -24.716 24.879 1.00 71.19 354 VAL A N 1
ATOM 2653 C CA . VAL A 1 354 ? -16.712 -24.212 25.741 1.00 71.19 354 VAL A CA 1
ATOM 2654 C C . VAL A 1 354 ? -17.012 -24.486 27.217 1.00 71.19 354 VAL A C 1
ATOM 2656 O O . VAL A 1 354 ? -16.117 -24.905 27.948 1.00 71.19 354 VAL A O 1
ATOM 2659 N N . PHE A 1 355 ? -18.255 -24.330 27.674 1.00 75.81 355 PHE A N 1
ATOM 2660 C CA . PHE A 1 355 ? -18.642 -24.655 29.047 1.00 75.81 355 PHE A CA 1
ATOM 2661 C C . PHE A 1 355 ? -18.570 -26.142 29.362 1.00 75.81 355 PHE A C 1
ATOM 2663 O O . PHE A 1 355 ? -18.088 -26.500 30.435 1.00 75.81 355 PHE A O 1
ATOM 2670 N N . ALA A 1 356 ? -18.965 -27.009 28.434 1.00 78.06 356 ALA A N 1
ATOM 2671 C CA . ALA A 1 356 ? -18.806 -28.449 28.572 1.00 78.06 356 ALA A CA 1
ATOM 2672 C C . ALA A 1 356 ? -17.320 -28.837 28.648 1.00 78.06 356 ALA A C 1
ATOM 2674 O O . ALA A 1 356 ? -16.929 -29.621 29.515 1.00 78.06 356 ALA A O 1
ATOM 2675 N N . GLU A 1 357 ? -16.470 -28.241 27.805 1.00 71.56 357 GLU A N 1
ATOM 2676 C CA . GLU A 1 357 ? -15.017 -28.441 27.849 1.00 71.56 357 GLU A CA 1
ATOM 2677 C C . GLU A 1 357 ? -14.423 -27.981 29.193 1.00 71.56 357 GLU A C 1
ATOM 2679 O O . GLU A 1 357 ? -13.588 -28.673 29.782 1.00 71.56 357 GLU A O 1
ATOM 2684 N N . LEU A 1 358 ? -14.854 -26.821 29.700 1.00 69.88 358 LEU A N 1
ATOM 2685 C CA . LEU A 1 358 ? -14.402 -26.276 30.981 1.00 69.88 358 LEU A CA 1
ATOM 2686 C C . LEU A 1 358 ? -14.869 -27.140 32.155 1.00 69.88 358 LEU A C 1
ATOM 2688 O O . LEU A 1 358 ? -14.053 -27.480 33.010 1.00 69.88 358 LEU A O 1
ATOM 2692 N N . ALA A 1 359 ? -16.129 -27.572 32.175 1.00 79.12 359 ALA A N 1
ATOM 2693 C CA . ALA A 1 359 ? -16.638 -28.503 33.180 1.00 79.12 359 ALA A CA 1
ATOM 2694 C C . ALA A 1 359 ? -15.826 -29.813 33.187 1.00 79.12 359 ALA A C 1
ATOM 2696 O O . ALA A 1 359 ? -15.395 -30.273 34.245 1.00 79.12 359 ALA A O 1
ATOM 2697 N N . GLY A 1 360 ? -15.491 -30.350 32.006 1.00 74.56 360 GLY A N 1
ATOM 2698 C CA . GLY A 1 360 ? -14.610 -31.516 31.857 1.00 74.56 360 GLY A CA 1
ATOM 2699 C C . GLY A 1 360 ? -13.183 -31.314 32.390 1.00 74.56 360 GLY A C 1
ATOM 2700 O O . GLY A 1 360 ? -12.493 -32.284 32.695 1.00 74.56 360 GLY A O 1
ATOM 2701 N N . LYS A 1 361 ? -12.738 -30.063 32.562 1.00 72.94 361 LYS A N 1
ATOM 2702 C CA . LYS A 1 361 ? -11.442 -29.683 33.158 1.00 72.94 361 LYS A CA 1
ATOM 2703 C C . LYS A 1 361 ? -11.527 -29.372 34.660 1.00 72.94 361 LYS A C 1
ATOM 2705 O O . LYS A 1 361 ? -10.599 -28.771 35.216 1.00 72.94 361 LYS A O 1
ATOM 2710 N N . GLY A 1 362 ? -12.623 -29.770 35.310 1.00 76.12 362 GLY A N 1
ATOM 2711 C CA . GLY A 1 362 ? -12.837 -29.649 36.754 1.00 76.12 362 GLY A CA 1
ATOM 2712 C C . GLY A 1 362 ? -13.308 -28.269 37.214 1.00 76.12 362 GLY A C 1
ATOM 2713 O O . GLY A 1 362 ? -13.134 -27.933 38.382 1.00 76.12 362 GLY A O 1
ATOM 2714 N N . PHE A 1 363 ? -13.849 -27.447 36.312 1.00 64.88 363 PHE A N 1
ATOM 2715 C CA . PHE A 1 363 ? -14.516 -26.205 36.703 1.00 64.88 363 PHE A CA 1
ATOM 2716 C C . PHE A 1 363 ? -15.890 -26.526 37.301 1.00 64.88 363 PHE A C 1
ATOM 2718 O O . PHE A 1 363 ? -16.578 -27.407 36.789 1.00 64.88 363 PHE A O 1
ATOM 2725 N N . ASP A 1 364 ? -16.286 -25.809 38.359 1.00 77.12 364 ASP A N 1
ATOM 2726 C CA . ASP A 1 364 ? -17.594 -25.986 38.998 1.00 77.12 364 ASP A CA 1
ATOM 2727 C C . ASP A 1 364 ? -18.722 -25.662 38.000 1.00 77.12 364 ASP A C 1
ATOM 2729 O O . ASP A 1 364 ? -18.852 -24.506 37.573 1.00 77.12 364 ASP A O 1
ATOM 2733 N N . PRO A 1 365 ? -19.553 -26.650 37.624 1.00 74.81 365 PRO A N 1
ATOM 2734 C CA . PRO A 1 365 ? -20.674 -26.423 36.728 1.00 74.81 365 PRO A CA 1
ATOM 2735 C C . PRO A 1 365 ? -21.663 -25.400 37.287 1.00 74.81 365 PRO A C 1
ATOM 2737 O O . PRO A 1 365 ? -22.217 -24.635 36.507 1.00 74.81 365 PRO A O 1
ATOM 2740 N N . ALA A 1 366 ? -21.873 -25.338 38.608 1.00 76.19 366 ALA A N 1
ATOM 2741 C CA . ALA A 1 366 ? -22.801 -24.381 39.209 1.00 76.19 366 ALA A CA 1
ATOM 2742 C C . ALA A 1 366 ? -22.319 -22.936 39.026 1.00 76.19 366 ALA A C 1
ATOM 2744 O O . ALA A 1 366 ? -23.123 -22.049 38.746 1.00 76.19 366 ALA A O 1
ATOM 2745 N N . TRP A 1 367 ? -21.006 -22.707 39.103 1.00 74.00 367 TRP A N 1
ATOM 2746 C CA . TRP A 1 367 ? -20.398 -21.415 38.794 1.00 74.00 367 TRP A CA 1
ATOM 2747 C C . TRP A 1 367 ? -20.500 -21.061 37.304 1.00 74.00 367 TRP A C 1
ATOM 2749 O O . TRP A 1 367 ? -20.913 -19.951 36.977 1.00 74.00 367 TRP A O 1
ATOM 2759 N N . LEU A 1 368 ? -20.187 -22.002 36.401 1.00 69.19 368 LEU A N 1
ATOM 2760 C CA . LEU A 1 368 ? -20.308 -21.793 34.948 1.00 69.19 368 LEU A CA 1
ATOM 2761 C C . LEU A 1 368 ? -21.758 -21.483 34.543 1.00 69.19 368 LEU A C 1
ATOM 2763 O O . LEU A 1 368 ? -22.002 -20.556 33.775 1.00 69.19 368 LEU A O 1
ATOM 2767 N N . TRP A 1 369 ? -22.724 -22.213 35.108 1.00 70.62 369 TRP A N 1
ATOM 2768 C CA . TRP A 1 369 ? -24.152 -21.977 34.894 1.00 70.62 369 TRP A CA 1
ATOM 2769 C C . TRP A 1 369 ? -24.640 -20.687 35.551 1.00 70.62 369 TRP A C 1
ATOM 2771 O O . TRP A 1 369 ? -25.446 -19.977 34.959 1.00 70.62 369 TRP A O 1
ATOM 2781 N N . GLY A 1 370 ? -24.138 -20.345 36.739 1.00 68.94 370 GLY A N 1
ATOM 2782 C CA . GLY A 1 370 ? -24.438 -19.079 37.405 1.00 68.94 370 GLY A CA 1
ATOM 2783 C C . GLY A 1 370 ? -23.960 -17.874 36.594 1.00 68.94 370 GLY A C 1
ATOM 2784 O O . GLY A 1 370 ? -24.705 -16.913 36.439 1.00 68.94 370 GLY A O 1
ATOM 2785 N N . ALA A 1 371 ? -22.763 -17.958 36.008 1.00 61.00 371 ALA A N 1
ATOM 2786 C CA . ALA A 1 371 ? -22.255 -16.960 35.070 1.00 61.00 371 ALA A CA 1
ATOM 2787 C C . ALA A 1 371 ? -23.082 -16.911 33.772 1.00 61.00 371 ALA A C 1
ATOM 2789 O O . ALA A 1 371 ? -23.292 -15.833 33.226 1.00 61.00 371 ALA A O 1
ATOM 2790 N N . ALA A 1 372 ? -23.595 -18.058 33.309 1.00 57.56 372 ALA A N 1
ATOM 2791 C CA . ALA A 1 372 ? -24.404 -18.147 32.096 1.00 57.56 372 ALA A CA 1
ATOM 2792 C C . ALA A 1 372 ? -25.832 -17.585 32.238 1.00 57.56 372 ALA A C 1
ATOM 2794 O O . ALA A 1 372 ? -26.416 -17.108 31.270 1.00 57.56 372 ALA A O 1
ATOM 2795 N N . LEU A 1 373 ? -26.407 -17.667 33.440 1.00 55.12 373 LEU A N 1
ATOM 2796 C CA . LEU A 1 373 ? -27.814 -17.357 33.723 1.00 55.12 373 LEU A CA 1
ATOM 2797 C C . LEU A 1 373 ? -28.023 -15.973 34.361 1.00 55.12 373 LEU A C 1
ATOM 2799 O O . LEU A 1 373 ? -29.163 -15.596 34.641 1.00 55.12 373 LEU A O 1
ATOM 2803 N N . TRP A 1 374 ? -26.949 -15.212 34.597 1.00 46.09 374 TRP A N 1
ATOM 2804 C CA . TRP A 1 374 ? -26.976 -14.015 35.443 1.00 46.09 374 TRP A CA 1
ATOM 2805 C C . TRP A 1 374 ? -27.930 -12.879 35.009 1.00 46.09 374 TRP A C 1
ATOM 2807 O O . TRP A 1 374 ? -28.412 -12.183 35.901 1.00 46.09 374 TRP A O 1
ATOM 2817 N N . PRO A 1 375 ? -28.328 -12.678 33.734 1.00 44.91 375 PRO A N 1
ATOM 2818 C CA . PRO A 1 375 ? -29.290 -11.622 33.408 1.00 44.91 375 PRO A CA 1
ATOM 2819 C C . PRO A 1 375 ? -30.728 -12.114 33.237 1.00 44.91 375 PRO A C 1
ATOM 2821 O O . PRO A 1 375 ? -31.611 -11.300 32.982 1.00 44.91 375 PRO A O 1
ATOM 2824 N N . ALA A 1 376 ? -31.020 -13.405 33.422 1.00 39.56 376 ALA A N 1
ATOM 2825 C CA . ALA A 1 376 ? -32.396 -13.890 33.289 1.00 39.56 376 ALA A CA 1
ATOM 2826 C C . ALA A 1 376 ? -33.302 -13.513 34.483 1.00 39.56 376 ALA A C 1
ATOM 2828 O O . ALA A 1 376 ? -34.520 -13.646 34.380 1.00 39.56 376 ALA A O 1
ATOM 2829 N N . CYS A 1 377 ? -32.746 -13.014 35.598 1.00 36.03 377 CYS A N 1
ATOM 2830 C CA . CYS A 1 377 ? -33.513 -12.655 36.795 1.00 36.03 377 CYS A CA 1
ATOM 2831 C C . CYS A 1 377 ? -33.029 -11.336 37.430 1.00 36.03 377 CYS A C 1
ATOM 2833 O O . CYS A 1 377 ? -32.170 -11.361 38.316 1.00 36.03 377 CYS A O 1
ATOM 2835 N N . PRO A 1 378 ? -33.601 -10.173 37.067 1.00 35.62 378 PRO A N 1
ATOM 2836 C CA . PRO A 1 378 ? -33.395 -8.955 37.838 1.00 35.62 378 PRO A CA 1
ATOM 2837 C C . PRO A 1 378 ? -34.083 -9.110 39.206 1.00 35.62 378 PRO A C 1
ATOM 2839 O O . PRO A 1 378 ? -35.308 -9.082 39.290 1.00 35.62 378 PRO A O 1
ATOM 2842 N N . GLY A 1 379 ? -33.308 -9.292 40.285 1.00 40.53 379 GLY A N 1
ATOM 2843 C CA . GLY A 1 379 ? -33.832 -9.130 41.651 1.00 40.53 379 GLY A CA 1
ATOM 2844 C C . GLY A 1 379 ? -33.358 -10.074 42.760 1.00 40.53 379 GLY A C 1
ATOM 2845 O O . GLY A 1 379 ? -33.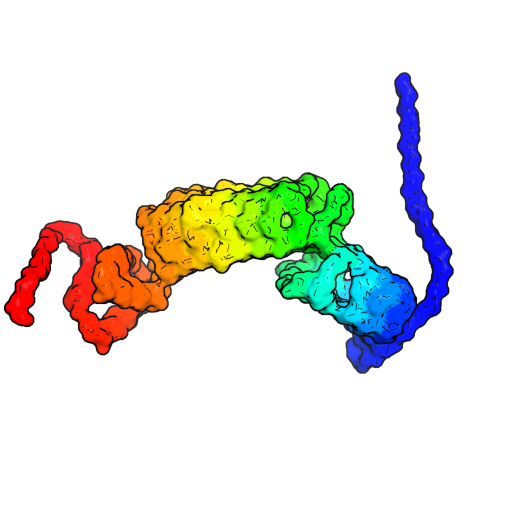890 -9.955 43.863 1.00 40.53 379 GLY A O 1
ATOM 2846 N N . GLN A 1 380 ? -32.395 -10.982 42.556 1.00 37.09 380 GLN A N 1
ATOM 2847 C CA . GLN A 1 380 ? -31.893 -11.804 43.673 1.00 37.09 380 GLN A CA 1
ATOM 2848 C C . GLN A 1 380 ? -30.604 -11.245 44.308 1.00 37.09 380 GLN A C 1
ATOM 2850 O O . GLN A 1 380 ? -29.627 -11.000 43.600 1.00 37.09 380 GLN A O 1
ATOM 2855 N N . PRO A 1 381 ? -30.567 -11.045 45.643 1.00 36.50 381 PRO A N 1
ATOM 2856 C CA . PRO A 1 381 ? -29.363 -10.618 46.345 1.00 36.50 381 PRO A CA 1
ATOM 2857 C C . PRO A 1 381 ? -28.321 -11.742 46.393 1.00 36.50 381 PRO A C 1
ATOM 2859 O O . PRO A 1 381 ? -28.626 -12.892 46.706 1.00 36.50 381 PRO A O 1
ATOM 2862 N N . VAL A 1 382 ? -27.070 -11.378 46.115 1.00 39.94 382 VAL A N 1
ATOM 2863 C CA . VAL A 1 382 ? -25.915 -12.282 46.110 1.00 39.94 382 VAL A CA 1
ATOM 2864 C C . VAL A 1 382 ? -25.589 -12.731 47.535 1.00 39.94 382 VAL A C 1
ATOM 2866 O O . VAL A 1 382 ? -25.120 -11.938 48.354 1.00 39.94 382 VAL A O 1
ATOM 2869 N N . THR A 1 383 ? -25.761 -14.016 47.836 1.00 38.94 383 THR A N 1
ATOM 2870 C CA . THR A 1 383 ? -25.136 -14.636 49.007 1.00 38.94 383 THR A CA 1
ATOM 2871 C C . THR A 1 383 ? -23.701 -15.020 48.648 1.00 38.94 383 THR A C 1
ATOM 2873 O O . THR A 1 383 ? -23.450 -15.867 47.794 1.00 38.94 383 THR A O 1
ATOM 2876 N N . ARG A 1 384 ? -22.718 -14.363 49.280 1.00 31.92 384 ARG A N 1
ATOM 2877 C CA . ARG A 1 384 ? -21.306 -14.763 49.167 1.00 31.92 384 ARG A CA 1
ATOM 2878 C C . ARG A 1 384 ? -21.150 -16.208 49.659 1.00 31.92 384 ARG A C 1
ATOM 2880 O O . ARG A 1 384 ? -21.649 -16.507 50.747 1.00 31.92 384 ARG A O 1
ATOM 2887 N N . PRO A 1 385 ? -20.414 -17.079 48.947 1.00 38.31 385 PRO A N 1
ATOM 2888 C CA . PRO A 1 385 ? -20.068 -18.383 49.483 1.00 38.31 385 PRO A CA 1
ATOM 2889 C C . PRO A 1 385 ? -19.153 -18.177 50.694 1.00 38.31 385 PRO A C 1
ATOM 2891 O O . PRO A 1 385 ? -18.091 -17.554 50.605 1.00 38.31 385 PRO A O 1
ATOM 2894 N N . GLY A 1 386 ? -19.608 -18.654 51.853 1.00 34.62 386 GLY A N 1
ATOM 2895 C CA . GLY A 1 386 ? -18.802 -18.695 53.063 1.00 34.62 386 GLY A CA 1
ATOM 2896 C C . GLY A 1 386 ? -17.545 -19.522 52.812 1.00 34.62 386 GLY A C 1
ATOM 2897 O O . GLY A 1 386 ? -17.618 -20.615 52.254 1.00 34.62 386 GLY A O 1
ATOM 2898 N N . ARG A 1 387 ? -16.388 -18.992 53.224 1.00 33.94 387 ARG A N 1
ATOM 2899 C CA . ARG A 1 387 ? -15.145 -19.763 53.328 1.00 33.94 387 ARG A CA 1
ATOM 2900 C C . ARG A 1 387 ? -15.426 -21.010 54.167 1.00 33.94 387 ARG A C 1
ATOM 2902 O O . ARG A 1 387 ? -15.616 -20.895 55.376 1.00 33.94 387 ARG A O 1
ATOM 2909 N N . ALA A 1 388 ? -15.435 -22.180 53.537 1.00 35.56 388 ALA A N 1
ATOM 2910 C CA . ALA A 1 388 ? -15.323 -23.434 54.260 1.00 35.56 388 ALA A CA 1
ATOM 2911 C C . ALA A 1 388 ? -13.894 -23.512 54.811 1.00 35.56 388 ALA A C 1
ATOM 2913 O O . ALA A 1 388 ? -12.925 -23.508 54.053 1.00 35.56 388 ALA A O 1
ATOM 2914 N N . GLY A 1 389 ? -13.776 -23.476 56.135 1.00 47.75 389 GLY A N 1
ATOM 2915 C CA . GLY A 1 389 ? -12.537 -23.789 56.823 1.00 47.75 389 GLY A CA 1
ATOM 2916 C C . GLY A 1 389 ? -12.358 -25.299 56.900 1.00 47.75 389 GLY A C 1
ATOM 2917 O O . GLY A 1 389 ? -13.176 -25.964 57.530 1.00 47.75 389 GLY A O 1
ATOM 2918 N N . SER A 1 390 ? -11.291 -25.790 56.275 1.00 36.81 390 SER A N 1
ATOM 2919 C CA . SER A 1 390 ? -10.421 -26.887 56.724 1.00 36.81 390 SER A CA 1
ATOM 2920 C C . SER A 1 390 ? -9.296 -27.048 55.713 1.00 36.81 390 SER A C 1
ATOM 2922 O O . SER A 1 390 ? -9.639 -27.329 54.541 1.00 36.81 390 SER A O 1
#

pLDDT: mean 84.65, std 17.97, range [31.92, 98.69]

Secondary structure (DSSP, 8-state):
-PPPPPP-----------PPPP--EE-SSSEEEEES--SSEEE---TT--EEEEES-TT--EEE-TTS-TT-EEEEES-TT--EEEPP-BTTB-EEEEEE-TT----EEEEEEEEEEEEEETTEEEEEE-SSTT--EEEEEEES---SGGGTT-SEEEEESS--SEEEE-TT----EEEEES-TT--EEEE-S-BSEEEEES-TT--EEEEEEEEEEEEEES-TT--EEEEEEEEEEEESS-S-SSEEEEES-EEEEEEES---SEEEETTBSEEEEEEETT--EEEE-TTPEEEEEEEE--BT---TT----HHHHHHHHHHHHTT-HHHHHHHHHHHHH--SHHHHHHHHHHHHHHHHTT--HHHHHHHHHTTS-TT----PPP----

Organism: Salinisphaera hydrothermalis (strain C41B8) (NCBI:txid1304275)

Sequence (390 aa):
MNQSPVPDTDHQPSCRRPGARPKLKRDHSDGAFLIGHRGPTAVIAEPDLRCLDLVDCPQLAELDLTGCRPDLHLTVRGCPALSLIHLPHEPDTGAIVHLDCGDARQTLHIRGHLHGLDAYIAGRPFATQARRAGQVLVNAYLGPWAEGEAIKDHGLVVLWGDLPRHLTLAHDAATRELIVFDTPTLEIVEAAVSLDAVSVTDAPALTRVNLSGGSRRFRATRVPALSQLAGYGRTAVLAAGSGAAGRLTVDGEWRALRLSESPVTELAAPRVASIALIHCPDLRYVTRGEDTAISVVGATRAVGLGIERLRLDASTLRHLARAARAGDTEAATLLGDWCGEATHPRGWLDALEVFAELAGKGFDPAWLWGAALWPACPGQPVTRPGRAGS

Foldseek 3Di:
DDDDDDDDPDPDPPPDDDDDAQDWDDDPPLETEREQAADLEHEDQDQSRAEYEYYQPQNHAEYEHQNYHQAHEYEYDNHLNHAEYEWHADQQGHYAYEEDNALRQHKHKYAHWYQKYWYCYNNDTDIDGDPDGRHTWGMEIAHADDPDDPQQAGQYYEHEDAHDLEAEDDLNRNHQEYHYEHHANHAEYYYLAEHQEYEYENHQNHQEYAHQNEYQEYEYENHQNHAEYHYEYAEYEYEHQHYHLEHHEYHDAYQEYEYAPYNYQEYEEARYQEYEYHQHQNHAEYHYHPNYAYEYEAHYNHPPPPHLDYPYALVRLLVLLVCVVVVNVSSLVVLLVVLVNPPDPVSVVSLVVSLVVVVVVVDDNVSSVCSNCVPVDPDDDDDDPDPDDD